Protein AF-0000000066118857 (afdb_homodimer)

Organism: Alkalilimnicola ehrlichii (strain ATCC BAA-1101 / DSM 17681 / MLHE-1) (NCBI:txid187272)

Sequence (384 aa):
MRRFVLDTSVFTNPHCAVQFGEDPLAGVQTFLHLARRCPAEFYMPLSVYDEFRRMRDLAEMAADFETDVWVRSPRRFSMTIPAEILYEFIHELRGRIDRGLRIAEEHTRQAGAATDMRPELIASLRERYREAMRKGLVDSREDVDAVLLAMELDAELVSADEGMRKLGNRMGVKLLTADYLRQVMENLGAGHMRRFVLDTSVFTNPHCAVQFGEDPLAGVQTFLHLARRCPAEFYMPLSVYDEFRRMRDLAEMAADFETDVWVRSPRRFSMTIPAEILYEFIHELRGRIDRGLRIAEEHTRQAGAATDMRPELIASLRERYREAMRKGLVDSREDVDAVLLAMELDAELVSADEGMRKLGNRMGVKLLTADYLRQVMENLGAGH

Solvent-accessible surface area (backbone atoms only — not comparable to full-atom values): 19880 Å² total; per-residue (Å²): 129,54,38,35,24,50,42,53,40,38,62,67,35,66,85,29,19,47,76,45,32,87,47,66,70,56,14,51,51,45,47,50,57,49,50,75,57,21,78,51,46,39,31,26,20,50,65,39,45,53,53,43,39,70,74,64,62,38,73,90,47,42,67,62,48,56,70,65,30,46,73,47,64,44,64,48,91,77,37,65,35,59,40,52,55,58,55,50,50,42,53,52,47,52,55,27,51,53,50,37,48,50,52,36,50,50,49,22,52,50,23,22,71,36,90,65,68,53,74,62,57,59,55,48,47,53,49,54,43,51,53,42,64,60,62,55,57,67,74,44,68,47,46,49,37,39,47,49,28,12,50,76,64,72,13,27,33,27,41,67,48,63,23,47,49,52,50,25,52,74,70,68,30,46,75,40,62,33,70,45,47,62,60,50,42,49,38,45,45,69,71,100,130,55,37,35,25,51,41,54,39,38,62,66,33,67,85,28,19,47,78,46,32,88,47,64,70,56,14,53,52,45,46,51,56,49,51,75,56,20,78,52,46,38,31,25,21,49,65,40,45,54,52,42,39,67,74,65,63,38,72,91,46,43,67,62,48,57,71,64,28,45,74,48,64,45,65,47,91,78,36,66,33,61,40,53,55,57,55,52,51,41,55,51,47,52,55,28,51,53,50,37,48,51,52,34,50,52,48,22,54,50,22,22,70,34,90,65,67,53,74,61,55,57,56,48,47,52,52,55,41,50,52,41,64,59,61,55,58,66,74,44,68,47,46,49,37,39,47,48,28,11,50,75,64,72,14,27,35,27,42,67,47,64,23,48,50,53,51,26,52,77,70,69,31,46,75,38,64,33,72,46,47,62,60,51,42,52,38,44,45,71,69,101

pLDDT: mean 91.57, std 6.15, range [66.44, 98.75]

Secondary structure (DSSP, 8-state):
-EEEEE-THHHHSHHHHGGG-SSHHHHHHHHHHHHHHSSEEEEE-HHHHHHHHHHHTGGGGHHHHHHHSEE----TTT-EEETHHHHHHHHHHHHHHHHHHHHHHHHHHHHHH-SS--HHHHHHHHHHHHHHHHSSS--SHHHHHHHHHHHHTT-EEEES-HHHHHHHHHTT-EEEEGGGHHHHHHHHHTT-/-EEEEE-THHHHSHHHHGGG-SSHHHHHHHHHHHHHHSSEEEEE-HHHHHHHHHHHTGGGGHHHHHHHSEE----TTT-EEETHHHHHHHHHHHHHHHHHHHHHHHHHHHHHH-SS--HHHHHHHHHHHHHHHHSSS--SHHHHHHHHHHHHTT-EEEES-HHHHHHHHHTT-EEEEGGGHHHHHHHHHTT-

Structure (mmCIF, N/CA/C/O backbone):
data_AF-0000000066118857-model_v1
#
loop_
_entity.id
_entity.type
_entity.pdbx_description
1 polymer 'RNA-free ribonuclease P'
#
loop_
_atom_site.group_PDB
_atom_site.id
_atom_site.type_symbol
_atom_site.label_atom_id
_atom_site.label_alt_id
_atom_site.label_comp_id
_atom_site.label_asym_id
_atom_site.label_entity_id
_atom_site.label_seq_id
_atom_site.pdbx_PDB_ins_code
_atom_site.Cartn_x
_atom_site.Cartn_y
_atom_site.Cartn_z
_atom_site.occupancy
_atom_site.B_iso_or_equiv
_atom_site.auth_seq_id
_atom_site.auth_comp_id
_atom_site.auth_asym_id
_atom_site.auth_atom_id
_atom_site.pdbx_PDB_model_num
ATOM 1 N N . MET A 1 1 ? -16.547 -27.938 -4.879 1 89.12 1 MET A N 1
ATOM 2 C CA . MET A 1 1 ? -15.359 -28.141 -5.719 1 89.12 1 MET A CA 1
ATOM 3 C C . MET A 1 1 ? -14.242 -27.188 -5.32 1 89.12 1 MET A C 1
ATOM 5 O O . MET A 1 1 ? -14.492 -26.016 -5.02 1 89.12 1 MET A O 1
ATOM 9 N N . ARG A 1 2 ? -12.953 -27.75 -5.254 1 95.19 2 ARG A N 1
ATOM 10 C CA . ARG A 1 2 ? -11.805 -26.953 -4.844 1 95.19 2 ARG A CA 1
ATOM 11 C C . ARG A 1 2 ? -11.273 -26.125 -6.012 1 95.19 2 ARG A C 1
ATOM 13 O O . ARG A 1 2 ? -11.328 -26.562 -7.164 1 95.19 2 ARG A O 1
ATOM 20 N N . ARG A 1 3 ? -10.883 -24.938 -5.719 1 97.94 3 ARG A N 1
ATOM 21 C CA . ARG A 1 3 ? -10.297 -24.047 -6.711 1 97.94 3 ARG A CA 1
ATOM 22 C C . ARG A 1 3 ? -8.898 -23.594 -6.289 1 97.94 3 ARG A C 1
ATOM 24 O O . ARG A 1 3 ? -8.664 -23.328 -5.113 1 97.94 3 ARG A O 1
ATOM 31 N N . PHE A 1 4 ? -8.047 -23.578 -7.293 1 98.69 4 PHE A N 1
ATOM 32 C CA . PHE A 1 4 ? -6.672 -23.156 -7.043 1 98.69 4 PHE A CA 1
ATOM 33 C C . PHE A 1 4 ? -6.289 -21.984 -7.941 1 98.69 4 PHE A C 1
ATOM 35 O O . PHE A 1 4 ? -6.613 -21.984 -9.133 1 98.69 4 PHE A O 1
ATOM 42 N N . VAL A 1 5 ? -5.664 -21 -7.391 1 98.75 5 VAL A N 1
ATOM 43 C CA . VAL A 1 5 ? -5.043 -19.938 -8.164 1 98.75 5 VAL A CA 1
ATOM 44 C C . VAL A 1 5 ? -3.529 -20.125 -8.18 1 98.75 5 VAL A C 1
ATOM 46 O O . VAL A 1 5 ? -2.887 -20.094 -7.125 1 98.75 5 VAL A O 1
ATOM 49 N N . LEU A 1 6 ? -3.014 -20.188 -9.352 1 98.25 6 LEU A N 1
ATOM 50 C CA . LEU A 1 6 ? -1.607 -20.531 -9.531 1 98.25 6 LEU A CA 1
ATOM 51 C C . LEU A 1 6 ? -0.77 -19.297 -9.805 1 98.25 6 LEU A C 1
ATOM 53 O O . LEU A 1 6 ? -1.198 -18.406 -10.539 1 98.25 6 LEU A O 1
ATOM 57 N N . ASP A 1 7 ? 0.37 -19.297 -9.195 1 95.88 7 ASP A N 1
ATOM 58 C CA . ASP A 1 7 ? 1.425 -18.312 -9.453 1 95.88 7 ASP A CA 1
ATOM 59 C C . ASP A 1 7 ? 2.572 -18.953 -10.242 1 95.88 7 ASP A C 1
ATOM 61 O O . ASP A 1 7 ? 2.721 -20.172 -10.266 1 95.88 7 ASP A O 1
ATOM 65 N N . THR A 1 8 ? 3.361 -18.141 -10.844 1 94.44 8 THR A N 1
ATOM 66 C CA . THR A 1 8 ? 4.434 -18.656 -11.695 1 94.44 8 THR A CA 1
ATOM 67 C C . THR A 1 8 ? 5.441 -19.438 -10.867 1 94.44 8 THR A C 1
ATOM 69 O O . THR A 1 8 ? 6.094 -20.359 -11.383 1 94.44 8 THR A O 1
ATOM 72 N N . SER A 1 9 ? 5.52 -19.062 -9.648 1 94.12 9 SER A N 1
ATOM 73 C CA . SER A 1 9 ? 6.543 -19.672 -8.797 1 94.12 9 SER A CA 1
ATOM 74 C C . SER A 1 9 ? 6.324 -21.172 -8.656 1 94.12 9 SER A C 1
ATOM 76 O O . SER A 1 9 ? 7.258 -21.922 -8.344 1 94.12 9 SER A O 1
ATOM 78 N N . VAL A 1 10 ? 5.148 -21.656 -8.883 1 95.19 10 VAL A N 1
ATOM 79 C CA . VAL A 1 10 ? 4.828 -23.078 -8.852 1 95.19 10 VAL A CA 1
ATOM 80 C C . VAL A 1 10 ? 5.664 -23.828 -9.891 1 95.19 10 VAL A C 1
ATOM 82 O O . VAL A 1 10 ? 6.09 -24.953 -9.664 1 95.19 10 VAL A O 1
ATOM 85 N N . PHE A 1 11 ? 6.004 -23.094 -10.953 1 94.25 11 PHE A N 1
ATOM 86 C CA . PHE A 1 11 ? 6.656 -23.75 -12.086 1 94.25 11 PHE A CA 1
ATOM 87 C C . PHE A 1 11 ? 8.086 -23.234 -12.258 1 94.25 11 PHE A C 1
ATOM 89 O O . PHE A 1 11 ? 8.898 -23.859 -12.938 1 94.25 11 PHE A O 1
ATOM 96 N N . THR A 1 12 ? 8.359 -22.078 -11.695 1 92.75 12 THR A N 1
ATOM 97 C CA . THR A 1 12 ? 9.641 -21.438 -11.984 1 92.75 12 THR A CA 1
ATOM 98 C C . THR A 1 12 ? 10.586 -21.562 -10.797 1 92.75 12 THR A C 1
ATOM 100 O O . THR A 1 12 ? 11.812 -21.516 -10.961 1 92.75 12 THR A O 1
ATOM 103 N N . ASN A 1 13 ? 9.992 -21.609 -9.617 1 92.62 13 ASN A N 1
ATOM 104 C CA . ASN A 1 13 ? 10.836 -21.906 -8.461 1 92.62 13 ASN A CA 1
ATOM 105 C C . ASN A 1 13 ? 11.359 -23.328 -8.492 1 92.62 13 ASN A C 1
ATOM 107 O O . ASN A 1 13 ? 10.578 -24.281 -8.492 1 92.62 13 ASN A O 1
ATOM 111 N N . PRO A 1 14 ? 12.617 -23.438 -8.477 1 92.25 14 PRO A N 1
ATOM 112 C CA . PRO A 1 14 ? 13.188 -24.781 -8.633 1 92.25 14 PRO A CA 1
ATOM 113 C C . PRO A 1 14 ? 12.758 -25.75 -7.531 1 92.25 14 PRO A C 1
ATOM 115 O O . PRO A 1 14 ? 12.523 -26.922 -7.793 1 92.25 14 PRO A O 1
ATOM 118 N N . HIS A 1 15 ? 12.625 -25.297 -6.387 1 92.12 15 HIS A N 1
ATOM 119 C CA . HIS A 1 15 ? 12.258 -26.125 -5.246 1 92.12 15 HIS A CA 1
ATOM 120 C C . HIS A 1 15 ? 10.828 -26.641 -5.383 1 92.12 15 HIS A C 1
ATOM 122 O O . HIS A 1 15 ? 10.5 -27.719 -4.883 1 92.12 15 HIS A O 1
ATOM 128 N N . CYS A 1 16 ? 10.039 -25.922 -6.055 1 93.19 16 CYS A N 1
ATOM 129 C CA . CYS A 1 16 ? 8.641 -26.297 -6.238 1 93.19 16 CYS A CA 1
ATOM 130 C C . CYS A 1 16 ? 8.453 -27.047 -7.547 1 93.19 16 CYS A C 1
ATOM 132 O O . CYS A 1 16 ? 7.738 -28.062 -7.594 1 93.19 16 CYS A O 1
ATOM 134 N N . ALA A 1 17 ? 9.109 -26.609 -8.492 1 93.38 17 ALA A N 1
ATOM 135 C CA . ALA A 1 17 ? 8.914 -27.125 -9.844 1 93.38 17 ALA A CA 1
ATOM 136 C C . ALA A 1 17 ? 9.336 -28.578 -9.938 1 93.38 17 ALA A C 1
ATOM 138 O O . ALA A 1 17 ? 8.773 -29.344 -10.727 1 93.38 17 ALA A O 1
ATOM 139 N N . VAL A 1 18 ? 10.227 -28.984 -9.117 1 94 18 VAL A N 1
ATOM 140 C CA . VAL A 1 18 ? 10.82 -30.312 -9.164 1 94 18 VAL A CA 1
ATOM 141 C C . VAL A 1 18 ? 9.75 -31.375 -8.906 1 94 18 VAL A C 1
ATOM 143 O O . VAL A 1 18 ? 9.859 -32.5 -9.391 1 94 18 VAL A O 1
ATOM 146 N N . GLN A 1 19 ? 8.703 -31.078 -8.266 1 94.94 19 GLN A N 1
ATOM 147 C CA . GLN A 1 19 ? 7.641 -32.031 -7.957 1 94.94 19 GLN A CA 1
ATOM 148 C C . GLN A 1 19 ? 6.98 -32.531 -9.234 1 94.94 19 GLN A C 1
ATOM 150 O O . GLN A 1 19 ? 6.414 -33.625 -9.25 1 94.94 19 GLN A O 1
ATOM 155 N N . PHE A 1 20 ? 7.133 -31.766 -10.281 1 94.88 20 PHE A N 1
ATOM 156 C CA . PHE A 1 20 ? 6.496 -32.156 -11.539 1 94.88 20 PHE A CA 1
ATOM 157 C C . PHE A 1 20 ? 7.516 -32.75 -12.508 1 94.88 20 PHE A C 1
ATOM 159 O O . PHE A 1 20 ? 7.145 -33.312 -13.539 1 94.88 20 PHE A O 1
ATOM 166 N N . GLY A 1 21 ? 8.766 -32.469 -12.195 1 91.12 21 GLY A N 1
ATOM 167 C CA . GLY A 1 21 ? 9.828 -32.969 -13.039 1 91.12 21 GLY A CA 1
ATOM 168 C C . GLY A 1 21 ? 11.039 -32.062 -13.102 1 91.12 21 GLY A C 1
ATOM 169 O O . GLY A 1 21 ? 10.953 -30.891 -12.742 1 91.12 21 GLY A O 1
ATOM 170 N N . GLU A 1 22 ? 12.086 -32.562 -13.617 1 87.94 22 GLU A N 1
ATOM 171 C CA . GLU A 1 22 ? 13.344 -31.828 -13.688 1 87.94 22 GLU A CA 1
ATOM 172 C C . GLU A 1 22 ? 13.359 -30.891 -14.891 1 87.94 22 GLU A C 1
ATOM 174 O O . GLU A 1 22 ? 13.922 -29.797 -14.828 1 87.94 22 GLU A O 1
ATOM 179 N N . ASP A 1 23 ? 12.719 -31.359 -15.906 1 88.75 23 ASP A N 1
ATOM 180 C CA . ASP A 1 23 ? 12.617 -30.531 -17.109 1 88.75 23 ASP A CA 1
ATOM 181 C C . ASP A 1 23 ? 11.438 -29.578 -17 1 88.75 23 ASP A C 1
ATOM 183 O O . ASP A 1 23 ? 10.297 -30 -16.781 1 88.75 23 ASP A O 1
ATOM 187 N N . PRO A 1 24 ? 11.688 -28.328 -17.203 1 85 24 PRO A N 1
ATOM 188 C CA . PRO A 1 24 ? 10.641 -27.312 -17 1 85 24 PRO A CA 1
ATOM 189 C C . PRO A 1 24 ? 9.422 -27.547 -17.891 1 85 24 PRO A C 1
ATOM 191 O O . PRO A 1 24 ? 8.281 -27.516 -17.422 1 85 24 PRO A O 1
ATOM 194 N N . LEU A 1 25 ? 9.633 -27.812 -19.141 1 87.44 25 LEU A N 1
ATOM 195 C CA . LEU A 1 25 ? 8.516 -27.984 -20.047 1 87.44 25 LEU A CA 1
ATOM 196 C C . LEU A 1 25 ? 7.801 -29.312 -19.781 1 87.44 25 LEU A C 1
ATOM 198 O O . LEU A 1 25 ? 6.57 -29.375 -19.844 1 87.44 25 LEU A O 1
ATOM 202 N N . ALA A 1 26 ? 8.594 -30.312 -19.469 1 90.44 26 ALA A N 1
ATOM 203 C CA . ALA A 1 26 ? 8.016 -31.594 -19.109 1 90.44 26 ALA A CA 1
ATOM 204 C C . ALA A 1 26 ? 7.215 -31.5 -17.812 1 90.44 26 ALA A C 1
ATOM 206 O O . ALA A 1 26 ? 6.195 -32.188 -17.656 1 90.44 26 ALA A O 1
ATOM 207 N N . GLY A 1 27 ? 7.695 -30.672 -16.984 1 93.19 27 GLY A N 1
ATOM 208 C CA . GLY A 1 27 ? 6.98 -30.453 -15.742 1 93.19 27 GLY A CA 1
ATOM 209 C C . GLY A 1 27 ? 5.59 -29.875 -15.953 1 93.19 27 GLY 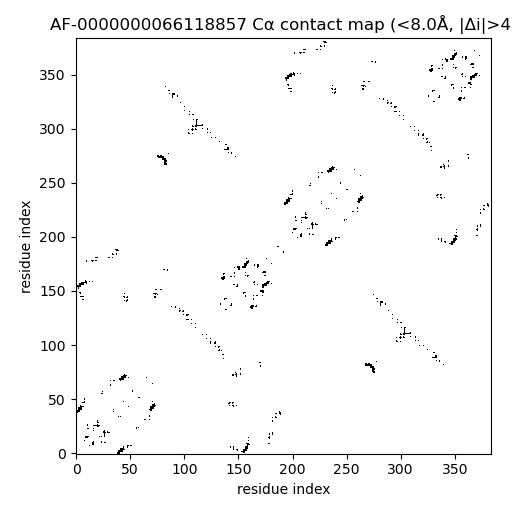A C 1
ATOM 210 O O . GLY A 1 27 ? 4.633 -30.297 -15.297 1 93.19 27 GLY A O 1
ATOM 211 N N . VAL A 1 28 ? 5.469 -28.938 -16.844 1 94.62 28 VAL A N 1
ATOM 212 C CA . VAL A 1 28 ? 4.176 -28.344 -17.156 1 94.62 28 VAL A CA 1
ATOM 213 C C . VAL A 1 28 ? 3.244 -29.391 -17.75 1 94.62 28 VAL A C 1
ATOM 215 O O . VAL A 1 28 ? 2.057 -29.438 -17.422 1 94.62 28 VAL A O 1
ATOM 218 N N . GLN A 1 29 ? 3.77 -30.234 -18.562 1 94.5 29 GLN A N 1
ATOM 219 C CA . GLN A 1 29 ? 2.979 -31.297 -19.156 1 94.5 29 GLN A CA 1
ATOM 220 C C . GLN A 1 29 ? 2.459 -32.25 -18.094 1 94.5 29 GLN A C 1
ATOM 222 O O . GLN A 1 29 ? 1.307 -32.688 -18.141 1 94.5 29 GLN A O 1
ATOM 227 N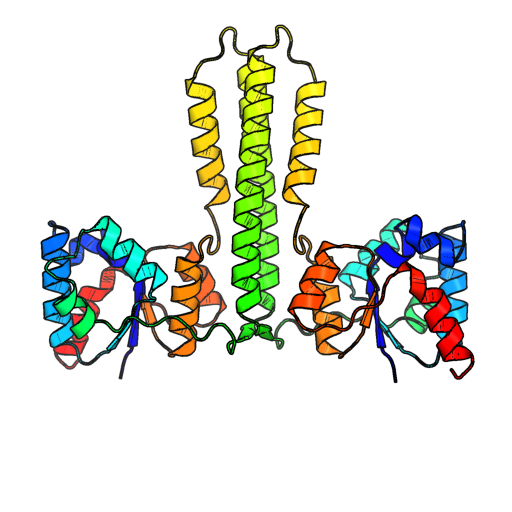 N . THR A 1 30 ? 3.361 -32.594 -17.219 1 96.12 30 THR A N 1
ATOM 228 C CA . THR A 1 30 ? 2.975 -33.438 -16.109 1 96.12 30 THR A CA 1
ATOM 229 C C . THR A 1 30 ? 1.847 -32.812 -15.297 1 96.12 30 THR A C 1
ATOM 231 O O . THR A 1 30 ? 0.871 -33.469 -14.953 1 96.12 30 THR A O 1
ATOM 234 N N . PHE A 1 31 ? 1.979 -31.562 -15.023 1 97.25 31 PHE A N 1
ATOM 235 C CA . PHE A 1 31 ? 0.938 -30.828 -14.312 1 97.25 31 PHE A CA 1
ATOM 236 C C . PHE A 1 31 ? -0.39 -30.906 -15.047 1 97.25 31 PHE A C 1
ATOM 238 O O . PHE A 1 31 ? -1.431 -31.172 -14.445 1 97.25 31 PHE A O 1
ATOM 245 N N . LEU A 1 32 ? -0.389 -30.641 -16.281 1 96.69 32 LEU A N 1
ATOM 246 C CA . LEU A 1 32 ? -1.614 -30.641 -17.078 1 96.69 32 LEU A CA 1
ATOM 247 C C . LEU A 1 32 ? -2.27 -32.031 -17.062 1 96.69 32 LEU A C 1
ATOM 249 O O . LEU A 1 32 ? -3.494 -32.125 -16.984 1 96.69 32 LEU A O 1
ATOM 253 N N . HIS A 1 33 ? -1.463 -33 -17.141 1 96.06 33 HIS A N 1
ATOM 254 C CA . HIS A 1 33 ? -1.979 -34.344 -17.062 1 96.06 33 HIS A CA 1
ATOM 255 C C . HIS A 1 33 ? -2.703 -34.594 -15.75 1 96.06 33 HIS A C 1
ATOM 257 O O . HIS A 1 33 ? -3.799 -35.156 -15.734 1 96.06 33 HIS A O 1
ATOM 263 N N . LEU A 1 34 ? -2.15 -34.188 -14.727 1 96.75 34 LEU A N 1
ATOM 264 C CA . LEU A 1 34 ? -2.75 -34.344 -13.398 1 96.75 34 LEU A CA 1
ATOM 265 C C . LEU A 1 34 ? -4.012 -33.5 -13.281 1 96.75 34 LEU A C 1
ATOM 267 O O . LEU A 1 34 ? -5.004 -33.938 -12.688 1 96.75 34 LEU A O 1
ATOM 271 N N . ALA A 1 35 ? -3.959 -32.281 -13.805 1 97 35 ALA A N 1
ATOM 272 C CA . ALA A 1 35 ? -5.074 -31.344 -13.727 1 97 35 ALA A CA 1
ATOM 273 C C . ALA A 1 35 ? -6.324 -31.906 -14.383 1 97 35 ALA A C 1
ATOM 275 O O . ALA A 1 35 ? -7.438 -31.719 -13.891 1 97 35 ALA A O 1
ATOM 276 N N . ARG A 1 36 ? -6.145 -32.625 -15.445 1 95.44 36 ARG A N 1
ATOM 277 C CA . ARG A 1 36 ? -7.258 -33.219 -16.188 1 95.44 36 ARG A CA 1
ATOM 278 C C . ARG A 1 36 ? -7.961 -34.281 -15.375 1 95.44 36 ARG A C 1
ATOM 280 O O . ARG A 1 36 ? -9.148 -34.531 -15.578 1 95.44 36 ARG A O 1
ATOM 287 N N . ARG A 1 37 ? -7.277 -34.844 -14.445 1 94.12 37 ARG A N 1
ATOM 288 C CA . ARG A 1 37 ? -7.816 -35.938 -13.672 1 94.12 37 ARG A CA 1
ATOM 289 C C . ARG A 1 37 ? -8.227 -35.5 -12.273 1 94.12 37 ARG A C 1
ATOM 291 O O . ARG A 1 37 ? -8.766 -36.281 -11.492 1 94.12 37 ARG A O 1
ATOM 298 N N . CYS A 1 38 ? -7.965 -34.344 -11.898 1 94.06 38 CYS A N 1
ATOM 299 C CA . CYS A 1 38 ? -8.234 -33.75 -10.586 1 94.06 38 CYS A CA 1
ATOM 300 C C . CYS A 1 38 ? -9.594 -33.062 -10.562 1 94.06 38 CYS A C 1
ATOM 302 O O . CYS A 1 38 ? -9.883 -32.219 -11.414 1 94.06 38 CYS A O 1
ATOM 304 N N . PRO A 1 39 ? -10.469 -33.5 -9.641 1 95.44 39 PRO A N 1
ATOM 305 C CA . PRO A 1 39 ? -11.758 -32.812 -9.531 1 95.44 39 PRO A CA 1
ATOM 306 C C . PRO A 1 39 ? -11.641 -31.422 -8.891 1 95.44 39 PRO A C 1
ATOM 308 O O . PRO A 1 39 ? -12.211 -31.188 -7.82 1 95.44 39 PRO A O 1
ATOM 311 N N . ALA A 1 40 ? -10.898 -30.531 -9.516 1 96.75 40 ALA A N 1
ATOM 312 C CA . ALA A 1 40 ? -10.672 -29.156 -9.078 1 96.75 40 ALA A CA 1
ATOM 313 C C . ALA A 1 40 ? -10.555 -28.219 -10.273 1 96.75 40 ALA A C 1
ATOM 315 O O . ALA A 1 40 ? -10.43 -28.656 -11.414 1 96.75 40 ALA A O 1
ATOM 316 N N . GLU A 1 41 ? -10.672 -26.984 -10.008 1 97.81 41 GLU A N 1
ATOM 317 C CA . GLU A 1 41 ? -10.461 -25.953 -11.016 1 97.81 41 GLU A CA 1
ATOM 318 C C . GLU A 1 41 ? -9.172 -25.188 -10.758 1 97.81 41 GLU A C 1
ATOM 320 O O . GLU A 1 41 ? -8.828 -24.906 -9.609 1 97.81 41 GLU A O 1
ATOM 325 N N . PHE A 1 42 ? -8.539 -24.891 -11.828 1 98.38 42 PHE A N 1
ATOM 326 C CA . PHE A 1 42 ? -7.281 -24.156 -11.75 1 98.38 42 PHE A CA 1
ATOM 327 C C . PHE A 1 42 ? -7.395 -22.812 -12.477 1 98.38 42 PHE A C 1
ATOM 329 O O . PHE A 1 42 ? -7.969 -22.734 -13.562 1 98.38 42 PHE A O 1
ATOM 336 N N . TYR A 1 43 ? -6.852 -21.766 -11.844 1 98.56 43 TYR A N 1
ATOM 337 C CA . TYR A 1 43 ? -6.93 -20.406 -12.391 1 98.56 43 TYR A CA 1
ATOM 338 C C . TYR A 1 43 ? -5.562 -19.734 -12.391 1 98.56 43 TYR A C 1
ATOM 340 O O . TYR A 1 43 ? -4.711 -20.062 -11.555 1 98.56 43 TYR A O 1
ATOM 348 N N . MET A 1 44 ? -5.418 -18.875 -13.281 1 98.06 44 MET A N 1
ATOM 349 C CA . MET A 1 44 ? -4.27 -17.984 -13.352 1 98.06 44 MET A CA 1
ATOM 350 C C . MET A 1 44 ? -4.684 -16.609 -13.875 1 98.06 44 MET A C 1
ATOM 352 O O . MET A 1 44 ? -5.363 -16.5 -14.898 1 98.06 44 MET A O 1
ATOM 356 N N . PRO A 1 45 ? -4.254 -15.586 -13.117 1 97.75 45 PRO A N 1
ATOM 357 C CA . PRO A 1 45 ? -4.508 -14.266 -13.688 1 97.75 45 PRO A CA 1
ATOM 358 C C . PRO A 1 45 ? -3.768 -14.039 -15.008 1 97.75 45 PRO A C 1
ATOM 360 O O . PRO A 1 45 ? -2.678 -14.586 -15.203 1 97.75 45 PRO A O 1
ATOM 363 N N . LEU A 1 46 ? -4.352 -13.188 -15.852 1 96.31 46 LEU A N 1
ATOM 364 C CA . LEU A 1 46 ? -3.752 -12.914 -17.156 1 96.31 46 LEU A CA 1
ATOM 365 C C . LEU A 1 46 ? -2.33 -12.383 -17 1 96.31 46 LEU A C 1
ATOM 367 O O . LEU A 1 46 ? -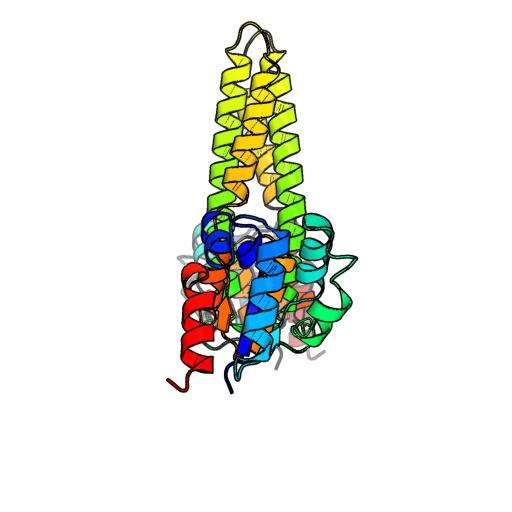1.423 -12.812 -17.719 1 96.31 46 LEU A O 1
ATOM 371 N N . SER A 1 47 ? -2.164 -11.438 -16.078 1 95.44 47 SER A N 1
ATOM 372 C CA . SER A 1 47 ? -0.841 -10.859 -15.875 1 95.44 47 SER A CA 1
ATOM 373 C C . SER A 1 47 ? 0.181 -11.93 -15.5 1 95.44 47 SER A C 1
ATOM 375 O O . SER A 1 47 ? 1.312 -11.906 -15.992 1 95.44 47 SER A O 1
ATOM 377 N N . VAL A 1 48 ? -0.176 -12.836 -14.688 1 96.25 48 VAL A N 1
ATOM 378 C CA . VAL A 1 48 ? 0.699 -13.922 -14.266 1 96.25 48 VAL A CA 1
ATOM 379 C C . VAL A 1 48 ? 0.936 -14.875 -15.445 1 96.25 48 VAL A C 1
ATOM 381 O O . VAL A 1 48 ? 2.068 -15.297 -15.688 1 96.25 48 VAL A O 1
ATOM 384 N N . TYR A 1 49 ? -0.083 -15.156 -16.125 1 96.31 49 TYR A N 1
ATOM 385 C CA . TYR A 1 49 ? 0.001 -16.047 -17.281 1 96.31 49 TYR A CA 1
ATOM 386 C C . TYR A 1 49 ? 0.935 -15.484 -18.344 1 96.31 49 TYR A C 1
ATOM 388 O O . TYR A 1 49 ? 1.759 -16.203 -18.906 1 96.31 49 TYR A O 1
ATOM 396 N N . ASP A 1 50 ? 0.81 -14.227 -18.609 1 94.38 50 ASP A N 1
ATOM 397 C CA . ASP A 1 50 ? 1.666 -13.57 -19.594 1 94.38 50 ASP A CA 1
ATOM 398 C C . ASP A 1 50 ? 3.139 -13.703 -19.203 1 94.38 50 ASP A C 1
ATOM 400 O O . ASP A 1 50 ? 3.982 -13.984 -20.062 1 94.38 50 ASP A O 1
ATOM 404 N N . GLU A 1 51 ? 3.342 -13.461 -17.953 1 92.19 51 GLU A N 1
ATOM 405 C CA . GLU A 1 51 ? 4.703 -13.641 -17.453 1 92.19 51 GLU A CA 1
ATOM 406 C C . GLU A 1 51 ? 5.164 -15.086 -17.609 1 92.19 51 GLU A C 1
ATOM 408 O O . GLU A 1 51 ? 6.289 -15.336 -18.062 1 92.19 51 GLU A O 1
ATOM 413 N N . PHE A 1 52 ? 4.352 -15.945 -17.297 1 92.94 52 PHE A N 1
ATOM 414 C CA . PHE A 1 52 ? 4.637 -17.375 -17.375 1 92.94 52 PHE A CA 1
ATOM 415 C C . PHE A 1 52 ? 4.938 -17.797 -18.812 1 92.94 52 PHE A C 1
ATOM 417 O O . PHE A 1 52 ? 5.914 -18.5 -19.062 1 92.94 52 PHE A O 1
ATOM 424 N N . ARG A 1 53 ? 4.176 -17.344 -19.688 1 91.94 53 ARG A N 1
ATOM 425 C CA . ARG A 1 53 ? 4.328 -17.688 -21.094 1 91.94 53 ARG A CA 1
ATOM 426 C C . ARG A 1 53 ? 5.656 -17.188 -21.641 1 91.94 53 ARG A C 1
ATOM 428 O O . ARG A 1 53 ? 6.316 -17.859 -22.438 1 91.94 53 ARG A O 1
ATOM 435 N N . ARG A 1 54 ? 6.012 -16.078 -21.203 1 89.62 54 ARG A N 1
ATOM 436 C CA . ARG A 1 54 ? 7.254 -15.461 -21.672 1 89.62 54 ARG A CA 1
ATOM 437 C C . ARG A 1 54 ? 8.469 -16.203 -21.125 1 89.62 54 ARG A C 1
ATOM 439 O O . ARG A 1 54 ? 9.453 -16.391 -21.828 1 89.62 54 ARG A O 1
ATOM 446 N N . MET A 1 55 ? 8.359 -16.719 -20 1 86.75 55 MET A N 1
ATOM 447 C CA . MET A 1 55 ? 9.477 -17.375 -19.312 1 86.75 55 MET A CA 1
ATOM 448 C C . MET A 1 55 ? 9.68 -18.781 -19.828 1 86.75 55 MET A C 1
ATOM 450 O O . MET A 1 55 ? 10.805 -19.281 -19.875 1 86.75 55 MET A O 1
ATOM 454 N N . ARG A 1 56 ? 8.664 -19.422 -20.25 1 85.12 56 ARG A N 1
ATOM 455 C CA . ARG A 1 56 ? 8.742 -20.859 -20.547 1 85.12 56 ARG A CA 1
ATOM 456 C C . ARG A 1 56 ? 8.5 -21.109 -22.031 1 85.12 56 ARG A C 1
ATOM 458 O O . ARG A 1 56 ? 8.562 -22.25 -22.484 1 85.12 56 ARG A O 1
ATOM 465 N N . ASP A 1 57 ? 8.234 -20.094 -22.734 1 83.06 57 ASP A N 1
ATOM 466 C CA . ASP A 1 57 ? 7.93 -20.219 -24.172 1 83.06 57 ASP A CA 1
ATOM 467 C C . ASP A 1 57 ? 6.895 -21.312 -24.422 1 83.06 57 ASP A C 1
ATOM 469 O O . ASP A 1 57 ? 7.121 -22.219 -25.234 1 83.06 57 ASP A O 1
ATOM 473 N N . LEU A 1 58 ? 5.746 -21.172 -23.812 1 85.06 58 LEU A N 1
ATOM 474 C CA . LEU A 1 58 ? 4.68 -22.172 -23.812 1 85.06 58 LEU A CA 1
ATOM 475 C C . LEU A 1 58 ? 3.9 -22.141 -25.125 1 85.06 58 LEU A C 1
ATOM 477 O O . LEU A 1 58 ? 2.77 -22.625 -25.188 1 85.06 58 LEU A O 1
ATOM 481 N N . ALA A 1 59 ? 4.445 -21.641 -26.188 1 85.38 59 ALA A N 1
ATOM 482 C CA . ALA A 1 59 ? 3.723 -21.438 -27.438 1 85.38 59 ALA A CA 1
ATOM 483 C C . ALA A 1 59 ? 3.059 -22.719 -27.906 1 85.38 59 ALA A C 1
ATOM 485 O O . ALA A 1 59 ? 1.861 -22.734 -28.203 1 85.38 59 ALA A O 1
ATOM 486 N N . GLU A 1 60 ? 3.762 -23.797 -27.906 1 87.62 60 GLU A N 1
ATOM 487 C CA . GLU A 1 60 ? 3.242 -25.047 -28.438 1 87.62 60 GLU A CA 1
ATOM 488 C C . GLU A 1 60 ? 2.238 -25.688 -27.484 1 87.62 60 GLU A C 1
ATOM 490 O O . GLU A 1 60 ? 1.403 -26.5 -27.891 1 87.62 60 GLU A O 1
ATOM 495 N N . MET A 1 61 ? 2.234 -25.297 -26.234 1 90.94 61 MET A N 1
ATOM 496 C CA . MET A 1 61 ? 1.384 -25.938 -25.234 1 90.94 61 MET A CA 1
ATOM 497 C C . MET A 1 61 ? 0.318 -24.969 -24.734 1 90.94 61 MET A C 1
ATOM 499 O O . MET A 1 61 ? -0.427 -25.281 -23.797 1 90.94 61 MET A O 1
ATOM 503 N N . ALA A 1 62 ? 0.259 -23.812 -25.312 1 91.19 62 ALA A N 1
ATOM 504 C CA . ALA A 1 62 ? -0.621 -22.75 -24.844 1 91.19 62 ALA A CA 1
ATOM 505 C C . ALA A 1 62 ? -2.08 -23.203 -24.844 1 91.19 62 ALA A C 1
ATOM 507 O O . ALA A 1 62 ? -2.812 -22.969 -23.875 1 91.19 62 ALA A O 1
ATOM 508 N N . ALA A 1 63 ? -2.527 -23.812 -25.891 1 93.19 63 ALA A N 1
ATOM 509 C CA . ALA A 1 63 ? -3.908 -24.266 -26.016 1 93.19 63 ALA A CA 1
ATOM 510 C C . ALA A 1 63 ? -4.25 -25.297 -24.938 1 93.19 63 ALA A C 1
ATOM 512 O O . ALA A 1 63 ? -5.328 -25.25 -24.344 1 93.19 63 ALA A O 1
ATOM 513 N N . ASP A 1 64 ? -3.369 -26.25 -24.734 1 94.19 64 ASP A N 1
ATOM 514 C CA . ASP A 1 64 ? -3.574 -27.25 -23.688 1 94.19 64 ASP A CA 1
ATOM 515 C C . ASP A 1 64 ? -3.65 -26.594 -22.312 1 94.19 64 ASP A C 1
ATOM 517 O O . ASP A 1 64 ? -4.52 -26.938 -21.516 1 94.19 64 ASP A O 1
ATOM 521 N N . PHE A 1 65 ? -2.75 -25.703 -22.094 1 95.31 65 PHE A N 1
ATOM 522 C CA . PHE A 1 65 ? -2.717 -25.016 -20.812 1 95.31 65 PHE A CA 1
ATOM 523 C C . PHE A 1 65 ? -4.023 -24.266 -20.562 1 95.31 65 PHE A C 1
ATOM 525 O O . PHE A 1 65 ? -4.637 -24.422 -19.5 1 95.31 65 PHE A O 1
ATOM 532 N N . GLU A 1 66 ? -4.477 -23.516 -21.562 1 95.75 66 GLU A N 1
ATOM 533 C CA . GLU A 1 66 ? -5.68 -22.688 -21.422 1 95.75 66 GLU A CA 1
ATOM 534 C C . GLU A 1 66 ? -6.934 -23.562 -21.406 1 95.75 66 GLU A C 1
ATOM 536 O O . GLU A 1 66 ? -8.008 -23.094 -21.016 1 95.75 66 GLU A O 1
ATOM 541 N N . THR A 1 67 ? -6.863 -24.766 -21.766 1 95.88 67 THR A N 1
ATOM 542 C CA . THR A 1 67 ? -7.965 -25.703 -21.641 1 95.88 67 THR A CA 1
ATOM 543 C C . THR A 1 67 ? -8.125 -26.172 -20.203 1 95.88 67 THR A C 1
ATOM 545 O O . THR A 1 67 ? -9.25 -26.312 -19.703 1 95.88 67 THR A O 1
ATOM 548 N N . ASP A 1 68 ? -7 -26.375 -19.516 1 96.56 68 ASP A N 1
ATOM 549 C CA . ASP A 1 68 ? -7.027 -26.984 -18.203 1 96.56 68 ASP A CA 1
ATOM 550 C C . ASP A 1 68 ? -6.934 -25.938 -17.094 1 96.56 68 ASP A C 1
ATOM 552 O O . ASP A 1 68 ? -7.246 -26.203 -15.938 1 96.56 68 ASP A O 1
ATOM 556 N N . VAL A 1 69 ? -6.414 -24.734 -17.453 1 97.5 69 VAL A N 1
ATOM 557 C CA . VAL A 1 69 ? -6.262 -23.641 -16.516 1 97.5 69 VAL A CA 1
ATOM 558 C C . VAL A 1 69 ? -7.023 -22.406 -17.016 1 97.5 69 VAL A C 1
ATOM 560 O O . VAL A 1 69 ? -6.758 -21.906 -18.109 1 97.5 69 VAL A O 1
ATOM 563 N N . TRP A 1 70 ? -7.945 -21.938 -16.25 1 97.62 70 TRP A N 1
ATOM 564 C CA . TRP A 1 70 ? -8.703 -20.75 -16.609 1 97.62 70 TRP A CA 1
ATOM 565 C C . TRP A 1 70 ? -7.875 -19.484 -16.391 1 97.62 70 TRP A C 1
ATOM 567 O O . TRP A 1 70 ? -7.402 -19.234 -15.289 1 97.62 70 TRP A O 1
ATOM 577 N N . VAL A 1 71 ? -7.711 -18.75 -17.453 1 97.5 71 VAL A N 1
ATOM 578 C CA . VAL A 1 71 ? -7.047 -17.453 -17.359 1 97.5 71 VAL A CA 1
ATOM 579 C C . VAL A 1 71 ? -8.078 -16.359 -17.078 1 97.5 71 VAL A C 1
ATOM 581 O O . VAL A 1 71 ? -8.891 -16.047 -17.953 1 97.5 71 VAL A O 1
ATOM 584 N N . ARG A 1 72 ? -7.953 -15.836 -15.812 1 97.25 72 ARG A N 1
ATOM 585 C CA . ARG A 1 72 ? -8.945 -14.852 -15.391 1 97.25 72 ARG A CA 1
ATOM 586 C C . ARG A 1 72 ? -8.352 -13.867 -14.383 1 97.25 72 ARG A C 1
ATOM 588 O O . ARG A 1 72 ? -7.82 -14.281 -13.352 1 97.25 72 ARG A O 1
ATOM 595 N N . SER A 1 73 ? -8.516 -12.625 -14.742 1 95.88 73 SER A N 1
ATOM 596 C CA . SER A 1 73 ? -8.102 -11.586 -13.797 1 95.88 73 SER A CA 1
ATOM 597 C C . SER A 1 73 ? -9.195 -11.312 -12.766 1 95.88 73 SER A C 1
ATOM 599 O O . SER A 1 73 ? -10.367 -11.625 -13 1 95.88 73 SER A O 1
ATOM 601 N N . PRO A 1 74 ? -8.781 -10.797 -11.539 1 95.62 74 PRO A N 1
ATOM 602 C CA . PRO A 1 74 ? -9.82 -10.406 -10.578 1 95.62 74 PRO A CA 1
ATOM 603 C C . PRO A 1 74 ? -10.641 -9.211 -11.062 1 95.62 74 PRO A C 1
ATOM 605 O O . PRO A 1 74 ? -10.18 -8.43 -11.891 1 95.62 74 PRO A O 1
ATOM 608 N N . ARG A 1 75 ? -11.891 -9.195 -10.555 1 92.06 75 ARG A N 1
ATOM 609 C CA . ARG A 1 75 ? -12.727 -8.031 -10.82 1 92.06 75 ARG A CA 1
ATOM 610 C C . ARG A 1 75 ? -12.305 -6.848 -9.961 1 92.06 75 ARG A C 1
ATOM 612 O O . ARG A 1 75 ? -13.023 -6.461 -9.031 1 92.06 75 ARG A O 1
ATOM 619 N N . ARG A 1 76 ? -11.297 -6.285 -10.359 1 84.81 76 ARG A N 1
ATOM 620 C CA . ARG A 1 76 ? -10.617 -5.328 -9.5 1 84.81 76 ARG A CA 1
ATOM 621 C C . ARG A 1 76 ? -11.484 -4.105 -9.234 1 84.81 76 ARG A C 1
ATOM 623 O O . ARG A 1 76 ? -11.375 -3.479 -8.18 1 84.81 76 ARG A O 1
ATOM 630 N N . PHE A 1 77 ? -12.367 -3.74 -10.117 1 82.25 77 PHE A N 1
ATOM 631 C CA . PHE A 1 77 ? -13.109 -2.496 -9.969 1 82.25 77 PHE A CA 1
ATOM 632 C C . PHE A 1 77 ? -14.312 -2.689 -9.047 1 82.25 77 PHE A C 1
ATOM 634 O O . PHE A 1 77 ? -14.883 -1.715 -8.562 1 82.25 77 PHE A O 1
ATOM 641 N N . SER A 1 78 ? -14.586 -3.918 -8.68 1 87.62 78 SER A N 1
ATOM 642 C CA . SER A 1 78 ? -15.75 -4.168 -7.844 1 87.62 78 SER A CA 1
ATOM 643 C C . SER A 1 78 ? -15.352 -4.785 -6.508 1 87.62 78 SER A C 1
ATOM 645 O O . SER A 1 78 ? -16.188 -4.957 -5.621 1 87.62 78 SER A O 1
ATOM 647 N N . MET A 1 79 ? -14.133 -5.027 -6.418 1 91.06 79 MET A N 1
ATOM 648 C CA . MET A 1 79 ? -13.688 -5.727 -5.215 1 91.06 79 MET A CA 1
ATOM 649 C C . MET A 1 79 ? -13.266 -4.734 -4.137 1 91.06 79 MET A C 1
ATOM 651 O O . MET A 1 79 ? -12.805 -3.633 -4.445 1 91.06 79 MET A O 1
ATOM 655 N N . THR A 1 80 ? -13.516 -5.199 -2.898 1 92.44 80 THR A N 1
ATOM 656 C CA . THR A 1 80 ? -13.031 -4.461 -1.733 1 92.44 80 THR A CA 1
ATOM 657 C C . THR A 1 80 ? -12.117 -5.336 -0.879 1 92.44 80 THR A C 1
ATOM 659 O O . THR A 1 80 ? -12.203 -6.566 -0.931 1 92.44 80 THR A O 1
ATOM 662 N N . ILE A 1 81 ? -11.25 -4.688 -0.189 1 91.69 81 ILE A N 1
ATOM 663 C CA . ILE A 1 81 ? -10.344 -5.387 0.714 1 91.69 81 ILE A CA 1
ATOM 664 C C . ILE A 1 81 ? -10.359 -4.719 2.086 1 91.69 81 ILE A C 1
ATOM 666 O O . ILE A 1 81 ? -10.75 -3.553 2.209 1 91.69 81 ILE A O 1
ATOM 670 N N . PRO A 1 82 ? -9.953 -5.508 3.064 1 90.5 82 PRO A N 1
ATOM 671 C CA . PRO A 1 82 ? -9.859 -4.891 4.391 1 90.5 82 PRO A CA 1
ATOM 672 C C . PRO A 1 82 ? -8.906 -3.697 4.418 1 90.5 82 PRO A C 1
ATOM 674 O O . PRO A 1 82 ? -7.801 -3.77 3.869 1 90.5 82 PRO A O 1
ATOM 677 N N . ALA A 1 83 ? -9.336 -2.635 5.156 1 90.94 83 ALA A N 1
ATOM 678 C CA . ALA A 1 83 ? -8.547 -1.407 5.207 1 90.94 83 ALA A CA 1
ATOM 679 C C . ALA A 1 83 ? -7.223 -1.637 5.93 1 90.94 83 ALA A C 1
ATOM 681 O O . ALA A 1 83 ? -6.238 -0.934 5.68 1 90.94 83 ALA A O 1
ATOM 682 N N . GLU A 1 84 ? -7.23 -2.623 6.738 1 89.81 84 GLU A N 1
ATOM 683 C CA . GLU A 1 84 ? -6.043 -2.928 7.535 1 89.81 84 GLU A CA 1
ATOM 684 C C . GLU A 1 84 ? -4.844 -3.236 6.645 1 89.81 84 GLU A C 1
ATOM 686 O O . GLU A 1 84 ? -3.697 -3.049 7.051 1 89.81 84 GLU A O 1
ATOM 691 N N . ILE A 1 85 ? -5.109 -3.684 5.477 1 88.88 85 ILE A N 1
ATOM 692 C CA . ILE A 1 85 ? -4.043 -4.035 4.547 1 88.88 85 ILE A CA 1
ATOM 693 C C . ILE A 1 85 ? -3.229 -2.789 4.203 1 88.88 85 ILE A C 1
ATOM 695 O O . ILE A 1 85 ? -2.006 -2.855 4.066 1 88.88 85 ILE A O 1
ATOM 699 N N . LEU A 1 86 ? -3.873 -1.675 4.109 1 88.56 86 LEU A N 1
ATOM 700 C CA . LEU A 1 86 ? -3.184 -0.425 3.811 1 88.56 86 LEU A CA 1
ATOM 701 C C . LEU A 1 86 ? -2.189 -0.075 4.914 1 88.56 86 LEU A C 1
ATOM 703 O O . LEU A 1 86 ? -1.067 0.353 4.633 1 88.56 86 LEU A O 1
ATOM 707 N N . TYR A 1 87 ? -2.594 -0.284 6.129 1 88.69 87 TYR A N 1
ATOM 708 C CA . TYR A 1 87 ? -1.73 0.001 7.266 1 88.69 87 TYR A CA 1
ATOM 709 C C . TYR A 1 87 ? -0.494 -0.89 7.25 1 88.69 87 TYR A C 1
ATOM 711 O O . TYR A 1 87 ? 0.617 -0.424 7.516 1 88.69 87 TYR A O 1
ATOM 719 N N . GLU A 1 88 ? -0.693 -2.047 6.914 1 87.31 88 GLU A N 1
ATOM 720 C CA . GLU A 1 88 ? 0.415 -2.994 6.848 1 87.31 88 GLU A CA 1
ATOM 721 C C . GLU A 1 88 ? 1.396 -2.619 5.738 1 87.31 88 GLU A C 1
ATOM 723 O O . GLU A 1 88 ? 2.611 -2.709 5.922 1 87.31 88 GLU A O 1
ATOM 728 N N . PHE A 1 89 ? 0.854 -2.244 4.664 1 87 89 PHE A N 1
ATOM 729 C CA . PHE A 1 89 ? 1.702 -1.838 3.551 1 87 89 PHE A CA 1
ATOM 730 C C . PHE A 1 89 ? 2.557 -0.635 3.934 1 87 89 PHE A C 1
ATOM 732 O O . PHE A 1 89 ? 3.762 -0.615 3.67 1 87 89 PHE A O 1
ATOM 739 N N . ILE A 1 90 ? 1.994 0.309 4.527 1 87.56 90 ILE A N 1
ATOM 740 C CA . ILE A 1 90 ? 2.699 1.526 4.91 1 87.56 90 ILE A CA 1
ATOM 741 C C . ILE A 1 90 ? 3.807 1.189 5.91 1 87.56 90 ILE A C 1
ATOM 743 O O . ILE A 1 90 ? 4.926 1.691 5.793 1 87.56 90 ILE A O 1
ATOM 747 N N . HIS A 1 91 ? 3.418 0.382 6.824 1 87.12 91 HIS A N 1
ATOM 748 C CA . HIS A 1 91 ? 4.398 -0.027 7.824 1 87.12 91 HIS A CA 1
ATOM 749 C C . HIS A 1 91 ? 5.586 -0.73 7.176 1 87.12 91 HIS A C 1
ATOM 751 O O . HIS A 1 91 ? 6.738 -0.402 7.465 1 87.12 91 HIS A O 1
ATOM 757 N N . GLU A 1 92 ? 5.363 -1.608 6.363 1 86.38 92 GLU A N 1
ATOM 758 C CA . GLU A 1 92 ? 6.422 -2.355 5.688 1 86.38 92 GLU A CA 1
ATOM 759 C C . GLU A 1 92 ? 7.27 -1.439 4.809 1 86.38 92 GLU A C 1
ATOM 761 O O . GLU A 1 92 ? 8.492 -1.594 4.738 1 86.38 92 GLU A O 1
ATOM 766 N N . LEU A 1 93 ? 6.605 -0.599 4.137 1 85.94 93 LEU A N 1
ATOM 767 C CA . LEU A 1 93 ? 7.309 0.322 3.25 1 85.94 93 LEU A CA 1
ATOM 768 C C . LEU A 1 93 ? 8.297 1.182 4.031 1 85.94 93 LEU A C 1
ATOM 770 O O . LEU A 1 93 ? 9.422 1.411 3.576 1 85.94 93 LEU A O 1
ATOM 774 N N . ARG A 1 94 ? 7.926 1.646 5.148 1 86.25 94 ARG A N 1
ATOM 775 C CA . ARG A 1 94 ? 8.812 2.475 5.961 1 86.25 94 ARG A CA 1
ATOM 776 C C . ARG A 1 94 ? 10.078 1.718 6.328 1 86.25 94 ARG A C 1
ATOM 778 O O . ARG A 1 94 ? 11.18 2.27 6.254 1 86.25 94 ARG A O 1
ATOM 785 N N . GLY A 1 95 ? 9.852 0.514 6.727 1 86.56 95 GLY A N 1
ATOM 786 C CA . GLY A 1 95 ? 11.008 -0.316 7.023 1 86.56 95 GLY A CA 1
ATOM 787 C C . GLY A 1 95 ? 11.93 -0.506 5.832 1 86.56 95 GLY A C 1
ATOM 788 O O . GLY A 1 95 ? 13.156 -0.449 5.973 1 86.56 95 GLY A O 1
ATOM 789 N N . ARG A 1 96 ? 11.367 -0.664 4.695 1 87.31 96 ARG A N 1
ATOM 790 C CA . ARG A 1 96 ? 12.133 -0.843 3.467 1 87.31 96 ARG A CA 1
ATOM 791 C C . ARG A 1 96 ? 12.891 0.429 3.104 1 87.31 96 ARG A C 1
ATOM 793 O O . ARG A 1 96 ? 14.055 0.371 2.688 1 87.31 96 ARG A O 1
ATOM 800 N N . ILE A 1 97 ? 12.234 1.492 3.232 1 88 97 ILE A N 1
ATOM 801 C CA . ILE A 1 97 ? 12.836 2.785 2.934 1 88 97 ILE A CA 1
ATOM 802 C C . ILE A 1 97 ? 14.055 3.004 3.83 1 88 97 ILE A C 1
ATOM 804 O O . ILE A 1 97 ? 15.109 3.43 3.357 1 88 97 ILE A O 1
ATOM 808 N N . ASP A 1 98 ? 13.914 2.732 5.051 1 90.56 98 ASP A N 1
ATOM 809 C CA . ASP A 1 98 ? 15.016 2.898 5.988 1 90.56 98 ASP A CA 1
ATOM 810 C C . ASP A 1 98 ? 16.203 2.008 5.609 1 90.56 98 ASP A C 1
ATOM 812 O O . ASP A 1 98 ? 17.344 2.445 5.652 1 90.56 98 ASP A O 1
ATOM 816 N N . ARG A 1 99 ? 15.93 0.816 5.316 1 91.19 99 ARG A N 1
ATOM 817 C CA . ARG A 1 99 ? 16.984 -0.109 4.906 1 91.19 99 ARG A CA 1
ATOM 818 C C . ARG A 1 99 ? 17.672 0.373 3.633 1 91.19 99 ARG A C 1
ATOM 820 O O . ARG A 1 99 ? 18.891 0.322 3.525 1 91.19 99 ARG A O 1
ATOM 827 N N . GLY A 1 100 ? 16.812 0.757 2.729 1 92.12 100 GLY A N 1
ATOM 828 C CA . GLY A 1 100 ? 17.375 1.288 1.493 1 92.12 100 GLY A CA 1
ATOM 829 C C . GLY A 1 100 ? 18.297 2.469 1.715 1 92.12 100 GLY A C 1
ATOM 830 O O . GLY A 1 100 ? 19.359 2.553 1.097 1 92.12 100 GLY A O 1
ATOM 831 N N . LEU A 1 101 ? 17.938 3.299 2.586 1 93.69 101 LEU A N 1
ATOM 832 C CA . LEU A 1 101 ? 18.75 4.465 2.893 1 93.69 101 LEU A CA 1
ATOM 833 C C . LEU A 1 101 ? 20.078 4.043 3.52 1 93.69 101 LEU A C 1
ATOM 835 O O . LEU A 1 101 ? 21.141 4.582 3.174 1 93.69 101 LEU A O 1
ATOM 839 N N . ARG A 1 102 ? 20.031 3.162 4.422 1 94.44 102 ARG A N 1
ATOM 840 C CA . ARG A 1 102 ? 21.25 2.672 5.062 1 94.44 102 ARG A CA 1
ATOM 841 C C . ARG A 1 102 ? 22.203 2.074 4.035 1 94.44 102 ARG A C 1
ATOM 843 O O . ARG A 1 102 ? 23.406 2.309 4.094 1 94.44 102 ARG A O 1
ATOM 850 N N . ILE A 1 103 ? 21.625 1.281 3.201 1 94.56 103 ILE A N 1
ATOM 851 C CA . ILE A 1 103 ? 22.422 0.672 2.148 1 94.56 103 ILE A CA 1
ATOM 852 C C . ILE A 1 103 ? 23.047 1.763 1.284 1 94.56 103 ILE A C 1
ATOM 854 O O . ILE A 1 103 ? 24.234 1.697 0.961 1 94.56 103 ILE A O 1
ATOM 858 N N . ALA A 1 104 ? 22.25 2.709 0.887 1 93.94 104 ALA A N 1
ATOM 859 C CA . ALA A 1 104 ? 22.75 3.83 0.091 1 93.94 104 ALA A CA 1
ATOM 860 C C . ALA A 1 104 ? 23.875 4.562 0.811 1 93.94 104 ALA A C 1
ATOM 862 O O . ALA A 1 104 ? 24.891 4.895 0.202 1 93.94 104 ALA A O 1
ATOM 863 N N . GLU A 1 105 ? 23.719 4.82 2.068 1 93.94 105 GLU A N 1
ATOM 864 C CA . GLU A 1 105 ? 24.719 5.512 2.863 1 93.94 105 GLU A CA 1
ATOM 865 C C . GLU A 1 105 ? 26.016 4.699 2.943 1 93.94 105 GLU A C 1
ATOM 867 O O . GLU A 1 105 ? 27.109 5.25 2.795 1 93.94 105 GLU A O 1
ATOM 872 N N . GLU A 1 106 ? 25.844 3.48 3.273 1 92 106 GLU A N 1
ATOM 873 C CA . GLU A 1 106 ? 26.984 2.584 3.379 1 92 106 GLU A CA 1
ATOM 874 C C . GLU A 1 106 ? 27.812 2.586 2.094 1 92 106 GLU A C 1
ATOM 876 O O . GLU A 1 106 ? 29.031 2.703 2.135 1 92 106 GLU A O 1
ATOM 881 N N . HIS A 1 107 ? 27.266 2.451 0.969 1 91.62 107 HIS A N 1
ATOM 882 C CA . HIS A 1 107 ? 27.969 2.389 -0.308 1 91.62 107 HIS A CA 1
ATOM 883 C C . HIS A 1 107 ? 28.578 3.738 -0.667 1 91.62 107 HIS A C 1
ATOM 885 O O . HIS A 1 107 ? 29.656 3.799 -1.264 1 91.62 107 HIS A O 1
ATOM 891 N N . THR A 1 108 ? 27.906 4.793 -0.351 1 90.06 108 THR A N 1
ATOM 892 C CA . THR A 1 108 ? 28.453 6.129 -0.571 1 90.06 108 THR A CA 1
ATOM 893 C C . THR A 1 108 ? 29.719 6.34 0.255 1 90.06 108 THR A C 1
ATOM 895 O O . THR A 1 108 ? 30.719 6.844 -0.253 1 90.06 108 THR A O 1
ATOM 898 N N . ARG A 1 109 ? 29.703 5.926 1.488 1 89.19 109 ARG A N 1
ATOM 899 C CA . ARG A 1 109 ? 30.859 6.035 2.354 1 89.19 109 ARG A CA 1
ATOM 900 C C . ARG A 1 109 ? 32.031 5.188 1.826 1 89.19 109 ARG A C 1
ATOM 902 O O . ARG A 1 109 ? 33.188 5.617 1.838 1 89.19 109 ARG A O 1
ATOM 909 N N . GLN A 1 110 ? 31.688 4.004 1.37 1 87.25 110 GLN A N 1
ATOM 910 C CA . GLN A 1 110 ? 32.719 3.111 0.815 1 87.25 110 GLN A CA 1
ATOM 911 C C . GLN A 1 110 ? 33.344 3.713 -0.433 1 87.25 110 GLN A C 1
ATOM 913 O O . GLN A 1 110 ? 34.562 3.611 -0.625 1 87.25 110 GLN A O 1
ATOM 918 N N . ALA A 1 111 ? 32.594 4.297 -1.263 1 85.44 111 ALA A N 1
ATOM 919 C CA . ALA A 1 111 ? 33.094 4.926 -2.475 1 85.44 111 ALA A CA 1
ATOM 920 C C . ALA A 1 111 ? 34.031 6.09 -2.139 1 85.44 111 ALA A C 1
ATOM 922 O O . ALA A 1 111 ? 35.062 6.277 -2.787 1 85.44 111 ALA A O 1
ATOM 923 N N . GLY A 1 112 ? 33.688 6.852 -1.184 1 81.31 112 GLY A N 1
ATOM 924 C CA . GLY A 1 112 ? 34.5 7.977 -0.762 1 81.31 112 GLY A CA 1
ATOM 925 C C . GLY A 1 112 ? 35.812 7.559 -0.134 1 81.31 112 GLY A C 1
ATOM 926 O O . GLY A 1 112 ? 36.812 8.297 -0.197 1 81.31 112 GLY A O 1
ATOM 927 N N . ALA A 1 113 ? 35.812 6.492 0.484 1 81 113 ALA A N 1
ATOM 928 C CA . ALA A 1 113 ? 37 6.012 1.172 1 81 113 ALA A CA 1
ATOM 929 C C . ALA A 1 113 ? 37.938 5.277 0.209 1 81 113 ALA A C 1
ATOM 931 O O . ALA A 1 113 ? 39.094 5.066 0.512 1 81 113 ALA A O 1
ATOM 932 N N . ALA A 1 114 ? 37.312 4.883 -0.896 1 74.62 114 ALA A N 1
ATOM 933 C CA . ALA A 1 114 ? 38.094 4.094 -1.828 1 74.62 114 ALA A CA 1
ATOM 934 C C . ALA A 1 114 ? 39.031 4.992 -2.66 1 74.62 114 ALA A C 1
ATOM 936 O O . ALA A 1 114 ? 38.688 6.148 -2.928 1 74.62 114 ALA A O 1
ATOM 937 N N . THR A 1 115 ? 40.219 4.5 -2.889 1 68.56 115 THR A N 1
ATOM 938 C CA . THR A 1 115 ? 41.188 5.223 -3.725 1 68.56 115 THR A CA 1
ATOM 939 C C . THR A 1 115 ? 40.688 5.262 -5.176 1 68.56 115 THR A C 1
ATOM 941 O O . THR A 1 115 ? 40.812 6.289 -5.844 1 68.56 115 THR A O 1
ATOM 944 N N . ASP A 1 116 ? 40.094 4.145 -5.758 1 68.69 116 ASP A N 1
ATOM 945 C CA . ASP A 1 116 ? 39.562 4.062 -7.109 1 68.69 116 ASP A CA 1
ATOM 946 C C . ASP A 1 116 ? 38.125 3.51 -7.102 1 68.69 116 ASP A C 1
ATOM 948 O O . ASP A 1 116 ? 37.844 2.523 -6.418 1 68.69 116 ASP A O 1
ATOM 952 N N . MET A 1 117 ? 37.375 4.238 -7.758 1 67.56 117 MET A N 1
ATOM 953 C CA . MET A 1 117 ? 36 3.799 -7.844 1 67.56 117 MET A CA 1
ATOM 954 C C . MET A 1 117 ? 35.875 2.521 -8.664 1 67.56 117 MET A C 1
ATOM 956 O O . MET A 1 117 ? 36.188 2.516 -9.859 1 67.56 117 MET A O 1
ATOM 960 N N . ARG A 1 118 ? 35.625 1.449 -8.016 1 71.75 118 ARG A N 1
ATOM 961 C CA . ARG A 1 118 ? 35.5 0.167 -8.703 1 71.75 118 ARG A CA 1
ATOM 962 C C . ARG A 1 118 ? 34.062 -0.043 -9.188 1 71.75 118 ARG A C 1
ATOM 964 O O . ARG A 1 118 ? 33.094 0.145 -8.43 1 71.75 118 ARG A O 1
ATOM 971 N N . PRO A 1 119 ? 33.781 -0.241 -10.469 1 77.31 119 PRO A N 1
ATOM 972 C CA . PRO A 1 119 ? 32.469 -0.574 -11.031 1 77.31 119 PRO A CA 1
ATOM 973 C C . PRO A 1 119 ? 31.703 -1.583 -10.188 1 77.31 119 PRO A C 1
ATOM 975 O O . PRO A 1 119 ? 30.469 -1.566 -10.172 1 77.31 119 PRO A O 1
ATOM 978 N N . GLU A 1 120 ? 32.406 -2.24 -9.453 1 86.75 120 GLU A N 1
ATOM 979 C CA . GLU A 1 120 ? 31.797 -3.297 -8.641 1 86.75 120 GLU A CA 1
ATOM 980 C C . GLU A 1 120 ? 30.969 -2.717 -7.504 1 86.75 120 GLU A C 1
ATOM 982 O O . GLU A 1 120 ? 30.031 -3.355 -7.023 1 86.75 120 GLU A O 1
ATOM 987 N N . LEU A 1 121 ? 31.297 -1.54 -7.137 1 87.94 121 LEU A N 1
ATOM 988 C CA . LEU A 1 121 ? 30.594 -0.925 -6.02 1 87.94 121 LEU A CA 1
ATOM 989 C C . LEU A 1 121 ? 29.156 -0.552 -6.418 1 87.94 121 LEU A C 1
ATOM 991 O O . LEU A 1 121 ? 28.219 -0.748 -5.645 1 87.94 121 LEU A O 1
ATOM 995 N N . ILE A 1 122 ? 29 -0.097 -7.621 1 90.38 122 ILE A N 1
ATOM 996 C CA . ILE A 1 122 ? 27.688 0.301 -8.117 1 90.38 122 ILE A CA 1
ATOM 997 C C . ILE A 1 122 ? 26.828 -0.938 -8.352 1 90.38 122 ILE A C 1
ATOM 999 O O . ILE A 1 122 ? 25.625 -0.934 -8.055 1 90.38 122 ILE A O 1
ATOM 1003 N N . ALA A 1 123 ? 27.422 -1.927 -8.875 1 91.25 123 ALA A N 1
ATOM 1004 C CA . ALA A 1 123 ? 26.703 -3.184 -9.086 1 91.25 123 ALA A CA 1
ATOM 1005 C C . ALA A 1 123 ? 26.219 -3.764 -7.758 1 91.25 123 ALA A C 1
ATOM 1007 O O . ALA A 1 123 ? 25.078 -4.238 -7.656 1 91.25 123 ALA A O 1
ATOM 1008 N N . SER A 1 124 ? 27.078 -3.666 -6.805 1 92.62 124 SER A N 1
ATOM 1009 C CA . SER A 1 124 ? 26.719 -4.145 -5.473 1 92.62 124 SER A CA 1
ATOM 1010 C C . SER A 1 124 ? 25.609 -3.309 -4.863 1 92.62 124 SER A C 1
ATOM 1012 O O . SER A 1 124 ? 24.703 -3.844 -4.207 1 92.62 124 SER A O 1
ATOM 1014 N N . LEU A 1 125 ? 25.625 -2.062 -5.047 1 94.31 125 LEU A N 1
ATOM 1015 C CA . LEU A 1 125 ? 24.562 -1.169 -4.582 1 94.31 125 LEU A CA 1
ATOM 1016 C C . LEU A 1 125 ? 23.219 -1.556 -5.188 1 94.31 125 LEU A C 1
ATOM 1018 O O . LEU A 1 125 ? 22.234 -1.717 -4.465 1 94.31 125 LEU A O 1
ATOM 1022 N N . ARG A 1 126 ? 23.234 -1.787 -6.473 1 93.25 126 ARG A N 1
ATOM 1023 C CA . ARG A 1 126 ? 22 -2.139 -7.168 1 93.25 126 ARG A CA 1
ATOM 1024 C C . ARG A 1 126 ? 21.422 -3.441 -6.629 1 93.25 126 ARG A C 1
ATOM 1026 O O . ARG A 1 126 ? 20.219 -3.533 -6.371 1 93.25 126 ARG A O 1
ATOM 1033 N N . GLU A 1 127 ? 22.25 -4.316 -6.41 1 92.44 127 GLU A N 1
ATOM 1034 C CA . GLU A 1 127 ? 21.812 -5.633 -5.965 1 92.44 127 GLU A CA 1
ATOM 1035 C C . GLU A 1 127 ? 21.25 -5.582 -4.547 1 92.44 127 GLU A C 1
ATOM 1037 O O . GLU A 1 127 ? 20.141 -6.051 -4.293 1 92.44 127 GLU A O 1
ATOM 1042 N N . ARG A 1 128 ? 22 -4.977 -3.689 1 92.69 128 ARG A N 1
ATOM 1043 C CA . ARG A 1 128 ? 21.578 -4.91 -2.295 1 92.69 128 ARG A CA 1
ATOM 1044 C C . ARG A 1 128 ? 20.328 -4.055 -2.139 1 92.69 128 ARG A C 1
ATOM 1046 O O . ARG A 1 128 ? 19.453 -4.375 -1.339 1 92.69 128 ARG A O 1
ATOM 1053 N N . TYR A 1 129 ? 20.312 -3.023 -2.875 1 93.94 129 TYR A N 1
ATOM 1054 C CA . TYR A 1 129 ? 19.172 -2.131 -2.846 1 93.94 129 TYR A CA 1
ATOM 1055 C C . TYR A 1 129 ? 17.906 -2.842 -3.336 1 93.94 129 TYR A C 1
ATOM 1057 O O . TYR A 1 129 ? 16.859 -2.791 -2.684 1 93.94 129 TYR A O 1
ATOM 1065 N N . ARG A 1 130 ? 18.016 -3.578 -4.402 1 88.44 130 ARG A N 1
ATOM 1066 C CA . ARG A 1 130 ? 16.875 -4.293 -4.969 1 88.44 130 ARG A CA 1
ATOM 1067 C C . ARG A 1 130 ? 16.375 -5.363 -4.008 1 88.44 130 ARG A C 1
ATOM 1069 O O . ARG A 1 130 ? 15.164 -5.539 -3.85 1 88.44 130 ARG A O 1
ATOM 1076 N N . GLU A 1 131 ? 17.266 -5.992 -3.408 1 87.44 131 GLU A N 1
ATOM 1077 C CA . GLU A 1 131 ? 16.891 -7.027 -2.447 1 87.44 131 GLU A CA 1
ATOM 1078 C C . GLU A 1 131 ? 16.156 -6.438 -1.248 1 87.44 131 GLU A C 1
ATOM 1080 O O . GLU A 1 131 ? 15.164 -6.996 -0.787 1 87.44 131 GLU A O 1
ATOM 1085 N N . ALA A 1 132 ? 16.641 -5.328 -0.787 1 87.88 132 ALA A N 1
ATOM 1086 C CA . ALA A 1 132 ? 16.047 -4.68 0.374 1 87.88 132 ALA A CA 1
ATOM 1087 C C . ALA A 1 132 ? 14.641 -4.18 0.054 1 87.88 132 ALA A C 1
ATOM 1089 O O . ALA A 1 132 ? 13.758 -4.199 0.914 1 87.88 132 ALA A O 1
ATOM 1090 N N . MET A 1 133 ? 14.43 -3.779 -1.158 1 87.62 133 MET A N 1
ATOM 1091 C CA . MET A 1 133 ? 13.164 -3.164 -1.532 1 87.62 133 MET A CA 1
ATOM 1092 C C . MET A 1 133 ? 12.141 -4.223 -1.933 1 87.62 133 MET A C 1
ATOM 1094 O O . MET A 1 133 ? 10.938 -3.947 -1.978 1 87.62 133 MET A O 1
ATOM 1098 N N . ARG A 1 134 ? 12.562 -5.426 -2.258 1 80.44 134 ARG A N 1
ATOM 1099 C CA . ARG A 1 134 ? 11.672 -6.496 -2.693 1 80.44 134 ARG A CA 1
ATOM 1100 C C . ARG A 1 134 ? 11.164 -7.305 -1.503 1 80.44 134 ARG A C 1
ATOM 1102 O O . ARG A 1 134 ? 10.125 -7.957 -1.587 1 80.44 134 ARG A O 1
ATOM 1109 N N . LYS A 1 135 ? 11.82 -7.18 -0.365 1 75.56 135 LYS A N 1
ATOM 1110 C CA . LYS A 1 135 ? 11.445 -7.977 0.799 1 75.56 135 LYS A CA 1
ATOM 1111 C C . LYS A 1 135 ? 10.203 -7.406 1.479 1 75.56 135 LYS A C 1
ATOM 1113 O O . LYS A 1 135 ? 10.109 -6.199 1.698 1 75.56 135 LYS A O 1
ATOM 1118 N N . GLY A 1 136 ? 9.234 -8.297 1.713 1 74 136 GLY A N 1
ATOM 1119 C CA . GLY A 1 136 ? 8.023 -7.883 2.412 1 74 136 GLY A CA 1
ATOM 1120 C C . GLY A 1 136 ? 6.754 -8.383 1.752 1 74 136 GLY A C 1
ATOM 1121 O O . GLY A 1 136 ? 6.707 -9.516 1.263 1 74 136 GLY A O 1
ATOM 1122 N N . LEU A 1 137 ? 5.762 -7.508 1.811 1 78.19 137 LEU A N 1
ATOM 1123 C CA . LEU A 1 137 ? 4.492 -7.848 1.175 1 78.19 137 LEU A CA 1
ATOM 1124 C C . LEU A 1 137 ? 4.633 -7.859 -0.344 1 78.19 137 LEU A C 1
ATOM 1126 O O . LEU A 1 137 ? 5.746 -7.871 -0.869 1 78.19 137 LEU A O 1
ATOM 1130 N N . VAL A 1 138 ? 3.551 -7.855 -1.11 1 83.5 138 VAL A N 1
ATOM 1131 C CA . VAL A 1 138 ? 3.529 -7.941 -2.566 1 83.5 138 VAL A CA 1
ATOM 1132 C C . VAL A 1 138 ? 4.137 -6.676 -3.17 1 83.5 138 VAL A C 1
ATOM 1134 O O . VAL A 1 138 ? 4.066 -5.602 -2.572 1 83.5 138 VAL A O 1
ATOM 1137 N N . ASP A 1 139 ? 4.855 -6.91 -4.238 1 83.31 139 ASP A N 1
ATOM 1138 C CA . ASP A 1 139 ? 5.531 -5.773 -4.855 1 83.31 139 ASP A CA 1
ATOM 1139 C C . ASP A 1 139 ? 5.215 -5.684 -6.348 1 83.31 139 ASP A C 1
ATOM 1141 O O . ASP A 1 139 ? 5.824 -4.895 -7.07 1 83.31 139 ASP A O 1
ATOM 1145 N N . SER A 1 140 ? 4.332 -6.516 -6.789 1 89.44 140 SER A N 1
ATOM 1146 C CA . SER A 1 140 ? 4.02 -6.488 -8.219 1 89.44 140 SER A CA 1
ATOM 1147 C C . SER A 1 140 ? 2.52 -6.605 -8.453 1 89.44 140 SER A C 1
ATOM 1149 O O . SER A 1 140 ? 1.786 -7.105 -7.598 1 89.44 140 SER A O 1
ATOM 1151 N N . ARG A 1 141 ? 2.184 -6.109 -9.578 1 90.19 141 ARG A N 1
ATOM 1152 C CA . ARG A 1 141 ? 0.79 -6.23 -9.992 1 90.19 141 ARG A CA 1
ATOM 1153 C C . ARG A 1 141 ? 0.375 -7.695 -10.094 1 90.19 141 ARG A C 1
ATOM 1155 O O . ARG A 1 141 ? -0.735 -8.062 -9.703 1 90.19 141 ARG A O 1
ATOM 1162 N N . GLU A 1 142 ? 1.267 -8.469 -10.625 1 93.06 142 GLU A N 1
ATOM 1163 C CA . GLU A 1 142 ? 1.012 -9.898 -10.789 1 93.06 142 GLU A CA 1
ATOM 1164 C C . GLU A 1 142 ? 0.695 -10.555 -9.453 1 93.06 142 GLU A C 1
ATOM 1166 O O . GLU A 1 142 ? -0.224 -11.375 -9.359 1 93.06 142 GLU A O 1
ATOM 1171 N N . ASP A 1 143 ? 1.416 -10.148 -8.492 1 94.12 143 ASP A N 1
ATOM 1172 C CA . ASP A 1 143 ? 1.21 -10.703 -7.156 1 94.12 143 ASP A CA 1
ATOM 1173 C C . ASP A 1 143 ? -0.17 -10.336 -6.613 1 94.12 143 ASP A C 1
ATOM 1175 O O . ASP A 1 143 ? -0.887 -11.188 -6.094 1 94.12 143 ASP A O 1
ATOM 1179 N N . VAL A 1 144 ? -0.495 -9.156 -6.766 1 93.88 144 VAL A N 1
ATOM 1180 C CA . VAL A 1 144 ? -1.777 -8.656 -6.273 1 93.88 144 VAL A CA 1
ATOM 1181 C C . VAL A 1 144 ? -2.918 -9.336 -7.027 1 93.88 144 VAL A C 1
ATOM 1183 O O . VAL A 1 144 ? -3.908 -9.758 -6.422 1 93.88 144 VAL A O 1
ATOM 1186 N N . ASP A 1 145 ? -2.754 -9.469 -8.32 1 96.5 145 ASP A N 1
ATOM 1187 C CA . ASP A 1 145 ? -3.764 -10.133 -9.133 1 96.5 145 ASP A CA 1
ATOM 1188 C C . ASP A 1 145 ? -4.051 -11.539 -8.609 1 96.5 145 ASP A C 1
ATOM 1190 O O . ASP A 1 145 ? -5.211 -11.945 -8.5 1 96.5 145 ASP A O 1
ATOM 1194 N N . ALA A 1 146 ? -3.006 -12.211 -8.297 1 97.5 146 ALA A N 1
ATOM 1195 C CA . ALA A 1 146 ? -3.168 -13.594 -7.855 1 97.5 146 ALA A CA 1
ATOM 1196 C C . ALA A 1 146 ? -3.898 -13.656 -6.516 1 97.5 146 ALA A C 1
ATOM 1198 O O . ALA A 1 146 ? -4.824 -14.453 -6.344 1 97.5 146 ALA A O 1
ATOM 1199 N N . VAL A 1 147 ? -3.504 -12.836 -5.59 1 96.75 147 VAL A N 1
ATOM 1200 C CA . VAL A 1 147 ? -4.098 -12.844 -4.258 1 96.75 147 VAL A CA 1
ATOM 1201 C C . VAL A 1 147 ? -5.562 -12.422 -4.34 1 96.75 147 VAL A C 1
ATOM 1203 O O . VAL A 1 147 ? -6.438 -13.07 -3.754 1 96.75 147 VAL A O 1
ATOM 1206 N N . LEU A 1 148 ? -5.883 -11.422 -5.082 1 96.69 148 LEU A N 1
ATOM 1207 C CA . LEU A 1 148 ? -7.246 -10.914 -5.191 1 96.69 148 LEU A CA 1
ATOM 1208 C C . LEU A 1 148 ? -8.141 -11.906 -5.922 1 96.69 148 LEU A C 1
ATOM 1210 O O . LEU A 1 148 ? -9.312 -12.062 -5.57 1 96.69 148 LEU A O 1
ATOM 1214 N N . LEU A 1 149 ? -7.586 -12.516 -6.93 1 97.94 149 LEU A N 1
ATOM 1215 C CA . LEU A 1 149 ? -8.375 -13.523 -7.633 1 97.94 149 LEU A CA 1
ATOM 1216 C C . LEU A 1 149 ? -8.727 -14.68 -6.707 1 97.94 149 LEU A C 1
ATOM 1218 O O . LEU A 1 149 ? -9.867 -15.156 -6.703 1 97.94 149 LEU A O 1
ATOM 1222 N N . ALA A 1 150 ? -7.742 -15.125 -5.961 1 97.94 150 ALA A N 1
ATOM 1223 C CA . ALA A 1 150 ? -7.996 -16.188 -4.996 1 97.94 150 ALA A CA 1
ATOM 1224 C C . ALA A 1 150 ? -9.086 -15.781 -4.004 1 97.94 150 ALA A C 1
ATOM 1226 O O . ALA A 1 150 ? -9.961 -16.578 -3.67 1 97.94 150 ALA A O 1
ATOM 1227 N N . MET A 1 151 ? -9 -14.602 -3.568 1 96.12 151 MET A N 1
ATOM 1228 C CA . MET A 1 151 ? -10.008 -14.094 -2.643 1 96.12 151 MET A CA 1
ATOM 1229 C C . MET A 1 151 ? -11.383 -14.062 -3.297 1 96.12 151 MET A C 1
ATOM 1231 O O . MET A 1 151 ? -12.367 -14.516 -2.707 1 96.12 151 MET A O 1
ATOM 1235 N N . GLU A 1 152 ? -11.5 -13.586 -4.473 1 96.06 152 GLU A N 1
ATOM 1236 C CA . GLU A 1 152 ? -12.75 -13.453 -5.207 1 96.06 152 GLU A CA 1
ATOM 1237 C C . GLU A 1 152 ? -13.414 -14.805 -5.434 1 96.06 152 GLU A C 1
ATOM 1239 O O . GLU A 1 152 ? -14.633 -14.945 -5.293 1 96.06 152 GLU A O 1
ATOM 1244 N N . LEU A 1 153 ? -12.609 -15.781 -5.688 1 96.94 153 LEU A N 1
ATOM 1245 C CA . LEU A 1 153 ? -13.117 -17.094 -6.066 1 96.94 153 LEU A CA 1
ATOM 1246 C C . LEU A 1 153 ? -13.219 -18.016 -4.852 1 96.94 153 LEU A C 1
ATOM 1248 O O . LEU A 1 153 ? -13.594 -19.172 -4.98 1 96.94 153 LEU A O 1
ATOM 1252 N N . ASP A 1 154 ? -12.883 -17.484 -3.725 1 96.56 154 ASP A N 1
ATOM 1253 C CA . ASP A 1 154 ? -12.75 -18.344 -2.551 1 96.56 154 ASP A CA 1
ATOM 1254 C C . ASP A 1 154 ? -11.883 -19.562 -2.857 1 96.56 154 ASP A C 1
ATOM 1256 O O . ASP A 1 154 ? -12.273 -20.703 -2.561 1 96.56 154 ASP A O 1
ATOM 1260 N N . ALA A 1 155 ? -10.758 -19.266 -3.494 1 98.06 155 ALA A N 1
ATOM 1261 C CA . ALA A 1 155 ? -9.844 -20.297 -3.969 1 98.06 155 ALA A CA 1
ATOM 1262 C C . ALA A 1 155 ? -8.609 -20.391 -3.076 1 98.06 155 ALA A C 1
ATOM 1264 O O . ALA A 1 155 ? -8.398 -19.547 -2.211 1 98.06 155 ALA A O 1
ATOM 1265 N N . GLU A 1 156 ? -7.832 -21.484 -3.264 1 98.31 156 GLU A N 1
ATOM 1266 C CA . GLU A 1 156 ? -6.543 -21.641 -2.598 1 98.31 156 GLU A CA 1
ATOM 1267 C C . GLU A 1 156 ? -5.414 -21.031 -3.428 1 98.31 156 GLU A C 1
ATOM 1269 O O . GLU A 1 156 ? -5.227 -21.391 -4.59 1 98.31 156 GLU A O 1
ATOM 1274 N N . LEU A 1 157 ? -4.719 -20.141 -2.838 1 98.62 157 LEU A N 1
ATOM 1275 C CA . LEU A 1 157 ? -3.547 -19.547 -3.475 1 98.62 157 LEU A CA 1
ATOM 1276 C C . LEU A 1 157 ? -2.35 -20.484 -3.395 1 98.62 157 LEU A C 1
ATOM 1278 O O . LEU A 1 157 ? -1.994 -20.953 -2.311 1 98.62 157 LEU A O 1
ATOM 1282 N N . VAL A 1 158 ? -1.76 -20.75 -4.52 1 98.38 158 VAL A N 1
ATOM 1283 C CA . VAL A 1 158 ? -0.588 -21.625 -4.594 1 98.38 158 VAL A CA 1
ATOM 1284 C C . VAL A 1 158 ? 0.622 -20.812 -5.059 1 98.38 158 VAL A C 1
ATOM 1286 O O . VAL A 1 158 ? 0.757 -20.516 -6.246 1 98.38 158 VAL A O 1
ATOM 1289 N N . SER A 1 159 ? 1.474 -20.469 -4.133 1 96.88 159 SER A N 1
ATOM 1290 C CA . SER A 1 159 ? 2.648 -19.656 -4.43 1 96.88 159 SER A CA 1
ATOM 1291 C C . SER A 1 159 ? 3.801 -19.984 -3.486 1 96.88 159 SER A C 1
ATOM 1293 O O . SER A 1 159 ? 3.58 -20.281 -2.311 1 96.88 159 SER A O 1
ATOM 1295 N N . ALA A 1 160 ? 4.945 -19.953 -4.039 1 94.94 160 ALA A N 1
ATOM 1296 C CA . ALA A 1 160 ? 6.141 -20.109 -3.219 1 94.94 160 ALA A CA 1
ATOM 1297 C C . ALA A 1 160 ? 6.629 -18.766 -2.701 1 94.94 160 ALA A C 1
ATOM 1299 O O . ALA A 1 160 ? 7.594 -18.688 -1.935 1 94.94 160 ALA A O 1
ATOM 1300 N N . ASP A 1 161 ? 5.996 -17.734 -3.104 1 92.88 161 ASP A N 1
ATOM 1301 C CA . ASP A 1 161 ? 6.406 -16.391 -2.695 1 92.88 161 ASP A CA 1
ATOM 1302 C C . ASP A 1 161 ? 5.887 -16.062 -1.298 1 92.88 161 ASP A C 1
ATOM 1304 O O . ASP A 1 161 ? 4.676 -16.016 -1.072 1 92.88 161 ASP A O 1
ATOM 1308 N N . GLU A 1 162 ? 6.797 -15.711 -0.483 1 91.12 162 GLU A N 1
ATOM 1309 C CA . GLU A 1 162 ? 6.449 -15.469 0.914 1 91.12 162 GLU A CA 1
ATOM 1310 C C . GLU A 1 162 ? 5.594 -14.211 1.058 1 91.12 162 GLU A C 1
ATOM 1312 O O . GLU A 1 162 ? 4.695 -14.164 1.9 1 91.12 162 GLU A O 1
ATOM 1317 N N . GLY A 1 163 ? 5.906 -13.242 0.311 1 91.19 163 GLY A N 1
ATOM 1318 C CA . GLY A 1 163 ? 5.113 -12.023 0.34 1 91.19 163 GLY A CA 1
ATOM 1319 C C . GLY A 1 163 ? 3.662 -12.25 -0.043 1 91.19 163 GLY A C 1
ATOM 1320 O O . GLY A 1 163 ? 2.754 -11.75 0.626 1 91.19 163 GLY A O 1
ATOM 1321 N N . MET A 1 164 ? 3.434 -13.008 -1.001 1 94.19 164 MET A N 1
ATOM 1322 C CA . MET A 1 164 ? 2.08 -13.336 -1.437 1 94.19 164 MET A CA 1
ATOM 1323 C C . MET A 1 164 ? 1.348 -14.141 -0.369 1 94.19 164 MET A C 1
ATOM 1325 O O . MET A 1 164 ? 0.175 -13.891 -0.089 1 94.19 164 MET A O 1
ATOM 1329 N N . ARG A 1 165 ? 2.047 -15.016 0.173 1 94.44 165 ARG A N 1
ATOM 1330 C CA . ARG A 1 165 ? 1.436 -15.859 1.193 1 94.44 165 ARG A CA 1
ATOM 1331 C C . ARG A 1 165 ? 1.062 -15.047 2.428 1 94.44 165 ARG A C 1
ATOM 1333 O O . ARG A 1 165 ? -0.002 -15.25 3.016 1 94.44 165 ARG A O 1
ATOM 1340 N N . LYS A 1 166 ? 1.909 -14.203 2.752 1 92.62 166 LYS A N 1
ATOM 1341 C CA . LYS A 1 166 ? 1.64 -13.328 3.893 1 92.62 166 LYS A CA 1
ATOM 1342 C C . LYS A 1 166 ? 0.405 -12.469 3.645 1 92.62 166 LYS A C 1
ATOM 1344 O O . LYS A 1 166 ? -0.48 -12.383 4.5 1 92.62 166 LYS A O 1
ATOM 1349 N N . LEU A 1 167 ? 0.369 -11.844 2.523 1 92.81 167 LEU A N 1
ATOM 1350 C CA . LEU A 1 167 ? -0.784 -11.016 2.18 1 92.81 167 LEU A CA 1
ATOM 1351 C C . LEU A 1 167 ? -2.057 -11.852 2.123 1 92.81 167 LEU A C 1
ATOM 1353 O O . LEU A 1 167 ? -3.094 -11.453 2.652 1 92.81 167 LEU A O 1
ATOM 1357 N N . GLY A 1 168 ? -1.935 -13.031 1.44 1 94.62 168 GLY A N 1
ATOM 1358 C CA . GLY A 1 168 ? -3.078 -13.93 1.396 1 94.62 168 GLY A CA 1
ATOM 1359 C C . GLY A 1 168 ? -3.602 -14.297 2.773 1 94.62 168 GLY A C 1
ATOM 1360 O O . GLY A 1 168 ? -4.812 -14.266 3.01 1 94.62 168 GLY A O 1
ATOM 1361 N N . ASN A 1 169 ? -2.705 -14.586 3.637 1 92.88 169 ASN A N 1
ATOM 1362 C CA . ASN A 1 169 ? -3.084 -14.938 5 1 92.88 169 ASN A CA 1
ATOM 1363 C C . ASN A 1 169 ? -3.797 -13.781 5.699 1 92.88 169 ASN A C 1
ATOM 1365 O O . ASN A 1 169 ? -4.828 -13.984 6.344 1 92.88 169 ASN A O 1
ATOM 1369 N N . ARG A 1 170 ? -3.332 -12.672 5.547 1 88.62 170 ARG A N 1
ATOM 1370 C CA . ARG A 1 170 ? -3.908 -11.484 6.176 1 88.62 170 ARG A CA 1
ATOM 1371 C C . ARG A 1 170 ? -5.309 -11.203 5.633 1 88.62 170 ARG A C 1
ATOM 1373 O O . ARG A 1 170 ? -6.172 -10.711 6.359 1 88.62 170 ARG A O 1
ATOM 1380 N N . MET A 1 171 ? -5.496 -11.617 4.418 1 91 171 MET A N 1
ATOM 1381 C CA . MET A 1 171 ? -6.773 -11.336 3.768 1 91 171 MET A CA 1
ATOM 1382 C C . MET A 1 171 ? -7.742 -12.5 3.941 1 91 171 MET A C 1
ATOM 1384 O O . MET A 1 171 ? -8.875 -12.445 3.471 1 91 171 MET A O 1
ATOM 1388 N N . GLY A 1 172 ? -7.273 -13.539 4.574 1 91.31 172 GLY A N 1
ATOM 1389 C CA . GLY A 1 172 ? -8.125 -14.695 4.812 1 91.31 172 GLY A CA 1
ATOM 1390 C C . GLY A 1 172 ? -8.266 -15.594 3.602 1 91.31 172 GLY A C 1
ATOM 1391 O O . GLY A 1 172 ? -9.297 -16.25 3.42 1 91.31 172 GLY A O 1
ATOM 1392 N N . VAL A 1 173 ? -7.297 -15.555 2.758 1 95.44 173 VAL A N 1
ATOM 1393 C CA . VAL A 1 173 ? -7.273 -16.406 1.569 1 95.44 173 VAL A CA 1
ATOM 1394 C C . VAL A 1 173 ? -6.738 -17.781 1.931 1 95.44 173 VAL A C 1
ATOM 1396 O O . VAL A 1 173 ? -5.77 -17.906 2.686 1 95.44 173 VAL A O 1
ATOM 1399 N N . LYS A 1 174 ? -7.438 -18.781 1.432 1 97.44 174 LYS A N 1
ATOM 1400 C CA . LYS A 1 174 ? -6.898 -20.125 1.579 1 97.44 174 LYS A CA 1
ATOM 1401 C C . LYS A 1 174 ? -5.531 -20.25 0.909 1 97.44 174 LYS A C 1
ATOM 1403 O O . LYS A 1 174 ? -5.324 -19.719 -0.187 1 97.44 174 LYS A O 1
ATOM 1408 N N . LEU A 1 175 ? -4.641 -20.984 1.683 1 97.62 175 LEU A N 1
ATOM 1409 C CA . LEU A 1 175 ? -3.289 -21.141 1.153 1 97.62 175 LEU A CA 1
ATOM 1410 C C . LEU A 1 175 ? -2.932 -22.609 0.997 1 97.62 175 LEU A C 1
ATOM 1412 O O . LEU A 1 175 ? -3.271 -23.438 1.853 1 97.62 175 LEU A O 1
ATOM 1416 N N . LEU A 1 176 ? -2.293 -22.891 -0.1 1 97.44 176 LEU A N 1
ATOM 1417 C CA . LEU A 1 176 ? -1.672 -24.203 -0.297 1 97.44 176 LEU A CA 1
ATOM 1418 C C . LEU A 1 176 ? -0.171 -24.062 -0.524 1 97.44 176 LEU A C 1
ATOM 1420 O O . LEU A 1 176 ? 0.264 -23.25 -1.348 1 97.44 176 LEU A O 1
ATOM 1424 N N . THR A 1 177 ? 0.56 -24.844 0.261 1 94.62 177 THR A N 1
ATOM 1425 C CA . THR A 1 177 ? 2.004 -24.859 0.049 1 94.62 177 THR A CA 1
ATOM 1426 C C . THR A 1 177 ? 2.34 -25.375 -1.348 1 94.62 177 THR A C 1
ATOM 1428 O O . THR A 1 177 ? 1.898 -26.453 -1.741 1 94.62 177 THR A O 1
ATOM 1431 N N . ALA A 1 178 ? 3.129 -24.562 -2.004 1 96.38 178 ALA A N 1
ATOM 1432 C CA . ALA A 1 178 ? 3.396 -24.844 -3.412 1 96.38 178 ALA A CA 1
ATOM 1433 C C . ALA A 1 178 ? 4.047 -26.203 -3.584 1 96.38 178 ALA A C 1
ATOM 1435 O O . ALA A 1 178 ? 3.75 -26.922 -4.543 1 96.38 178 ALA A O 1
ATOM 1436 N N . ASP A 1 179 ? 4.77 -26.656 -2.615 1 94.88 179 ASP A N 1
ATOM 1437 C CA . ASP A 1 179 ? 5.52 -27.906 -2.674 1 94.88 179 ASP A CA 1
ATOM 1438 C C . ASP A 1 179 ? 4.574 -29.109 -2.656 1 94.88 179 ASP A C 1
ATOM 1440 O O . ASP A 1 179 ? 4.965 -30.203 -3.035 1 94.88 179 ASP A O 1
ATOM 1444 N N . TYR A 1 180 ? 3.422 -28.922 -2.252 1 96 180 TYR A N 1
ATOM 1445 C CA . TYR A 1 180 ? 2.525 -30.062 -2.027 1 96 180 TYR A CA 1
ATOM 1446 C C . TYR A 1 180 ? 1.461 -30.125 -3.115 1 96 180 TYR A C 1
ATOM 1448 O O . TYR A 1 180 ? 0.573 -30.984 -3.066 1 96 180 TYR A O 1
ATOM 1456 N N . LEU A 1 181 ? 1.512 -29.266 -4.066 1 97.5 181 LEU A N 1
ATOM 1457 C CA . LEU A 1 181 ? 0.438 -29.172 -5.051 1 97.5 181 LEU A CA 1
ATOM 1458 C C . LEU A 1 181 ? 0.236 -30.5 -5.758 1 97.5 181 LEU A C 1
ATOM 1460 O O . LEU A 1 181 ? -0.891 -31 -5.859 1 97.5 181 LEU A O 1
ATOM 1464 N N . ARG A 1 182 ? 1.325 -31.078 -6.164 1 97.19 182 ARG A N 1
ATOM 1465 C CA . ARG A 1 182 ? 1.213 -32.344 -6.898 1 97.19 182 ARG A CA 1
ATOM 1466 C C . ARG A 1 182 ? 0.519 -33.406 -6.055 1 97.19 182 ARG A C 1
ATOM 1468 O O . ARG A 1 182 ? -0.423 -34.062 -6.516 1 97.19 182 ARG A O 1
ATOM 1475 N N . GLN A 1 183 ? 1.017 -33.594 -4.895 1 96.44 183 GLN A N 1
ATOM 1476 C CA . GLN A 1 183 ? 0.455 -34.594 -4.016 1 96.44 183 GLN A CA 1
ATOM 1477 C C . GLN A 1 183 ? -1.015 -34.312 -3.717 1 96.44 183 GLN A C 1
ATOM 1479 O O . GLN A 1 183 ? -1.826 -35.25 -3.645 1 96.44 183 GLN A O 1
ATOM 1484 N N . VAL A 1 184 ? -1.375 -33.125 -3.504 1 96.44 184 VAL A N 1
ATOM 1485 C CA . VAL A 1 184 ? -2.758 -32.75 -3.244 1 96.44 184 VAL A CA 1
ATOM 1486 C C . VAL A 1 184 ? -3.631 -33.094 -4.445 1 96.44 184 VAL A C 1
ATOM 1488 O O . VAL A 1 184 ? -4.723 -33.656 -4.281 1 96.44 184 VAL A O 1
ATOM 1491 N N . MET A 1 185 ? -3.115 -32.75 -5.609 1 97 185 MET A N 1
ATOM 1492 C CA . MET A 1 185 ? -3.846 -33.094 -6.828 1 97 185 MET A CA 1
ATOM 1493 C C . MET A 1 185 ? -4.059 -34.594 -6.941 1 97 185 MET A C 1
ATOM 1495 O O . MET A 1 185 ? -5.152 -35.062 -7.281 1 97 185 MET A O 1
ATOM 1499 N N . GLU A 1 186 ? -3.059 -35.344 -6.629 1 96.5 186 GLU A N 1
ATOM 1500 C CA . GLU A 1 186 ? -3.145 -36.781 -6.688 1 96.5 186 GLU A CA 1
ATOM 1501 C C . GLU A 1 186 ? -4.145 -37.344 -5.664 1 96.5 186 GLU A C 1
ATOM 1503 O O . GLU A 1 186 ? -4.93 -38.219 -5.969 1 96.5 186 GLU A O 1
ATOM 1508 N N . ASN A 1 187 ? -4.07 -36.781 -4.52 1 95.5 187 ASN A N 1
ATOM 1509 C CA . ASN A 1 187 ? -5.02 -37.156 -3.482 1 95.5 187 ASN A CA 1
ATOM 1510 C C . ASN A 1 187 ? -6.461 -36.906 -3.906 1 95.5 187 ASN A C 1
ATOM 1512 O O . ASN A 1 187 ? -7.344 -37.719 -3.686 1 95.5 187 ASN A O 1
ATOM 1516 N N . LEU A 1 188 ? -6.66 -35.781 -4.438 1 94.44 188 LEU A N 1
ATOM 1517 C CA . LEU A 1 188 ? -7.996 -35.406 -4.895 1 94.44 188 LEU A CA 1
ATOM 1518 C C . LEU A 1 188 ? -8.453 -36.312 -6.023 1 94.44 188 LEU A C 1
ATOM 1520 O O . LEU A 1 188 ? -9.617 -36.75 -6.062 1 94.44 188 LEU A O 1
ATOM 1524 N N . GLY A 1 189 ? -7.531 -36.562 -6.93 1 93.06 189 GLY A N 1
ATOM 1525 C CA . GLY A 1 189 ? -7.848 -37.438 -8.047 1 93.06 189 GLY A CA 1
ATOM 1526 C C . GLY A 1 189 ? -8.156 -38.875 -7.629 1 93.06 189 GLY A C 1
ATOM 1527 O O . GLY A 1 189 ? -8.93 -39.562 -8.297 1 93.06 189 GLY A O 1
ATOM 1528 N N . ALA A 1 190 ? -7.59 -39.281 -6.562 1 90.75 190 ALA A N 1
ATOM 1529 C CA . ALA A 1 190 ? -7.773 -40.656 -6.066 1 90.75 190 ALA A CA 1
ATOM 1530 C C . ALA A 1 190 ? -9.008 -40.75 -5.18 1 90.75 190 ALA A C 1
ATOM 1532 O O . ALA A 1 190 ? -9.375 -41.844 -4.727 1 90.75 190 ALA A O 1
ATOM 1533 N N . GLY A 1 191 ? -9.758 -39.812 -4.98 1 82.81 191 GLY A N 1
ATOM 1534 C CA . GLY A 1 191 ? -10.977 -39.812 -4.188 1 82.81 191 GLY A CA 1
ATOM 1535 C C . GLY A 1 191 ? -10.719 -39.719 -2.695 1 82.81 191 GLY A C 1
ATOM 1536 O O . GLY A 1 191 ? -11.492 -40.219 -1.887 1 82.81 191 GLY A O 1
ATOM 1537 N N . HIS A 1 192 ? -9.641 -39.219 -2.275 1 71.19 192 HIS A N 1
ATOM 1538 C CA . HIS A 1 192 ? -9.383 -38.969 -0.862 1 71.19 192 HIS A CA 1
ATOM 1539 C C . HIS A 1 192 ? -10.008 -37.656 -0.421 1 71.19 192 HIS A C 1
ATOM 1541 O O . HIS A 1 192 ? -10.109 -36.719 -1.213 1 71.19 192 HIS A O 1
ATOM 1547 N N . MET B 1 1 ? -26.25 17.297 8.062 1 89.19 1 MET B N 1
ATOM 1548 C CA . MET B 1 1 ? -25.172 18.047 8.703 1 89.19 1 MET B CA 1
ATOM 1549 C C . MET B 1 1 ? -23.828 17.688 8.094 1 89.19 1 MET B C 1
ATOM 1551 O O . MET B 1 1 ? -23.562 16.516 7.805 1 89.19 1 MET B O 1
ATOM 1555 N N . ARG B 1 2 ? -22.953 18.766 7.855 1 95.31 2 ARG B N 1
ATOM 1556 C CA . ARG B 1 2 ? -21.656 18.562 7.242 1 95.31 2 ARG B CA 1
ATOM 1557 C C . ARG B 1 2 ? -20.625 18.094 8.273 1 95.31 2 ARG B C 1
ATOM 1559 O O . ARG B 1 2 ? -20.688 18.516 9.438 1 95.31 2 ARG B O 1
ATOM 1566 N N . ARG B 1 3 ? -19.781 17.219 7.883 1 97.88 3 ARG B N 1
ATOM 1567 C CA . ARG B 1 3 ? -18.719 16.719 8.734 1 97.88 3 ARG B CA 1
ATOM 1568 C C . ARG B 1 3 ? -17.359 16.922 8.086 1 97.88 3 ARG B C 1
ATOM 1570 O O . ARG B 1 3 ? -17.203 16.75 6.875 1 97.88 3 ARG B O 1
ATOM 1577 N N . PHE B 1 4 ? -16.438 17.328 8.938 1 98.69 4 PHE B N 1
ATOM 1578 C CA . PHE B 1 4 ? -15.086 17.562 8.461 1 98.69 4 PHE B CA 1
ATOM 1579 C C . PHE B 1 4 ? -14.086 16.719 9.242 1 98.69 4 PHE B C 1
ATOM 1581 O O . PHE B 1 4 ? -14.18 16.609 10.461 1 98.69 4 PHE B O 1
ATOM 1588 N N . VAL B 1 5 ? -13.188 16.094 8.555 1 98.75 5 VAL B N 1
ATOM 1589 C CA . VAL B 1 5 ? -12.039 15.445 9.188 1 98.75 5 VAL B CA 1
ATOM 1590 C C . VAL B 1 5 ? -10.781 16.297 8.969 1 98.75 5 VAL B C 1
ATOM 1592 O O . VAL B 1 5 ? -10.375 16.531 7.824 1 98.75 5 VAL B O 1
ATOM 1595 N N . LEU B 1 6 ? -10.172 16.641 10.055 1 98.25 6 LEU B N 1
ATOM 1596 C CA . LEU B 1 6 ? -9.062 17.594 10.023 1 98.25 6 LEU B CA 1
ATOM 1597 C C . LEU B 1 6 ? -7.723 16.875 10.109 1 98.25 6 LEU B C 1
ATOM 1599 O O . LEU B 1 6 ? -7.578 15.906 10.867 1 98.25 6 LEU B O 1
ATOM 1603 N N . ASP B 1 7 ? -6.816 17.375 9.328 1 95.94 7 ASP B N 1
ATOM 1604 C CA . ASP B 1 7 ? -5.41 16.984 9.367 1 95.94 7 ASP B CA 1
ATOM 1605 C C . ASP B 1 7 ? -4.562 18.094 10 1 95.94 7 ASP B C 1
ATOM 1607 O O . ASP B 1 7 ? -4.977 19.25 10.055 1 95.94 7 ASP B O 1
ATOM 1611 N N . THR B 1 8 ? -3.41 17.734 10.453 1 94.31 8 THR B N 1
ATOM 1612 C CA . THR B 1 8 ? -2.564 18.703 11.141 1 94.31 8 THR B CA 1
ATOM 1613 C C . THR B 1 8 ? -2.166 19.828 10.203 1 94.31 8 THR B C 1
ATOM 1615 O O . THR B 1 8 ? -1.926 20.953 10.648 1 94.31 8 THR B O 1
ATOM 1618 N N . SER B 1 9 ? -2.117 19.484 8.961 1 94 9 SER B N 1
ATOM 1619 C CA . SER B 1 9 ? -1.624 20.453 7.988 1 94 9 SER B CA 1
ATOM 1620 C C . SER B 1 9 ? -2.512 21.688 7.941 1 94 9 SER B C 1
ATOM 1622 O O . SER B 1 9 ? -2.072 22.766 7.512 1 94 9 SER B O 1
ATOM 1624 N N . VAL B 1 10 ? -3.723 21.609 8.375 1 95.19 10 VAL B N 1
ATOM 1625 C CA . VAL B 1 10 ? -4.648 22.734 8.438 1 95.19 10 VAL B CA 1
ATOM 1626 C C . VAL B 1 10 ? -4.09 23.812 9.367 1 95.19 10 VAL B C 1
ATOM 1628 O O . VAL B 1 10 ? -4.262 25 9.117 1 95.19 10 VAL B O 1
ATOM 1631 N N . PHE B 1 11 ? -3.305 23.359 10.336 1 94.12 11 PHE B N 1
ATOM 1632 C CA . PHE B 1 11 ? -2.844 24.266 11.375 1 94.12 11 PHE B CA 1
ATOM 1633 C C . PHE B 1 11 ? -1.333 24.453 11.305 1 94.12 11 PHE B C 1
ATOM 1635 O O . PHE B 1 11 ? -0.791 25.406 11.875 1 94.12 11 PHE B O 1
ATOM 1642 N N . THR B 1 12 ? -0.655 23.531 10.656 1 92.62 12 THR B N 1
ATOM 1643 C CA . THR B 1 12 ? 0.802 23.547 10.719 1 92.62 12 THR B CA 1
ATOM 1644 C C . THR B 1 12 ? 1.396 24.031 9.398 1 92.62 12 THR B C 1
ATOM 1646 O O . THR B 1 12 ? 2.516 24.547 9.375 1 92.62 12 THR B O 1
ATOM 1649 N N . ASN B 1 13 ? 0.664 23.781 8.344 1 92.56 13 ASN B N 1
ATOM 1650 C CA . ASN B 1 13 ? 1.094 24.375 7.078 1 92.56 13 ASN B CA 1
ATOM 1651 C C . ASN B 1 13 ? 0.92 25.891 7.082 1 92.56 13 ASN B C 1
ATOM 1653 O O . ASN B 1 13 ? -0.195 26.391 7.234 1 92.56 13 ASN B O 1
ATOM 1657 N N . PRO B 1 14 ? 1.969 26.562 6.879 1 92.25 14 PRO B N 1
ATOM 1658 C CA . PRO B 1 14 ? 1.893 28.016 6.996 1 92.25 14 PRO B CA 1
ATOM 1659 C C . PRO B 1 14 ? 0.907 28.641 6.012 1 92.25 14 PRO B C 1
ATOM 1661 O O . PRO B 1 14 ? 0.217 29.609 6.348 1 92.25 14 PRO B O 1
ATOM 1664 N N . HIS B 1 15 ? 0.809 28.125 4.883 1 92.06 15 HIS B N 1
ATOM 1665 C CA . HIS B 1 15 ? -0.068 28.656 3.848 1 92.06 15 HIS B CA 1
ATOM 1666 C C . HIS B 1 15 ? -1.536 28.484 4.223 1 92.06 15 HIS B C 1
ATOM 1668 O O . HIS B 1 15 ? -2.387 29.281 3.818 1 92.06 15 HIS B O 1
ATOM 1674 N N . CYS B 1 16 ? -1.801 27.516 5 1 93.12 16 CYS B N 1
ATOM 1675 C CA . CYS B 1 16 ? -3.172 27.219 5.41 1 93.12 16 CYS B CA 1
ATOM 1676 C C . CYS B 1 16 ? -3.475 27.859 6.766 1 93.12 16 CYS B C 1
ATOM 1678 O O . CYS B 1 16 ? -4.547 28.438 6.957 1 93.12 16 CYS B O 1
ATOM 1680 N N . ALA B 1 17 ? -2.541 27.781 7.566 1 93.25 17 ALA B N 1
ATOM 1681 C CA . ALA B 1 17 ? -2.734 28.203 8.953 1 93.25 17 ALA B CA 1
ATOM 1682 C C . ALA B 1 17 ? -3.01 29.703 9.039 1 93.25 17 ALA B C 1
ATOM 1684 O O . ALA B 1 17 ? -3.725 30.156 9.93 1 93.25 17 ALA B O 1
ATOM 1685 N N . VAL B 1 18 ? -2.537 30.438 8.109 1 93.88 18 VAL B N 1
ATOM 1686 C CA . VAL B 1 18 ? -2.602 31.891 8.117 1 93.88 18 VAL B CA 1
ATOM 1687 C C . VAL B 1 18 ? -4.059 32.344 8.062 1 93.88 18 VAL B C 1
ATOM 1689 O O . VAL B 1 18 ? -4.398 33.406 8.562 1 93.88 18 VAL B O 1
ATOM 1692 N N . GLN B 1 19 ? -4.957 31.578 7.57 1 94.94 19 GLN B N 1
ATOM 1693 C CA . GLN B 1 19 ? -6.367 31.953 7.469 1 94.94 19 GLN B CA 1
ATOM 1694 C C . GLN B 1 19 ? -6.984 32.156 8.852 1 94.94 19 GLN B C 1
ATOM 1696 O O . GLN B 1 19 ? -7.965 32.875 8.992 1 94.94 19 GLN B O 1
ATOM 1701 N N . PHE B 1 20 ? -6.328 31.578 9.836 1 94.81 20 PHE B N 1
ATOM 1702 C CA . PHE B 1 20 ? -6.867 31.672 11.188 1 94.81 20 PHE B CA 1
ATOM 1703 C C . PHE B 1 20 ? -6.086 32.688 12.008 1 94.81 20 PHE B C 1
ATOM 1705 O O . PHE B 1 20 ? -6.504 33.062 13.102 1 94.81 20 PHE B O 1
ATOM 1712 N N . GLY B 1 21 ? -4.914 33 11.484 1 90.81 21 GLY B N 1
ATOM 1713 C CA . GLY B 1 21 ? -4.078 33.969 12.18 1 90.81 21 GLY B CA 1
ATOM 1714 C C . GLY B 1 21 ? -2.592 33.719 12.016 1 90.81 21 GLY B C 1
ATOM 1715 O O . GLY B 1 21 ? -2.195 32.625 11.617 1 90.81 21 GLY B O 1
ATOM 1716 N N . GLU B 1 22 ? -1.82 34.656 12.367 1 87.81 22 GLU B N 1
ATOM 1717 C CA . GLU B 1 22 ? -0.373 34.562 12.211 1 87.81 22 GLU B CA 1
ATOM 1718 C C . GLU B 1 22 ? 0.26 33.781 13.359 1 87.81 22 GLU B C 1
ATOM 1720 O O . GLU B 1 22 ? 1.24 33.062 13.156 1 87.81 22 GLU B O 1
ATOM 1725 N N . ASP B 1 23 ? -0.356 33.938 14.492 1 88.69 23 ASP B N 1
ATOM 1726 C CA . ASP B 1 23 ? 0.117 33.188 15.656 1 88.69 23 ASP B CA 1
ATOM 1727 C C . ASP B 1 23 ? -0.509 31.797 15.703 1 88.69 23 ASP B C 1
ATOM 1729 O O . ASP B 1 23 ? -1.734 31.672 15.688 1 88.69 23 ASP B O 1
ATOM 1733 N N . PRO B 1 24 ? 0.296 30.797 15.805 1 84.94 24 PRO B N 1
ATOM 1734 C CA . PRO B 1 24 ? -0.204 29.422 15.734 1 84.94 24 PRO B CA 1
ATOM 1735 C C . PRO B 1 24 ? -1.237 29.109 16.812 1 84.94 24 PRO B C 1
ATOM 1737 O O . PRO B 1 24 ? -2.299 28.562 16.531 1 84.94 24 PRO B O 1
ATOM 1740 N N . LEU B 1 25 ? -0.966 29.484 18.016 1 87.31 25 LEU B N 1
ATOM 1741 C CA . LEU B 1 25 ? -1.887 29.188 19.109 1 87.31 25 LEU B CA 1
ATOM 1742 C C . LEU B 1 25 ? -3.148 30.031 19.016 1 87.31 25 LEU B C 1
ATOM 1744 O O . LEU B 1 25 ? -4.254 29.547 19.266 1 87.31 25 LEU B O 1
ATOM 1748 N N . ALA B 1 26 ? -2.947 31.266 18.609 1 90.31 26 ALA B N 1
ATOM 1749 C CA . ALA B 1 26 ? -4.094 32.156 18.406 1 90.31 26 ALA B CA 1
ATOM 1750 C C . ALA B 1 26 ? -4.957 31.656 17.25 1 90.31 26 ALA B C 1
ATOM 1752 O O . ALA B 1 26 ? -6.184 31.797 17.281 1 90.31 26 ALA B O 1
ATOM 1753 N N . GLY B 1 27 ? -4.297 31.094 16.328 1 93.19 27 GLY B N 1
ATOM 1754 C CA . GLY B 1 27 ? -5.02 30.531 15.203 1 93.19 27 GLY B CA 1
ATOM 1755 C C . GLY B 1 27 ? -5.949 29.406 15.602 1 93.19 27 GLY B C 1
ATOM 1756 O O . GLY B 1 27 ? -7.082 29.312 15.125 1 93.19 27 GLY B O 1
ATOM 1757 N N . VAL B 1 28 ? -5.492 28.547 16.469 1 94.56 28 VAL B N 1
ATOM 1758 C CA . VAL B 1 28 ? -6.312 27.438 16.953 1 94.56 28 VAL B CA 1
ATOM 1759 C C . VAL B 1 28 ? -7.512 27.984 17.719 1 94.56 28 VAL B C 1
ATOM 1761 O O . VAL B 1 28 ? -8.625 27.469 17.578 1 94.56 28 VAL B O 1
ATOM 1764 N N . GLN B 1 29 ? -7.285 29 18.484 1 94.44 29 GLN B N 1
ATOM 1765 C CA . GLN B 1 29 ? -8.375 29.625 19.234 1 94.44 29 GLN B CA 1
ATOM 1766 C C . GLN B 1 29 ? -9.422 30.203 18.281 1 94.44 29 GLN B C 1
ATOM 1768 O O . GLN B 1 29 ? -10.625 30.062 18.531 1 94.44 29 GLN B O 1
ATOM 1773 N N . THR B 1 30 ? -8.914 30.859 17.297 1 96.06 30 THR B N 1
ATOM 1774 C CA . THR B 1 30 ? -9.82 31.422 16.297 1 96.06 30 THR B CA 1
ATOM 1775 C C . THR B 1 30 ? -10.656 30.312 15.648 1 96.06 30 THR B C 1
ATOM 1777 O O . THR B 1 30 ? -11.867 30.469 15.484 1 96.06 30 THR B O 1
ATOM 1780 N N . PHE B 1 31 ? -10.031 29.25 15.297 1 97.25 31 PHE B N 1
ATOM 1781 C CA . PHE B 1 31 ? -10.727 28.094 14.727 1 97.25 31 PHE B CA 1
ATOM 1782 C C . PHE B 1 31 ? -11.82 27.609 15.672 1 97.25 31 PHE B C 1
ATOM 1784 O O . PHE B 1 31 ? -12.945 27.344 15.242 1 97.25 31 PHE B O 1
ATOM 1791 N N . LEU B 1 32 ? -11.484 27.406 16.891 1 96.69 32 LEU B N 1
ATOM 1792 C CA . LEU B 1 32 ? -12.445 26.891 17.859 1 96.69 32 LEU B CA 1
ATOM 1793 C C . LEU B 1 32 ? -13.641 27.828 18.016 1 96.69 32 LEU B C 1
ATOM 1795 O O . LEU B 1 32 ? -14.773 27.375 18.141 1 96.69 32 LEU B O 1
ATOM 1799 N N . HIS B 1 33 ? -13.359 29.062 18 1 96.06 33 HIS B N 1
ATOM 1800 C CA . HIS B 1 33 ? -14.438 30.047 18.062 1 96.06 33 HIS B CA 1
ATOM 1801 C C . HIS B 1 33 ? -15.391 29.891 16.875 1 96.06 33 HIS B C 1
ATOM 1803 O O . HIS B 1 33 ? -16.609 29.891 17.047 1 96.06 33 HIS B O 1
ATOM 1809 N N . LEU B 1 34 ? -14.891 29.719 15.75 1 96.69 34 LEU B N 1
ATOM 1810 C CA . LEU B 1 34 ? -15.695 29.531 14.547 1 96.69 34 LEU B CA 1
ATOM 1811 C C . LEU B 1 34 ? -16.438 28.203 14.586 1 96.69 34 LEU B C 1
ATOM 1813 O O . LEU B 1 34 ? -17.594 28.125 14.18 1 96.69 34 LEU B O 1
ATOM 1817 N N . ALA B 1 35 ? -15.75 27.172 15.062 1 97 35 ALA B N 1
ATOM 1818 C CA . ALA B 1 35 ? -16.328 25.828 15.117 1 97 35 ALA B CA 1
ATOM 1819 C C . ALA B 1 35 ? -17.578 25.797 15.984 1 97 35 ALA B C 1
ATOM 1821 O O . ALA B 1 35 ? -18.547 25.094 15.664 1 97 35 ALA B O 1
ATOM 1822 N N . ARG B 1 36 ? -17.578 26.547 17.016 1 95.44 36 ARG B N 1
ATOM 1823 C CA . ARG B 1 36 ? -18.703 26.594 17.953 1 95.44 36 ARG B CA 1
ATOM 1824 C C . ARG B 1 36 ? -19.938 27.203 17.297 1 95.44 36 ARG B C 1
ATOM 1826 O O . ARG B 1 36 ? -21.062 26.906 17.688 1 95.44 36 ARG B O 1
ATOM 1833 N N . ARG B 1 37 ? -19.734 27.969 16.281 1 94.25 37 ARG B N 1
ATOM 1834 C CA . ARG B 1 37 ? -20.828 28.688 15.648 1 94.25 37 ARG B CA 1
ATOM 1835 C C . ARG B 1 37 ? -21.203 28.047 14.32 1 94.25 37 ARG B C 1
ATOM 1837 O O . ARG B 1 37 ? -22.156 28.484 13.656 1 94.25 37 ARG B O 1
ATOM 1844 N N . CYS B 1 38 ? -20.5 27.141 13.875 1 94.06 38 CYS B N 1
ATOM 1845 C CA . CYS B 1 38 ? -20.672 26.453 12.594 1 94.06 38 CYS B CA 1
ATOM 1846 C C . CYS B 1 38 ? -21.547 25.219 12.758 1 94.06 38 CYS B C 1
ATOM 1848 O O . CYS B 1 38 ? -21.297 24.375 13.617 1 94.06 38 CYS B O 1
ATOM 1850 N N . PRO B 1 39 ? -22.656 25.156 11.984 1 95.5 39 PRO B N 1
ATOM 1851 C CA . PRO B 1 39 ? -23.484 23.953 12.055 1 95.5 39 PRO B CA 1
ATOM 1852 C C . PRO B 1 39 ? -22.859 22.75 11.352 1 95.5 39 PRO B C 1
ATOM 1854 O O . PRO B 1 39 ? -23.422 22.25 10.375 1 95.5 39 PRO B O 1
ATOM 1857 N N . ALA B 1 40 ? -21.734 22.328 11.836 1 96.75 40 ALA B N 1
ATOM 1858 C CA . ALA B 1 40 ? -20.969 21.188 11.312 1 96.75 40 ALA B CA 1
ATOM 1859 C C . ALA B 1 40 ? -20.266 20.438 12.438 1 96.75 40 ALA B C 1
ATOM 1861 O O . ALA B 1 40 ? -20.172 20.922 13.562 1 96.75 40 ALA B O 1
ATOM 1862 N N . GLU B 1 41 ? -19.859 19.266 12.133 1 97.75 41 GLU B N 1
ATOM 1863 C CA . GLU B 1 41 ? -19.047 18.469 13.062 1 97.75 41 GLU B CA 1
ATOM 1864 C C . GLU B 1 41 ? -17.609 18.359 12.578 1 97.75 41 GLU B C 1
ATOM 1866 O O . GLU B 1 41 ? -17.359 18.219 11.375 1 97.75 41 GLU B O 1
ATOM 1871 N N . PHE B 1 42 ? -16.75 18.422 13.531 1 98.38 42 PHE B N 1
ATOM 1872 C CA . PHE B 1 42 ? -15.328 18.328 13.234 1 98.38 42 PHE B CA 1
ATOM 1873 C C . PHE B 1 42 ? -14.719 17.125 13.914 1 98.38 42 PHE B C 1
ATOM 1875 O O . PHE B 1 42 ? -15.008 16.844 15.078 1 98.38 42 PHE B O 1
ATOM 1882 N N . TYR B 1 43 ? -13.867 16.406 13.172 1 98.56 43 TYR B N 1
ATOM 1883 C CA . TYR B 1 43 ? -13.242 15.188 13.672 1 98.56 43 TYR B CA 1
ATOM 1884 C C . TYR B 1 43 ? -11.742 15.195 13.43 1 98.56 43 TYR B C 1
ATOM 1886 O O . TYR B 1 43 ? -11.266 15.836 12.484 1 98.56 43 TYR B O 1
ATOM 1894 N N . MET B 1 44 ? -11.078 14.531 14.258 1 98.06 44 MET B N 1
ATOM 1895 C CA . MET B 1 44 ? -9.656 14.242 14.109 1 98.06 44 MET B CA 1
ATOM 1896 C C . MET B 1 44 ? -9.32 12.852 14.633 1 98.06 44 MET B C 1
ATOM 1898 O O . MET B 1 44 ? -9.711 12.492 15.742 1 98.06 44 MET B O 1
ATOM 1902 N N . PRO B 1 45 ? -8.586 12.117 13.766 1 97.69 45 PRO B N 1
ATOM 1903 C CA . PRO B 1 45 ? -8.133 10.844 14.328 1 97.69 45 PRO B CA 1
ATOM 1904 C C . PRO B 1 45 ? -7.168 11.031 15.5 1 97.69 45 PRO B C 1
ATOM 1906 O O . PRO B 1 45 ? -6.426 12.008 15.547 1 97.69 45 PRO B O 1
ATOM 1909 N N . LEU B 1 46 ? -7.16 10.023 16.391 1 96.19 46 LEU B N 1
ATOM 1910 C CA . LEU B 1 46 ? -6.305 10.102 17.578 1 96.19 46 LEU B CA 1
ATOM 1911 C C . LEU B 1 46 ? -4.84 10.266 17.172 1 96.19 46 LEU B C 1
ATOM 1913 O O . LEU B 1 46 ? -4.121 11.078 17.766 1 96.19 46 LEU B O 1
ATOM 1917 N N . SER B 1 47 ? -4.41 9.469 16.188 1 95.12 47 SER B N 1
ATOM 1918 C CA . SER B 1 47 ? -3.02 9.539 15.758 1 95.12 47 SER B CA 1
ATOM 1919 C C . SER B 1 47 ? -2.66 10.945 15.281 1 95.12 47 SER B C 1
ATOM 1921 O O . SER B 1 47 ? -1.583 11.453 15.586 1 95.12 47 SER B O 1
ATOM 1923 N N . 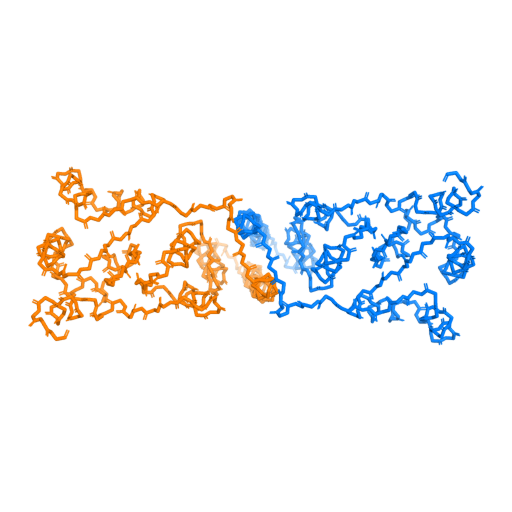VAL B 1 48 ? -3.52 11.555 14.562 1 96.12 48 VAL B N 1
ATOM 1924 C CA . VAL B 1 48 ? -3.311 12.906 14.062 1 96.12 48 VAL B CA 1
ATOM 1925 C C . VAL B 1 48 ? -3.346 13.906 15.219 1 96.12 48 VAL B C 1
ATOM 1927 O O . VAL B 1 48 ? -2.502 14.805 15.297 1 96.12 48 VAL B O 1
ATOM 1930 N N . TYR B 1 49 ? -4.258 13.719 16.078 1 96.25 49 TYR B N 1
ATOM 1931 C CA . TYR B 1 49 ? -4.41 14.594 17.234 1 96.25 49 TYR B CA 1
ATOM 1932 C C . TYR B 1 49 ? -3.166 14.555 18.109 1 96.25 49 TYR B C 1
ATOM 1934 O O . TYR B 1 49 ? -2.68 15.594 18.562 1 96.25 49 TYR B O 1
ATOM 1942 N N . ASP B 1 50 ? -2.658 13.383 18.344 1 94.25 50 ASP B N 1
ATOM 1943 C CA . ASP B 1 50 ? -1.456 13.219 19.156 1 94.25 50 ASP B CA 1
ATOM 1944 C C . ASP B 1 50 ? -0.28 13.984 18.562 1 94.25 50 ASP B C 1
ATOM 1946 O O . ASP B 1 50 ? 0.467 14.656 19.281 1 94.25 50 ASP B O 1
ATOM 1950 N N . GLU B 1 51 ? -0.195 13.82 17.281 1 91.94 51 GLU B N 1
ATOM 1951 C CA . GLU B 1 51 ? 0.843 14.578 16.578 1 91.94 51 GLU B CA 1
ATOM 1952 C C . GLU B 1 51 ? 0.622 16.078 16.719 1 91.94 51 GLU B C 1
ATOM 1954 O O . GLU B 1 51 ? 1.562 16.828 16.984 1 91.94 51 GLU B O 1
ATOM 1959 N N . PHE B 1 52 ? -0.529 16.469 16.562 1 92.81 52 PHE B N 1
ATOM 1960 C CA . PHE B 1 52 ? -0.91 17.875 16.656 1 92.81 52 PHE B CA 1
ATOM 1961 C C . PHE B 1 52 ? -0.611 18.438 18.031 1 92.81 52 PHE B C 1
ATOM 1963 O O . PHE B 1 52 ? -0.03 19.516 18.156 1 92.81 52 PHE B O 1
ATOM 1970 N N . ARG B 1 53 ? -0.946 17.734 19 1 91.75 53 ARG B N 1
ATOM 1971 C CA . ARG B 1 53 ? -0.746 18.156 20.391 1 91.75 53 ARG B CA 1
ATOM 1972 C C . ARG B 1 53 ? 0.737 18.328 20.703 1 91.75 53 ARG B C 1
ATOM 1974 O O . ARG B 1 53 ? 1.131 19.266 21.391 1 91.75 53 ARG B O 1
ATOM 1981 N N . ARG B 1 54 ? 1.485 17.484 20.156 1 89.19 54 ARG B N 1
ATOM 1982 C CA . ARG B 1 54 ? 2.924 17.516 20.406 1 89.19 54 ARG B CA 1
ATOM 1983 C C . ARG B 1 54 ? 3.57 18.703 19.703 1 89.19 54 ARG B C 1
ATOM 1985 O O . ARG B 1 54 ? 4.469 19.344 20.25 1 89.19 54 ARG B O 1
ATOM 1992 N N . MET B 1 55 ? 3.062 19.062 18.641 1 86.44 55 MET B N 1
ATOM 1993 C CA . MET B 1 55 ? 3.645 20.125 17.828 1 86.44 55 MET B CA 1
ATOM 1994 C C . MET B 1 55 ? 3.264 21.5 18.359 1 86.44 55 MET B C 1
ATOM 1996 O O . MET B 1 55 ? 4.039 22.453 18.25 1 86.44 55 MET B O 1
ATOM 2000 N N . ARG B 1 56 ? 2.131 21.641 18.953 1 84.81 56 ARG B N 1
ATOM 2001 C CA . ARG B 1 56 ? 1.604 22.969 19.297 1 84.81 56 ARG B CA 1
ATOM 2002 C C . ARG B 1 56 ? 1.518 23.141 20.812 1 84.81 56 ARG B C 1
ATOM 2004 O O . ARG B 1 56 ? 1.155 24.219 21.297 1 84.81 56 ARG B O 1
ATOM 2011 N N . ASP B 1 57 ? 1.856 22.156 21.531 1 82.94 57 ASP B N 1
ATOM 2012 C CA . ASP B 1 57 ? 1.747 22.172 22.984 1 82.94 57 ASP B CA 1
ATOM 2013 C C . ASP B 1 57 ? 0.386 22.703 23.438 1 82.94 57 ASP B C 1
ATOM 2015 O O . ASP B 1 57 ? 0.311 23.688 24.172 1 82.94 57 ASP B O 1
ATOM 2019 N N . LEU B 1 58 ? -0.677 22.016 23.062 1 85.12 58 LEU B N 1
ATOM 2020 C CA . LEU B 1 58 ? -2.062 22.438 23.25 1 85.12 58 LEU B CA 1
ATOM 2021 C C . LEU B 1 58 ? -2.535 22.125 24.656 1 85.12 58 LEU B C 1
ATOM 2023 O O . LEU B 1 58 ? -3.738 22.062 24.922 1 85.12 58 LEU B O 1
ATOM 2027 N N . ALA B 1 59 ? -1.659 21.984 25.609 1 84.88 59 ALA B N 1
ATOM 2028 C CA . ALA B 1 59 ? -1.995 21.531 26.953 1 84.88 59 ALA B CA 1
ATOM 2029 C C . ALA B 1 59 ? -3.098 22.391 27.562 1 84.88 59 ALA B C 1
ATOM 2031 O O . ALA B 1 59 ? -4.109 21.875 28.031 1 84.88 59 ALA B O 1
ATOM 2032 N N . GLU B 1 60 ? -2.98 23.672 27.484 1 87.56 60 GLU B N 1
ATOM 2033 C CA . GLU B 1 60 ? -3.934 24.578 28.125 1 87.56 60 GLU B CA 1
ATOM 2034 C C . GLU B 1 60 ? -5.238 24.641 27.344 1 87.56 60 GLU B C 1
ATOM 2036 O O . GLU B 1 60 ? -6.281 25.016 27.891 1 87.56 60 GLU B O 1
ATOM 2041 N N . MET B 1 61 ? -5.246 24.234 26.109 1 90.81 61 MET B N 1
ATOM 2042 C CA . MET B 1 61 ? -6.422 24.375 25.25 1 90.81 61 MET B CA 1
ATOM 2043 C C . MET B 1 61 ? -7 23.016 24.891 1 90.81 61 MET B C 1
ATOM 2045 O O . MET B 1 61 ? -7.945 22.922 24.109 1 90.81 61 MET B O 1
ATOM 2049 N N . ALA B 1 62 ? -6.426 21.969 25.422 1 91.12 62 ALA B N 1
ATOM 2050 C CA . ALA B 1 62 ? -6.781 20.609 25.062 1 91.12 62 ALA B CA 1
ATOM 2051 C C . ALA B 1 62 ? -8.266 20.344 25.312 1 91.12 62 ALA B C 1
ATOM 2053 O O . ALA B 1 62 ? -8.953 19.781 24.469 1 91.12 62 ALA B O 1
ATOM 2054 N N . ALA B 1 63 ? -8.781 20.719 26.438 1 93.19 63 ALA B N 1
ATOM 2055 C CA . ALA B 1 63 ? -10.18 20.5 26.797 1 93.19 63 ALA B CA 1
ATOM 2056 C C . ALA B 1 63 ? -11.117 21.219 25.828 1 93.19 63 ALA B C 1
ATOM 2058 O O . ALA B 1 63 ? -12.133 20.656 25.406 1 93.19 63 ALA B O 1
ATOM 2059 N N . ASP B 1 64 ? -10.812 22.469 25.531 1 94.12 64 ASP B N 1
ATOM 2060 C CA . ASP B 1 64 ? -11.609 23.234 24.562 1 94.12 64 ASP B CA 1
ATOM 2061 C C . ASP B 1 64 ? -11.586 22.562 23.188 1 94.12 64 ASP B C 1
ATOM 2063 O O . ASP B 1 64 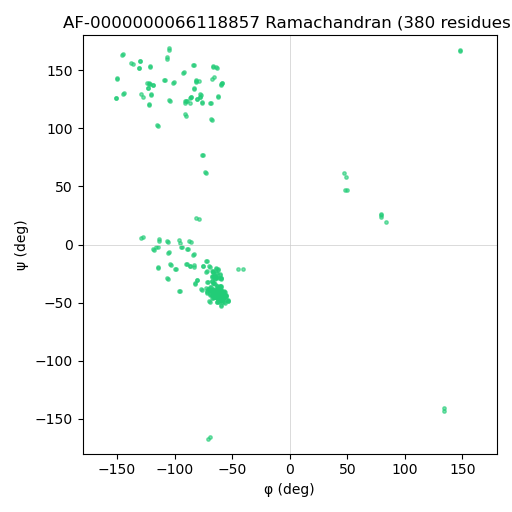? -12.625 22.438 22.547 1 94.12 64 ASP B O 1
ATOM 2067 N N . PHE B 1 65 ? -10.43 22.172 22.797 1 95.25 65 PHE B N 1
ATOM 2068 C CA . PHE B 1 65 ? -10.281 21.516 21.5 1 95.25 65 PHE B CA 1
ATOM 2069 C C . PHE B 1 65 ? -11.133 20.25 21.438 1 95.25 65 PHE B C 1
ATOM 2071 O O . PHE B 1 65 ? -11.898 20.062 20.484 1 95.25 65 PHE B O 1
ATOM 2078 N N . GLU B 1 66 ? -11.023 19.406 22.469 1 95.75 66 GLU B N 1
ATOM 2079 C CA . GLU B 1 66 ? -11.734 18.125 22.484 1 95.75 66 GLU B CA 1
ATOM 2080 C C . GLU B 1 66 ? -13.234 18.328 22.688 1 95.75 66 GLU B C 1
ATOM 2082 O O . GLU B 1 66 ? -14.023 17.406 22.453 1 95.75 66 GLU B O 1
ATOM 2087 N N . THR B 1 67 ? -13.672 19.438 23.078 1 95.88 67 THR B N 1
ATOM 2088 C CA . THR B 1 67 ? -15.086 19.781 23.172 1 95.88 67 THR B CA 1
ATOM 2089 C C . THR B 1 67 ? -15.664 20.062 21.781 1 95.88 67 THR B C 1
ATOM 2091 O O . THR B 1 67 ? -16.781 19.656 21.469 1 95.88 67 THR B O 1
ATOM 2094 N N . ASP B 1 68 ? -14.867 20.734 20.953 1 96.56 68 ASP B N 1
ATOM 2095 C CA . ASP B 1 68 ? -15.375 21.219 19.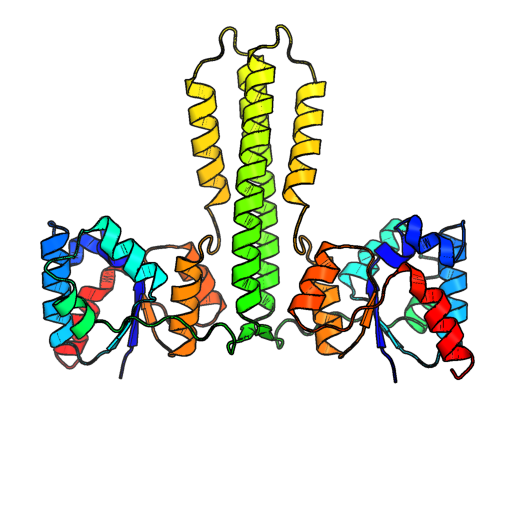672 1 96.56 68 ASP B CA 1
ATOM 2096 C C . ASP B 1 68 ? -14.992 20.281 18.531 1 96.56 68 ASP B C 1
ATOM 2098 O O . ASP B 1 68 ? -15.57 20.344 17.438 1 96.56 68 ASP B O 1
ATOM 2102 N N . VAL B 1 69 ? -13.945 19.453 18.75 1 97.5 69 VAL B N 1
ATOM 2103 C CA . VAL B 1 69 ? -13.453 18.5 17.75 1 97.5 69 VAL B CA 1
ATOM 2104 C C . VAL B 1 69 ? -13.492 17.078 18.328 1 97.5 69 VAL B C 1
ATOM 2106 O O . VAL B 1 69 ? -12.859 16.797 19.344 1 97.5 69 VAL B O 1
ATOM 2109 N N . TRP B 1 70 ? -14.211 16.219 17.719 1 97.56 70 TRP B N 1
ATOM 2110 C CA . TRP B 1 70 ? -14.281 14.836 18.156 1 97.56 70 TRP B CA 1
ATOM 2111 C C . TRP B 1 70 ? -13.031 14.07 17.75 1 97.56 70 TRP B C 1
ATOM 2113 O O . TRP B 1 70 ? -12.688 14.008 16.562 1 97.56 70 TRP B O 1
ATOM 2123 N N . VAL B 1 71 ? -12.375 13.516 18.734 1 97.44 71 VAL B N 1
ATOM 2124 C CA . VAL B 1 71 ? -11.219 12.664 18.469 1 97.44 71 VAL B CA 1
ATOM 2125 C C . VAL B 1 71 ? -11.68 11.211 18.328 1 97.44 71 VAL B C 1
ATOM 2127 O O . VAL B 1 71 ? -12.125 10.586 19.297 1 97.44 71 VAL B O 1
ATOM 2130 N N . ARG B 1 72 ? -11.523 10.742 17.031 1 97.25 72 ARG B N 1
ATOM 2131 C CA . ARG B 1 72 ? -12.016 9.406 16.734 1 97.25 72 ARG B CA 1
ATOM 2132 C C . ARG B 1 72 ? -11.219 8.758 15.609 1 97.25 72 ARG B C 1
ATOM 2134 O O . ARG B 1 72 ? -11.094 9.328 14.523 1 97.25 72 ARG B O 1
ATOM 2141 N N . SER B 1 73 ? -10.727 7.586 15.93 1 95.69 73 SER B N 1
ATOM 2142 C CA . SER B 1 73 ? -10.055 6.812 14.898 1 95.69 73 SER B CA 1
ATOM 2143 C C . SER B 1 73 ? -11.047 6.039 14.047 1 95.69 73 SER B C 1
ATOM 2145 O O . SER B 1 73 ? -12.18 5.789 14.469 1 95.69 73 SER B O 1
ATOM 2147 N N . PRO B 1 74 ? -10.648 5.727 12.75 1 95.62 74 PRO B N 1
ATOM 2148 C CA . PRO B 1 74 ? -11.539 4.879 11.945 1 95.62 74 PRO B CA 1
ATOM 2149 C C . PRO B 1 74 ? -11.648 3.457 12.5 1 95.62 74 PRO B C 1
ATOM 2151 O O . PRO B 1 74 ? -10.75 2.996 13.211 1 95.62 74 PRO B O 1
ATOM 2154 N N . ARG B 1 75 ? -12.82 2.861 12.18 1 91.94 75 ARG B N 1
ATOM 2155 C CA . ARG B 1 75 ? -12.984 1.454 12.523 1 91.94 75 ARG B CA 1
ATOM 2156 C C . ARG B 1 75 ? -12.227 0.558 11.555 1 91.94 75 ARG B C 1
ATOM 2158 O O . ARG B 1 75 ? -12.844 -0.144 10.742 1 91.94 75 ARG B O 1
ATOM 2165 N N . ARG B 1 76 ? -11.016 0.517 11.75 1 84.44 76 ARG B N 1
ATOM 2166 C CA . ARG B 1 76 ? -10.141 -0.056 10.742 1 84.44 76 ARG B CA 1
ATOM 2167 C C . ARG B 1 76 ? -10.383 -1.553 10.586 1 84.44 76 ARG B C 1
ATOM 2169 O O . ARG B 1 76 ? -10.164 -2.115 9.508 1 84.44 76 ARG B O 1
ATOM 2176 N N . PHE B 1 77 ? -10.844 -2.225 11.578 1 81.62 77 PHE B N 1
ATOM 2177 C CA . PHE B 1 77 ? -10.961 -3.676 11.508 1 81.62 77 PHE B CA 1
ATOM 2178 C C . PHE B 1 77 ? -12.258 -4.082 10.828 1 81.62 77 PHE B C 1
ATOM 2180 O O . PHE B 1 77 ? -12.414 -5.227 10.398 1 81.62 77 PHE B O 1
ATOM 2187 N N . SER B 1 78 ? -13.133 -3.135 10.578 1 87.12 78 SER B N 1
ATOM 2188 C CA . SER B 1 78 ? -14.414 -3.467 9.969 1 87.12 78 SER B CA 1
ATOM 2189 C C . SER B 1 78 ? -14.57 -2.785 8.609 1 87.12 78 SER B C 1
ATOM 2191 O O . SER B 1 78 ? -15.523 -3.059 7.883 1 87.12 78 SER B O 1
ATOM 2193 N N . MET B 1 79 ? -13.625 -2.01 8.328 1 91.12 79 MET B N 1
ATOM 2194 C CA . MET B 1 79 ? -13.742 -1.236 7.094 1 91.12 79 MET B CA 1
ATOM 2195 C C . MET B 1 79 ? -13.102 -1.974 5.926 1 91.12 79 MET B C 1
ATOM 2197 O O . MET B 1 79 ? -12.156 -2.744 6.113 1 91.12 79 MET B O 1
ATOM 2201 N N . THR B 1 80 ? -13.719 -1.718 4.75 1 92.5 80 THR B N 1
ATOM 2202 C CA . THR B 1 80 ? -13.148 -2.201 3.5 1 92.5 80 THR B CA 1
ATOM 2203 C C . THR B 1 80 ? -12.867 -1.039 2.553 1 92.5 80 THR B C 1
ATOM 2205 O O . THR B 1 80 ? -13.477 0.023 2.662 1 92.5 80 THR B O 1
ATOM 2208 N N . ILE B 1 81 ? -11.906 -1.256 1.72 1 91.81 81 ILE B N 1
ATOM 2209 C CA . ILE B 1 81 ? -11.555 -0.258 0.715 1 91.81 81 ILE B CA 1
ATOM 2210 C C . ILE B 1 81 ? -11.477 -0.916 -0.662 1 91.81 81 ILE B C 1
ATOM 2212 O O . ILE B 1 81 ? -11.32 -2.135 -0.767 1 91.81 81 ILE B O 1
ATOM 2216 N N . PRO B 1 82 ? -11.625 -0.051 -1.658 1 90.62 82 PRO B N 1
ATOM 2217 C CA . PRO B 1 82 ? -11.477 -0.608 -3.004 1 90.62 82 PRO B CA 1
ATOM 2218 C C . PRO B 1 82 ? -10.102 -1.249 -3.225 1 90.62 82 PRO B C 1
ATOM 2220 O O . PRO B 1 82 ? -9.078 -0.67 -2.852 1 90.62 82 PRO B O 1
ATOM 2223 N N . ALA B 1 83 ? -10.125 -2.43 -3.93 1 90.88 83 ALA B N 1
ATOM 2224 C CA . ALA B 1 83 ? -8.883 -3.172 -4.156 1 90.88 83 ALA B CA 1
ATOM 2225 C C . ALA B 1 83 ? -7.941 -2.4 -5.074 1 90.88 83 ALA B C 1
ATOM 2227 O O . ALA B 1 83 ? -6.723 -2.584 -5.016 1 90.88 83 ALA B O 1
ATOM 2228 N N . GLU B 1 84 ? -8.516 -1.542 -5.824 1 89.88 84 GLU B N 1
ATOM 2229 C CA . GLU B 1 84 ? -7.738 -0.769 -6.785 1 89.88 84 GLU B CA 1
ATOM 2230 C C . GLU B 1 84 ? -6.672 0.07 -6.086 1 89.88 84 GLU B C 1
ATOM 2232 O O . GLU B 1 84 ? -5.645 0.399 -6.684 1 89.88 84 GLU B O 1
ATOM 2237 N N . ILE B 1 85 ? -6.91 0.388 -4.875 1 88.88 85 ILE B N 1
ATOM 2238 C CA . ILE B 1 85 ? -5.973 1.208 -4.117 1 88.88 85 ILE B CA 1
ATOM 2239 C C . ILE B 1 85 ? -4.645 0.47 -3.969 1 88.88 85 ILE B C 1
ATOM 2241 O O . ILE B 1 85 ? -3.574 1.084 -4.02 1 88.88 85 ILE B O 1
ATOM 2245 N N . LEU B 1 86 ? -4.699 -0.812 -3.828 1 88.56 86 LEU B N 1
ATOM 2246 C CA . LEU B 1 86 ? -3.482 -1.607 -3.705 1 88.56 86 LEU B CA 1
ATOM 2247 C C . LEU B 1 86 ? -2.637 -1.506 -4.969 1 88.56 86 LEU B C 1
ATOM 2249 O O . LEU B 1 86 ? -1.414 -1.369 -4.895 1 88.56 86 LEU B O 1
ATOM 2253 N N . TYR B 1 87 ? -3.295 -1.557 -6.082 1 88.81 87 TYR B N 1
ATOM 2254 C CA . TYR B 1 87 ? -2.598 -1.463 -7.359 1 88.81 87 TYR B CA 1
ATOM 2255 C C . TYR B 1 87 ? -1.908 -0.111 -7.508 1 88.81 87 TYR B C 1
ATOM 2257 O O . TYR B 1 87 ? -0.766 -0.036 -7.965 1 88.81 87 TYR B O 1
ATOM 2265 N N . GLU B 1 88 ? -2.576 0.853 -7.102 1 87.25 88 GLU B N 1
ATOM 2266 C CA . GLU B 1 88 ? -2.018 2.199 -7.172 1 87.25 88 GLU B CA 1
ATOM 2267 C C . GLU B 1 88 ? -0.806 2.342 -6.258 1 87.25 88 GLU B C 1
ATOM 2269 O O . GLU B 1 88 ? 0.191 2.965 -6.629 1 87.25 88 GLU B O 1
ATOM 2274 N N . PHE B 1 89 ? -0.93 1.819 -5.137 1 86.94 89 PHE B N 1
ATOM 2275 C CA . PHE B 1 89 ? 0.174 1.877 -4.184 1 86.94 89 PHE B CA 1
ATOM 2276 C C . PHE B 1 89 ? 1.406 1.176 -4.742 1 86.94 89 PHE B C 1
ATOM 2278 O O . PHE B 1 89 ? 2.514 1.713 -4.684 1 86.94 89 PHE B O 1
ATOM 2285 N N . ILE B 1 90 ? 1.252 0.036 -5.258 1 88 90 ILE B N 1
ATOM 2286 C CA . ILE B 1 90 ? 2.361 -0.745 -5.797 1 88 90 ILE B CA 1
ATOM 2287 C C . ILE B 1 90 ? 3.02 0.016 -6.945 1 88 90 ILE B C 1
ATOM 2289 O O . ILE B 1 90 ? 4.246 0.075 -7.035 1 88 90 ILE B O 1
ATOM 2293 N N . HIS B 1 91 ? 2.164 0.53 -7.77 1 87.25 91 HIS B N 1
ATOM 2294 C CA . HIS B 1 91 ? 2.678 1.297 -8.898 1 87.25 91 HIS B CA 1
ATOM 2295 C C . HIS B 1 91 ? 3.51 2.484 -8.422 1 87.25 91 HIS B C 1
ATOM 2297 O O . HIS B 1 91 ? 4.625 2.699 -8.906 1 87.25 91 HIS B O 1
ATOM 2303 N N . GLU B 1 92 ? 3.055 3.209 -7.547 1 86.25 92 GLU B N 1
ATOM 2304 C CA . GLU B 1 92 ? 3.758 4.375 -7.023 1 86.25 92 GLU B CA 1
ATOM 2305 C C . GLU B 1 92 ? 5.055 3.975 -6.328 1 86.25 92 GLU B C 1
ATOM 2307 O O . GLU B 1 92 ? 6.07 4.664 -6.445 1 86.25 92 GLU B O 1
ATOM 2312 N N . LEU B 1 93 ? 4.957 2.945 -5.586 1 85.88 93 LEU B N 1
ATOM 2313 C CA . LEU B 1 93 ? 6.129 2.473 -4.859 1 85.88 93 LEU B CA 1
ATOM 2314 C C . LEU B 1 93 ? 7.258 2.121 -5.82 1 85.88 93 LEU B C 1
ATOM 2316 O O . LEU B 1 93 ? 8.422 2.438 -5.562 1 85.88 93 LEU B O 1
ATOM 2320 N N . ARG B 1 94 ? 6.953 1.496 -6.887 1 86.44 94 ARG B N 1
ATOM 2321 C CA . ARG B 1 94 ? 7.973 1.127 -7.863 1 86.44 94 ARG B CA 1
ATOM 2322 C C . ARG B 1 94 ? 8.695 2.361 -8.398 1 86.44 94 ARG B C 1
ATOM 2324 O O . ARG B 1 94 ? 9.914 2.365 -8.523 1 86.44 94 ARG B O 1
ATOM 2331 N N . GLY B 1 95 ? 7.887 3.316 -8.711 1 86.69 95 GLY B N 1
ATOM 2332 C CA . GLY B 1 95 ? 8.484 4.566 -9.156 1 86.69 95 GLY B CA 1
ATOM 2333 C C . GLY B 1 95 ? 9.398 5.191 -8.117 1 86.69 95 GLY B C 1
ATOM 2334 O O . GLY B 1 95 ? 10.477 5.688 -8.453 1 86.69 95 GLY B O 1
ATOM 2335 N N . ARG B 1 96 ? 9.023 5.133 -6.895 1 87.12 96 ARG B N 1
ATOM 2336 C CA . ARG B 1 96 ? 9.812 5.684 -5.797 1 87.12 96 ARG B CA 1
ATOM 2337 C C . ARG B 1 96 ? 11.102 4.902 -5.605 1 87.12 96 ARG B C 1
ATOM 2339 O O . ARG B 1 96 ? 12.164 5.488 -5.371 1 87.12 96 ARG B O 1
ATOM 2346 N N . ILE B 1 97 ? 10.969 3.65 -5.672 1 88 97 ILE B N 1
ATOM 2347 C CA . ILE B 1 97 ? 12.133 2.777 -5.523 1 88 97 ILE B CA 1
ATOM 2348 C C . ILE B 1 97 ? 13.156 3.094 -6.605 1 88 97 ILE B C 1
ATOM 2350 O O . ILE B 1 97 ? 14.352 3.205 -6.324 1 88 97 ILE B O 1
ATOM 2354 N N . ASP B 1 98 ? 12.719 3.225 -7.77 1 90.62 98 ASP B N 1
ATOM 2355 C CA . ASP B 1 98 ? 13.609 3.537 -8.875 1 90.62 98 ASP B CA 1
ATOM 2356 C C . ASP B 1 98 ? 14.32 4.875 -8.656 1 90.62 98 ASP B C 1
ATOM 2358 O O . ASP B 1 98 ? 15.523 4.996 -8.891 1 90.62 98 ASP B O 1
ATOM 2362 N N . ARG B 1 99 ? 13.602 5.824 -8.273 1 91.19 99 ARG B N 1
ATOM 2363 C CA . ARG B 1 99 ? 14.172 7.137 -8 1 91.19 99 ARG B CA 1
ATOM 2364 C C . ARG B 1 99 ? 15.195 7.062 -6.871 1 91.19 99 ARG B C 1
ATOM 2366 O O . ARG B 1 99 ? 16.266 7.664 -6.957 1 91.19 99 ARG B O 1
ATOM 2373 N N . GLY B 1 100 ? 14.773 6.379 -5.859 1 92.12 100 GLY B N 1
ATOM 2374 C CA . GLY B 1 100 ? 15.695 6.195 -4.75 1 92.12 100 GLY B CA 1
ATOM 2375 C C . GLY B 1 100 ? 17 5.551 -5.16 1 92.12 100 GLY B C 1
ATOM 2376 O O . GLY B 1 100 ? 18.078 5.973 -4.727 1 92.12 100 GLY B O 1
ATOM 2377 N N . LEU B 1 101 ? 16.906 4.613 -5.988 1 93.75 101 LEU B N 1
ATOM 2378 C CA . LEU B 1 101 ? 18.109 3.934 -6.469 1 93.75 101 LEU B CA 1
ATOM 2379 C C . LEU B 1 101 ? 18.984 4.879 -7.281 1 93.75 101 LEU B C 1
ATOM 2381 O O . LEU B 1 101 ? 20.203 4.887 -7.125 1 93.75 101 LEU B O 1
ATOM 2385 N N . ARG B 1 102 ? 18.391 5.602 -8.133 1 94.5 102 ARG B N 1
ATOM 2386 C CA . ARG B 1 102 ? 19.141 6.559 -8.938 1 94.5 102 ARG B CA 1
ATOM 2387 C C . ARG B 1 102 ? 19.875 7.559 -8.055 1 94.5 102 ARG B C 1
ATOM 2389 O O . ARG B 1 102 ? 21.047 7.883 -8.312 1 94.5 102 ARG B O 1
ATOM 2396 N N . ILE B 1 103 ? 19.156 8.047 -7.109 1 94.5 103 ILE B N 1
ATOM 2397 C CA . ILE B 1 103 ? 19.75 8.992 -6.176 1 94.5 103 ILE B CA 1
ATOM 2398 C C . ILE B 1 103 ? 20.938 8.336 -5.461 1 94.5 103 ILE B C 1
ATOM 2400 O O . ILE B 1 103 ? 22 8.938 -5.328 1 94.5 103 ILE B O 1
ATOM 2404 N N . ALA B 1 104 ? 20.719 7.145 -4.973 1 93.88 104 ALA B N 1
ATOM 2405 C CA . ALA B 1 104 ? 21.766 6.395 -4.305 1 93.88 104 ALA B CA 1
ATOM 2406 C C . ALA B 1 104 ? 22.984 6.219 -5.227 1 93.88 104 ALA B C 1
ATOM 2408 O O . ALA B 1 104 ? 24.125 6.398 -4.801 1 93.88 104 ALA B O 1
ATOM 2409 N N . GLU B 1 105 ? 22.75 5.871 -6.445 1 93.94 105 GLU B N 1
ATOM 2410 C CA . GLU B 1 105 ? 23.828 5.672 -7.418 1 9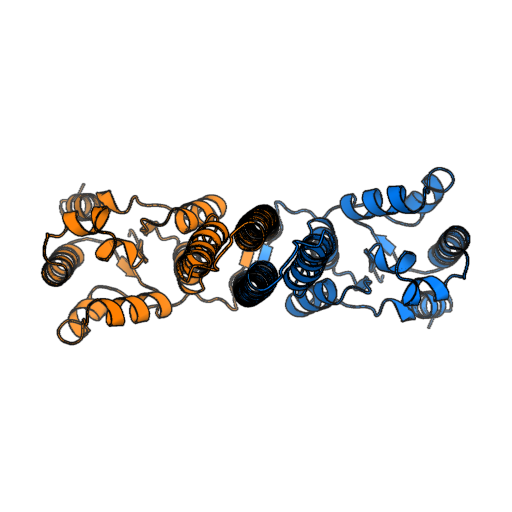3.94 105 GLU B CA 1
ATOM 2411 C C . GLU B 1 105 ? 24.578 6.973 -7.672 1 93.94 105 GLU B C 1
ATOM 2413 O O . GLU B 1 105 ? 25.812 6.977 -7.715 1 93.94 105 GLU B O 1
ATOM 2418 N N . GLU B 1 106 ? 23.828 7.973 -7.926 1 92.12 106 GLU B N 1
ATOM 2419 C CA . GLU B 1 106 ? 24.422 9.281 -8.18 1 92.12 106 GLU B CA 1
ATOM 2420 C C . GLU B 1 106 ? 25.359 9.703 -7.043 1 92.12 106 GLU B C 1
ATOM 2422 O O . GLU B 1 106 ? 26.484 10.141 -7.281 1 92.12 106 GLU B O 1
ATOM 2427 N N . HIS B 1 107 ? 24.984 9.625 -5.828 1 91.44 107 HIS B N 1
ATOM 2428 C CA . HIS B 1 107 ? 25.766 10.039 -4.676 1 91.44 107 HIS B CA 1
ATOM 2429 C C . HIS B 1 107 ? 26.969 9.125 -4.465 1 91.44 107 HIS B C 1
ATOM 2431 O O . HIS B 1 107 ? 28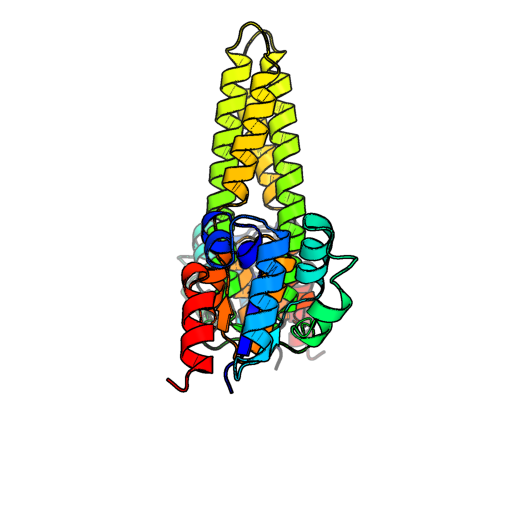.031 9.578 -4.047 1 91.44 107 HIS B O 1
ATOM 2437 N N . THR B 1 108 ? 26.797 7.867 -4.719 1 90 108 THR B N 1
ATOM 2438 C CA . THR B 1 108 ? 27.922 6.93 -4.637 1 90 108 THR B CA 1
ATOM 2439 C C . THR B 1 108 ? 29 7.277 -5.66 1 90 108 THR B C 1
ATOM 2441 O O . THR B 1 108 ? 30.188 7.297 -5.336 1 90 108 THR B O 1
ATOM 2444 N N . ARG B 1 109 ? 28.594 7.594 -6.852 1 89.25 109 ARG B N 1
ATOM 2445 C CA . ARG B 1 109 ? 29.531 7.988 -7.895 1 89.25 109 ARG B CA 1
ATOM 2446 C C . ARG B 1 109 ? 30.25 9.289 -7.523 1 89.25 109 ARG B C 1
ATOM 2448 O O . ARG B 1 109 ? 31.453 9.414 -7.727 1 89.25 109 ARG B O 1
ATOM 2455 N N . GLN B 1 110 ? 29.5 10.211 -6.984 1 87.25 110 GLN B N 1
ATOM 2456 C CA . GLN B 1 110 ? 30.078 11.484 -6.562 1 87.25 110 GLN B CA 1
ATOM 2457 C C . GLN B 1 110 ? 31.094 11.289 -5.453 1 87.25 110 GLN B C 1
ATOM 2459 O O . GLN B 1 110 ? 32.156 11.93 -5.449 1 87.25 110 GLN B O 1
ATOM 2464 N N . ALA B 1 111 ? 30.828 10.461 -4.531 1 85.56 111 ALA B N 1
ATOM 2465 C CA . ALA B 1 111 ? 31.75 10.172 -3.439 1 85.56 111 ALA B CA 1
ATOM 2466 C C . ALA B 1 111 ? 33.031 9.539 -3.959 1 85.56 111 ALA B C 1
ATOM 2468 O O . ALA B 1 111 ? 34.125 9.867 -3.486 1 85.56 111 ALA B O 1
ATOM 2469 N N . GLY B 1 112 ? 32.938 8.664 -4.859 1 81.56 112 GLY B N 1
ATOM 2470 C CA . GLY B 1 112 ? 34.125 8.023 -5.441 1 81.56 112 GLY B CA 1
ATOM 2471 C C . GLY B 1 112 ? 34.969 8.969 -6.25 1 81.56 112 GLY B C 1
ATOM 2472 O O . GLY B 1 112 ? 36.188 8.758 -6.371 1 81.56 112 GLY B O 1
ATOM 2473 N N . ALA B 1 113 ? 34.375 9.875 -6.824 1 80.88 113 ALA B N 1
ATOM 2474 C CA . ALA B 1 113 ? 35.094 10.812 -7.672 1 80.88 113 ALA B CA 1
ATOM 2475 C C . ALA B 1 113 ? 35.719 11.922 -6.844 1 80.88 113 ALA B C 1
ATOM 2477 O O . ALA B 1 113 ? 36.625 12.641 -7.32 1 80.88 113 ALA B O 1
ATOM 2478 N N . ALA B 1 114 ? 35.188 12.016 -5.633 1 74.56 114 ALA B N 1
ATOM 2479 C CA . ALA B 1 114 ? 35.688 13.117 -4.812 1 74.56 114 ALA B CA 1
ATOM 2480 C C . ALA B 1 114 ? 37 12.766 -4.152 1 74.56 114 ALA B C 1
ATOM 2482 O O . ALA B 1 114 ? 37.281 11.602 -3.863 1 74.56 114 ALA B O 1
ATOM 2483 N N . THR B 1 115 ? 37.906 13.719 -4.113 1 68.5 115 THR B N 1
ATOM 2484 C CA . THR B 1 115 ? 39.188 13.531 -3.455 1 68.5 115 THR B CA 1
ATOM 2485 C C . THR B 1 115 ? 39.031 13.359 -1.949 1 68.5 115 THR B C 1
ATOM 2487 O O . THR B 1 115 ? 39.656 12.508 -1.334 1 68.5 115 THR B O 1
ATOM 2490 N N . ASP B 1 116 ? 38.094 14.164 -1.254 1 68.12 116 ASP B N 1
ATOM 2491 C CA . ASP B 1 116 ? 37.781 14.07 0.17 1 68.12 116 ASP B CA 1
ATOM 2492 C C . ASP B 1 116 ? 36.281 13.938 0.397 1 68.12 116 ASP B C 1
ATOM 2494 O O . ASP B 1 116 ? 35.5 14.695 -0.165 1 68.12 116 ASP B O 1
ATOM 2498 N N . MET B 1 117 ? 36.031 12.969 1.102 1 66.44 117 MET B N 1
ATOM 2499 C CA . MET B 1 117 ? 34.625 12.742 1.391 1 66.44 117 MET B CA 1
ATOM 2500 C C . MET B 1 117 ? 34.062 13.836 2.305 1 66.44 117 MET B C 1
ATOM 2502 O O . MET B 1 117 ? 34.469 13.938 3.465 1 66.44 117 MET B O 1
ATOM 2506 N N . ARG B 1 118 ? 33.281 14.641 1.782 1 72.56 118 ARG B N 1
ATOM 2507 C CA . ARG B 1 118 ? 32.688 15.734 2.543 1 72.56 118 ARG B CA 1
ATOM 2508 C C . ARG B 1 118 ? 31.406 15.273 3.252 1 72.56 118 ARG B C 1
ATOM 2510 O O . ARG B 1 118 ? 30.562 14.594 2.658 1 72.56 118 ARG B O 1
ATOM 2517 N N . PRO B 1 119 ? 31.297 15.453 4.539 1 77.56 119 PRO B N 1
ATOM 2518 C CA . PRO B 1 119 ? 30.078 15.156 5.309 1 77.56 119 PRO B CA 1
ATOM 2519 C C . PRO B 1 119 ? 28.812 15.656 4.629 1 77.56 119 PRO B C 1
ATOM 2521 O O . PRO B 1 119 ? 27.734 15.078 4.809 1 77.56 119 PRO B O 1
ATOM 2524 N N . GLU B 1 120 ? 29.047 16.562 3.787 1 86.56 120 GLU B N 1
ATOM 2525 C CA . GLU B 1 120 ? 27.906 17.203 3.117 1 86.56 120 GLU B CA 1
ATOM 2526 C C . GLU B 1 120 ? 27.266 16.25 2.111 1 86.56 120 GLU B C 1
ATOM 2528 O O . GLU B 1 120 ? 26.078 16.359 1.809 1 86.56 120 GLU B O 1
ATOM 2533 N N . LEU B 1 121 ? 28.016 15.32 1.682 1 88.12 121 LEU B N 1
ATOM 2534 C CA . LEU B 1 121 ? 27.516 14.398 0.669 1 88.12 121 LEU B CA 1
ATOM 2535 C C . LEU B 1 121 ? 26.484 13.445 1.272 1 88.12 121 LEU B C 1
ATOM 2537 O O . LEU B 1 121 ? 25.453 13.172 0.66 1 88.12 121 LEU B O 1
ATOM 2541 N N . ILE B 1 122 ? 26.734 13.008 2.451 1 90.44 122 ILE B N 1
ATOM 2542 C CA . ILE B 1 122 ? 25.828 12.086 3.131 1 90.44 122 ILE B CA 1
ATOM 2543 C C . ILE B 1 122 ? 24.562 12.812 3.543 1 90.44 122 ILE B C 1
ATOM 2545 O O . ILE B 1 122 ? 23.453 12.266 3.441 1 90.44 122 ILE B O 1
ATOM 2549 N N . ALA B 1 123 ? 24.719 13.977 4.02 1 91.06 123 ALA B N 1
ATOM 2550 C CA . ALA B 1 123 ? 23.562 14.789 4.387 1 91.06 123 ALA B CA 1
ATOM 2551 C C . ALA B 1 123 ? 22.672 15.039 3.18 1 91.06 123 ALA B C 1
ATOM 2553 O O . ALA B 1 123 ? 21.438 14.953 3.279 1 91.06 123 ALA B O 1
ATOM 2554 N N . SER B 1 124 ? 23.312 15.289 2.09 1 92.56 124 SER B N 1
ATOM 2555 C CA . SER B 1 124 ? 22.578 15.508 0.85 1 92.56 124 SER B CA 1
ATOM 2556 C C . SER B 1 124 ? 21.875 14.234 0.394 1 92.56 124 SER B C 1
ATOM 2558 O O . SER B 1 124 ? 20.734 14.289 -0.083 1 92.56 124 SER B O 1
ATOM 2560 N N . LEU B 1 125 ? 22.469 13.148 0.524 1 94.31 125 LEU B N 1
ATOM 2561 C CA . LEU B 1 125 ? 21.875 11.859 0.198 1 94.31 125 LEU B CA 1
ATOM 2562 C C . LEU B 1 125 ? 20.609 11.625 1.021 1 94.31 125 LEU B C 1
ATOM 2564 O O . LEU B 1 125 ? 19.562 11.289 0.47 1 94.31 125 LEU B O 1
ATOM 2568 N N . ARG B 1 126 ? 20.719 11.859 2.289 1 93.12 126 ARG B N 1
ATOM 2569 C CA . ARG B 1 126 ? 19.578 11.648 3.184 1 93.12 126 ARG B CA 1
ATOM 2570 C C . ARG B 1 126 ? 18.406 12.531 2.795 1 93.12 126 ARG B C 1
ATOM 2572 O O . ARG B 1 126 ? 17.266 12.07 2.732 1 93.12 126 ARG B O 1
ATOM 2579 N N . GLU B 1 127 ? 18.703 13.68 2.48 1 92.31 127 GLU B N 1
ATOM 2580 C CA . GLU B 1 127 ? 17.656 14.648 2.166 1 92.31 127 GLU B CA 1
ATOM 2581 C C . GLU B 1 127 ? 16.969 14.305 0.851 1 92.31 127 GLU B C 1
ATOM 2583 O O . GLU B 1 127 ? 15.742 14.211 0.797 1 92.31 127 GLU B O 1
ATOM 2588 N N . ARG B 1 128 ? 17.766 14.062 -0.139 1 92.5 128 ARG B N 1
ATOM 2589 C CA . ARG B 1 128 ? 17.203 13.758 -1.451 1 92.5 128 ARG B CA 1
ATOM 2590 C C . ARG B 1 128 ? 16.453 12.43 -1.438 1 92.5 128 ARG B C 1
ATOM 2592 O O . ARG B 1 128 ? 15.414 12.297 -2.072 1 92.5 128 ARG B O 1
ATOM 2599 N N . TYR B 1 129 ? 17.016 11.539 -0.737 1 93.88 129 TYR B N 1
ATOM 2600 C CA . TYR B 1 129 ? 16.406 10.219 -0.618 1 93.88 129 TYR B CA 1
ATOM 2601 C C . TYR B 1 129 ? 15.055 10.312 0.089 1 93.88 129 TYR B C 1
ATOM 2603 O O . TYR B 1 129 ? 14.062 9.773 -0.393 1 93.88 129 TYR B O 1
ATOM 2611 N N . ARG B 1 130 ? 14.992 11.039 1.153 1 88.31 130 ARG B N 1
ATOM 2612 C CA . ARG B 1 130 ? 13.758 11.188 1.92 1 88.31 130 ARG B CA 1
ATOM 2613 C C . ARG B 1 130 ? 12.68 11.883 1.097 1 88.31 130 ARG B C 1
ATOM 2615 O O . ARG B 1 130 ? 11.516 11.492 1.134 1 88.31 130 ARG B O 1
ATOM 2622 N N . GLU B 1 131 ? 13.086 12.812 0.379 1 87.31 131 GLU B N 1
ATOM 2623 C CA . GLU B 1 131 ? 12.148 13.547 -0.47 1 87.31 131 GLU B CA 1
ATOM 2624 C C . GLU B 1 131 ? 11.578 12.648 -1.563 1 87.31 131 GLU B C 1
ATOM 2626 O O . GLU B 1 131 ? 10.383 12.688 -1.84 1 87.31 131 GLU B O 1
ATOM 2631 N N . ALA B 1 132 ? 12.422 11.859 -2.141 1 87.75 132 ALA B N 1
ATOM 2632 C CA . ALA B 1 132 ? 12 10.969 -3.219 1 87.75 132 ALA B CA 1
ATOM 2633 C C . ALA B 1 132 ? 11.039 9.906 -2.705 1 87.75 132 ALA B C 1
ATOM 2635 O O . ALA B 1 132 ? 10.117 9.492 -3.416 1 87.75 132 ALA B O 1
ATOM 2636 N N . MET B 1 133 ? 11.234 9.508 -1.491 1 87.56 133 MET B N 1
ATOM 2637 C CA . MET B 1 133 ? 10.453 8.398 -0.948 1 87.56 133 MET B CA 1
ATOM 2638 C C . MET B 1 133 ? 9.141 8.898 -0.355 1 87.56 133 MET B C 1
ATOM 2640 O O . MET B 1 133 ? 8.211 8.117 -0.137 1 87.56 133 MET B O 1
ATOM 2644 N N . ARG B 1 134 ? 9.023 10.18 -0.057 1 79.94 134 ARG B N 1
ATOM 2645 C CA . ARG B 1 134 ? 7.824 10.742 0.554 1 79.94 134 ARG B CA 1
ATOM 2646 C C . ARG B 1 134 ? 6.828 11.203 -0.51 1 79.94 134 ARG B C 1
ATOM 2648 O O . ARG B 1 134 ? 5.633 11.312 -0.241 1 79.94 134 ARG B O 1
ATOM 2655 N N . LYS B 1 135 ? 7.266 11.367 -1.731 1 75.31 135 LYS B N 1
ATOM 2656 C CA . LYS B 1 135 ? 6.391 11.867 -2.787 1 75.31 135 LYS B CA 1
ATOM 2657 C C . LYS B 1 135 ? 5.453 10.781 -3.295 1 75.31 135 LYS B C 1
ATOM 2659 O O . LYS B 1 135 ? 5.887 9.656 -3.564 1 75.31 135 LYS B O 1
ATOM 2664 N N . GLY B 1 136 ? 4.152 11.117 -3.324 1 74.06 136 GLY B N 1
ATOM 2665 C CA . GLY B 1 136 ? 3.166 10.18 -3.84 1 74.06 136 GLY B CA 1
ATOM 2666 C C . GLY B 1 136 ? 1.937 10.062 -2.959 1 74.06 136 GLY B C 1
ATOM 2667 O O . GLY B 1 136 ? 1.438 11.062 -2.443 1 74.06 136 GLY B O 1
ATOM 2668 N N . LEU B 1 137 ? 1.483 8.805 -2.859 1 77.56 137 LEU B N 1
ATOM 2669 C CA . LEU B 1 137 ? 0.325 8.555 -2.008 1 77.56 137 LEU B CA 1
ATOM 2670 C C . LEU B 1 137 ? 0.691 8.695 -0.535 1 77.56 137 LEU B C 1
ATOM 2672 O O . LEU B 1 137 ? 1.761 9.211 -0.203 1 77.56 137 LEU B O 1
ATOM 2676 N N . VAL B 1 138 ? -0.143 8.266 0.394 1 83.06 138 VAL B N 1
ATOM 2677 C CA . VAL B 1 138 ? 0.034 8.391 1.838 1 83.06 138 VAL B CA 1
ATOM 2678 C C . VAL B 1 138 ? 1.233 7.559 2.285 1 83.06 138 VAL B C 1
ATOM 2680 O O . VAL B 1 138 ? 1.573 6.555 1.651 1 83.06 138 VAL B O 1
ATOM 2683 N N . ASP B 1 139 ? 1.924 8.109 3.256 1 83.06 139 ASP B N 1
ATOM 2684 C CA . ASP B 1 139 ? 3.123 7.418 3.715 1 83.06 139 ASP B CA 1
ATOM 2685 C C . ASP B 1 139 ? 3.113 7.254 5.234 1 83.06 139 ASP B C 1
ATOM 2687 O O . ASP B 1 139 ? 4.109 6.836 5.824 1 83.06 139 ASP B O 1
ATOM 2691 N N . SER B 1 140 ? 2.053 7.633 5.828 1 89.38 140 SER B N 1
ATOM 2692 C CA . SER B 1 140 ? 2.016 7.527 7.285 1 89.38 140 SER B CA 1
ATOM 2693 C C . SER B 1 140 ? 0.681 6.965 7.762 1 89.38 140 SER B C 1
ATOM 2695 O O . SER B 1 140 ? -0.323 7.047 7.051 1 89.38 140 SER B O 1
ATOM 2697 N N . ARG B 1 141 ? 0.784 6.402 8.898 1 89.94 141 ARG B N 1
ATOM 2698 C CA . ARG B 1 141 ? -0.431 5.906 9.531 1 89.94 141 ARG B CA 1
ATOM 2699 C C . ARG B 1 141 ? -1.435 7.031 9.758 1 89.94 141 ARG B C 1
ATOM 2701 O O . ARG B 1 141 ? -2.637 6.848 9.562 1 89.94 141 ARG B O 1
ATOM 2708 N N . GLU B 1 142 ? -0.916 8.148 10.172 1 92.88 142 GLU B N 1
ATOM 2709 C CA . GLU B 1 142 ? -1.752 9.32 10.43 1 92.88 142 GLU B CA 1
ATOM 2710 C C . GLU B 1 142 ? -2.541 9.719 9.188 1 92.88 142 GLU B C 1
ATOM 2712 O O . GLU B 1 142 ? -3.732 10.023 9.273 1 92.88 142 GLU B O 1
ATOM 2717 N N . ASP B 1 143 ? -1.889 9.641 8.117 1 94 143 ASP B N 1
ATOM 2718 C CA . ASP B 1 143 ? -2.527 10 6.855 1 94 143 ASP B CA 1
ATOM 2719 C C . ASP B 1 143 ? -3.66 9.031 6.52 1 94 143 ASP B C 1
ATOM 2721 O O . ASP B 1 143 ? -4.758 9.453 6.152 1 94 143 ASP B O 1
ATOM 2725 N N . VAL B 1 144 ? -3.389 7.836 6.684 1 93.81 144 VAL B N 1
ATOM 2726 C CA . VAL B 1 144 ? -4.371 6.801 6.375 1 93.81 144 VAL B CA 1
ATOM 2727 C C . VAL B 1 144 ? -5.562 6.922 7.324 1 93.81 144 VAL B C 1
ATOM 2729 O O . VAL B 1 144 ? -6.715 6.82 6.902 1 93.81 144 VAL B O 1
ATOM 2732 N N . ASP B 1 145 ? -5.27 7.152 8.57 1 96.44 145 ASP B N 1
ATOM 2733 C CA . ASP B 1 145 ? -6.328 7.316 9.562 1 96.44 145 ASP B CA 1
ATOM 2734 C C . ASP B 1 145 ? -7.297 8.422 9.148 1 96.44 145 ASP B C 1
ATOM 2736 O O . ASP B 1 145 ? -8.516 8.25 9.234 1 96.44 145 ASP B O 1
ATOM 2740 N N . ALA B 1 146 ? -6.746 9.484 8.695 1 97.44 146 ALA B N 1
ATOM 2741 C CA . ALA B 1 146 ? -7.582 10.633 8.344 1 97.44 146 ALA B CA 1
ATOM 2742 C C . ALA B 1 146 ? -8.461 10.312 7.137 1 97.44 146 ALA B C 1
ATOM 2744 O O . ALA B 1 146 ? -9.664 10.602 7.148 1 97.44 146 ALA B O 1
ATOM 2745 N N . VAL B 1 147 ? -7.891 9.719 6.125 1 96.75 147 VAL B N 1
ATOM 2746 C CA . VAL B 1 147 ? -8.625 9.406 4.906 1 96.75 147 VAL B CA 1
ATOM 2747 C C . VAL B 1 147 ? -9.711 8.375 5.203 1 96.75 147 VAL B C 1
ATOM 2749 O O . VAL B 1 147 ? -10.859 8.539 4.793 1 96.75 147 VAL B O 1
ATOM 2752 N N . LEU B 1 148 ? -9.422 7.367 5.949 1 96.62 148 LEU B N 1
ATOM 2753 C CA . LEU B 1 148 ? -10.367 6.301 6.25 1 96.62 148 LEU B CA 1
ATOM 2754 C C . LEU B 1 148 ? -11.484 6.809 7.152 1 96.62 148 LEU B C 1
ATOM 2756 O O . LEU B 1 148 ? -12.641 6.406 7 1 96.62 148 LEU B O 1
ATOM 2760 N N . LEU B 1 149 ? -11.109 7.641 8.086 1 97.94 149 LEU B N 1
ATOM 2761 C CA . LEU B 1 149 ? -12.148 8.211 8.945 1 97.94 149 LEU B CA 1
ATOM 2762 C C . LEU B 1 149 ? -13.125 9.047 8.133 1 97.94 149 LEU B C 1
ATOM 2764 O O . LEU B 1 149 ? -14.344 8.961 8.328 1 97.94 149 LEU B O 1
ATOM 2768 N N . ALA B 1 150 ? -12.586 9.867 7.258 1 97.94 150 ALA B N 1
ATOM 2769 C CA . ALA B 1 150 ? -13.445 10.664 6.391 1 97.94 150 ALA B CA 1
ATOM 2770 C C . ALA B 1 150 ? -14.367 9.773 5.562 1 97.94 150 ALA B C 1
ATOM 2772 O O . ALA B 1 150 ? -15.555 10.078 5.402 1 97.94 150 ALA B O 1
ATOM 2773 N N . MET B 1 151 ? -13.828 8.742 5.078 1 96.06 151 MET B N 1
ATOM 2774 C CA . MET B 1 151 ? -14.625 7.793 4.301 1 96.06 151 MET B CA 1
ATOM 2775 C C . MET B 1 151 ? -15.719 7.168 5.16 1 96.06 151 MET B C 1
ATOM 2777 O O . MET B 1 151 ? -16.875 7.109 4.75 1 96.06 151 MET B O 1
ATOM 2781 N N . GLU B 1 152 ? -15.422 6.738 6.324 1 95.88 152 GLU B N 1
ATOM 2782 C CA . GLU B 1 152 ? -16.344 6.074 7.238 1 95.88 152 GLU B CA 1
ATOM 2783 C C . GLU B 1 152 ? -17.5 6.992 7.617 1 95.88 152 GLU B C 1
ATOM 2785 O O . GLU B 1 152 ? -18.656 6.559 7.676 1 95.88 152 GLU B O 1
ATOM 2790 N N . LEU B 1 153 ? -17.188 8.242 7.777 1 96.88 153 LEU B N 1
ATOM 2791 C CA . LEU B 1 153 ? -18.172 9.188 8.281 1 96.88 153 LEU B CA 1
ATOM 2792 C C . LEU B 1 153 ? -18.859 9.922 7.133 1 96.88 153 LEU B C 1
ATOM 2794 O O . LEU B 1 153 ? -19.703 10.797 7.363 1 96.88 153 LEU B O 1
ATOM 2798 N N . ASP B 1 154 ? -18.531 9.555 5.945 1 96.62 154 ASP B N 1
ATOM 2799 C CA . ASP B 1 154 ? -18.984 10.336 4.797 1 96.62 154 ASP B CA 1
ATOM 2800 C C . ASP B 1 154 ? -18.719 11.828 5.012 1 96.62 154 ASP B C 1
ATOM 2802 O O . ASP B 1 154 ? -19.609 12.656 4.816 1 96.62 154 ASP B O 1
ATOM 2806 N N . ALA B 1 155 ? -17.5 12.102 5.449 1 98.06 155 ALA B N 1
ATOM 2807 C CA . ALA B 1 155 ? -17.094 13.453 5.809 1 98.06 155 ALA B CA 1
ATOM 2808 C C . ALA B 1 155 ? -16.188 14.055 4.738 1 98.06 155 ALA B C 1
ATOM 2810 O O . ALA B 1 155 ? -15.758 13.359 3.816 1 98.06 155 ALA B O 1
ATOM 2811 N N . GLU B 1 156 ? -15.945 15.383 4.852 1 98.38 156 GLU B N 1
ATOM 2812 C CA . GLU B 1 156 ? -14.984 16.078 3.996 1 98.38 156 GLU B CA 1
ATOM 2813 C C . GLU B 1 156 ? -13.594 16.078 4.617 1 98.38 156 GLU B C 1
ATOM 2815 O O . GLU B 1 156 ? -13.414 16.531 5.75 1 98.38 156 GLU B O 1
ATOM 2820 N N . LEU B 1 157 ? -12.664 15.57 3.896 1 98.62 157 LEU B N 1
ATOM 2821 C CA . LEU B 1 157 ? -11.266 15.594 4.324 1 98.62 157 LEU B CA 1
ATOM 2822 C C . LEU B 1 157 ? -10.656 16.969 4.09 1 98.62 157 LEU B C 1
ATOM 2824 O O . LEU B 1 157 ? -10.719 17.5 2.979 1 98.62 157 LEU B O 1
ATOM 2828 N N . VAL B 1 158 ? -10.086 17.531 5.121 1 98.38 158 VAL B N 1
ATOM 2829 C CA . VAL B 1 158 ? -9.43 18.828 5.039 1 98.38 158 VAL B CA 1
ATOM 2830 C C . VAL B 1 158 ? -7.934 18.672 5.277 1 98.38 158 VAL B C 1
ATOM 2832 O O . VAL B 1 158 ? -7.496 18.5 6.418 1 98.38 158 VAL B O 1
ATOM 2835 N N . SER B 1 159 ? -7.176 18.703 4.211 1 96.94 159 SER B N 1
ATOM 2836 C CA . SER B 1 159 ? -5.73 18.516 4.289 1 96.94 159 SER B CA 1
ATOM 2837 C C . SER B 1 159 ? -5.012 19.281 3.188 1 96.94 159 SER B C 1
ATOM 2839 O O . SER B 1 159 ? -5.523 19.406 2.072 1 96.94 159 SER B O 1
ATOM 2841 N N . ALA B 1 160 ? -3.895 19.797 3.57 1 94.94 160 ALA B N 1
ATOM 2842 C CA . ALA B 1 160 ? -3.039 20.453 2.576 1 94.94 160 ALA B CA 1
ATOM 2843 C C . ALA B 1 160 ? -2.086 19.438 1.941 1 94.94 160 ALA B C 1
ATOM 2845 O O . ALA B 1 160 ? -1.334 19.781 1.023 1 94.94 160 ALA B O 1
ATOM 2846 N N . ASP B 1 161 ? -2.107 18.25 2.385 1 92.81 161 ASP B N 1
ATOM 2847 C CA . ASP B 1 161 ? -1.203 17.219 1.872 1 92.81 161 ASP B CA 1
ATOM 2848 C C . ASP B 1 161 ? -1.725 16.641 0.562 1 92.81 161 ASP B C 1
ATOM 2850 O O . ASP B 1 161 ? -2.812 16.062 0.524 1 92.81 161 ASP B O 1
ATOM 2854 N N . GLU B 1 162 ? -0.893 16.703 -0.387 1 91.19 162 GLU B N 1
ATOM 2855 C CA . GLU B 1 162 ? -1.305 16.281 -1.721 1 91.19 162 GLU B CA 1
ATOM 2856 C C . GLU B 1 162 ? -1.521 14.766 -1.771 1 91.19 162 GLU B C 1
ATOM 2858 O O . GLU B 1 162 ? -2.418 14.289 -2.467 1 91.19 162 GLU B O 1
ATOM 2863 N N . GLY B 1 163 ? -0.7 14.07 -1.116 1 91.19 163 GLY B N 1
ATOM 2864 C CA . GLY B 1 163 ? -0.859 12.625 -1.064 1 91.19 163 GLY B CA 1
ATOM 2865 C C . GLY B 1 163 ? -2.18 12.195 -0.456 1 91.19 163 GLY B C 1
ATOM 2866 O O . GLY B 1 163 ? -2.859 11.32 -0.995 1 91.19 163 GLY B O 1
ATOM 2867 N N . MET B 1 164 ? -2.566 12.805 0.553 1 94.19 164 MET B N 1
ATOM 2868 C CA . MET B 1 164 ? -3.84 12.508 1.203 1 94.19 164 MET B CA 1
ATOM 2869 C C . MET B 1 164 ? -5.012 12.859 0.29 1 94.19 164 MET B C 1
ATOM 2871 O O . MET B 1 164 ? -5.969 12.094 0.183 1 94.19 164 MET B O 1
ATOM 2875 N N . ARG B 1 165 ? -4.875 13.938 -0.324 1 94.5 165 ARG B N 1
ATOM 2876 C CA . ARG B 1 165 ? -5.949 14.383 -1.207 1 94.5 165 ARG B CA 1
ATOM 2877 C C . ARG B 1 165 ? -6.102 13.438 -2.398 1 94.5 165 ARG B C 1
ATOM 2879 O O . ARG B 1 165 ? -7.223 13.125 -2.805 1 94.5 165 ARG B O 1
ATOM 2886 N N . LYS B 1 166 ? -5.027 13.039 -2.887 1 92.56 166 LYS B N 1
ATOM 2887 C CA . LYS B 1 166 ? -5.047 12.102 -4.004 1 92.56 166 LYS B CA 1
ATOM 2888 C C . LYS B 1 166 ? -5.707 10.781 -3.602 1 92.56 166 LYS B C 1
ATOM 2890 O O . LYS B 1 166 ? -6.578 10.273 -4.312 1 92.56 166 LYS B O 1
ATOM 2895 N N . LEU B 1 167 ? -5.289 10.25 -2.496 1 92.69 167 LEU B N 1
ATOM 2896 C CA . LEU B 1 167 ? -5.879 9.008 -2.012 1 92.69 167 LEU B CA 1
ATOM 2897 C C . LEU B 1 167 ? -7.367 9.188 -1.73 1 92.69 167 LEU B C 1
ATOM 2899 O O . LEU B 1 167 ? -8.18 8.344 -2.111 1 92.69 167 LEU B O 1
ATOM 2903 N N . GLY B 1 168 ? -7.688 10.328 -1.036 1 94.62 168 GLY B N 1
ATOM 2904 C CA . GLY B 1 168 ? -9.094 10.609 -0.785 1 94.62 168 GLY B CA 1
ATOM 2905 C C . GLY B 1 168 ? -9.93 10.656 -2.051 1 94.62 168 GLY B C 1
ATOM 2906 O O . GLY B 1 168 ? -11.016 10.078 -2.105 1 94.62 168 GLY B O 1
ATOM 2907 N N . ASN B 1 169 ? -9.398 11.297 -3.027 1 93 169 ASN B N 1
ATOM 2908 C CA . ASN B 1 169 ? -10.102 11.398 -4.305 1 93 169 ASN B CA 1
ATOM 2909 C C . ASN B 1 169 ? -10.32 10.023 -4.93 1 93 169 ASN B C 1
ATOM 2911 O O . ASN B 1 169 ? -11.414 9.711 -5.398 1 93 169 ASN B O 1
ATOM 2915 N N . ARG B 1 170 ? -9.375 9.234 -4.895 1 88.62 170 ARG B N 1
ATOM 2916 C CA . ARG B 1 170 ? -9.445 7.895 -5.477 1 88.62 170 ARG B CA 1
ATOM 2917 C C . ARG B 1 170 ? -10.461 7.031 -4.738 1 88.62 170 ARG B C 1
ATOM 2919 O O . ARG B 1 170 ? -11.109 6.176 -5.344 1 88.62 170 ARG B O 1
ATOM 2926 N N . MET B 1 171 ? -10.633 7.363 -3.488 1 90.88 171 MET B N 1
ATOM 2927 C CA . MET B 1 171 ? -11.523 6.555 -2.664 1 90.88 171 MET B CA 1
ATOM 2928 C C . MET B 1 171 ? -12.93 7.152 -2.641 1 90.88 171 MET B C 1
ATOM 2930 O O . MET B 1 171 ? -13.828 6.605 -2.002 1 90.88 171 MET B O 1
ATOM 2934 N N . GLY B 1 172 ? -13.094 8.258 -3.299 1 91.25 172 GLY B N 1
ATOM 2935 C CA . GLY B 1 172 ? -14.406 8.898 -3.354 1 91.25 172 GLY B CA 1
ATOM 2936 C C . GLY B 1 172 ? -14.742 9.68 -2.1 1 91.25 172 GLY B C 1
ATOM 2937 O O . GLY B 1 172 ? -15.906 9.797 -1.73 1 91.25 172 GLY B O 1
ATOM 2938 N N . VAL B 1 173 ? -13.734 10.125 -1.416 1 95.38 173 VAL B N 1
ATOM 2939 C CA . VAL B 1 173 ? -13.906 10.938 -0.213 1 95.38 173 VAL B CA 1
ATOM 2940 C C . VAL B 1 173 ? -14.117 12.398 -0.597 1 95.38 173 VAL B C 1
ATOM 2942 O O . VAL B 1 173 ? -13.438 12.914 -1.487 1 95.38 173 VAL B O 1
ATOM 2945 N N . LYS B 1 174 ? -15.102 12.977 0.041 1 97.5 174 LYS B N 1
ATOM 2946 C CA . LYS B 1 174 ? -15.258 14.422 -0.136 1 97.5 174 LYS B CA 1
ATOM 2947 C C . LYS B 1 174 ? -14.008 15.172 0.324 1 97.5 174 LYS B C 1
ATOM 2949 O O . LYS B 1 174 ? -13.422 14.836 1.356 1 97.5 174 LYS B O 1
ATOM 2954 N N . LEU B 1 175 ? -13.664 16.188 -0.553 1 97.75 175 LEU B N 1
ATOM 2955 C CA . LEU B 1 175 ? -12.469 16.953 -0.233 1 97.75 175 LEU B CA 1
ATOM 2956 C C . LEU B 1 175 ? -12.789 18.438 -0.079 1 97.75 175 LEU B C 1
ATOM 2958 O O . LEU B 1 175 ? -13.594 18.984 -0.841 1 97.75 175 LEU B O 1
ATOM 2962 N N . LEU B 1 176 ? -12.188 19.031 0.915 1 97.44 176 LEU B N 1
ATOM 2963 C CA . LEU B 1 176 ? -12.195 20.484 1.059 1 97.44 176 LEU B CA 1
ATOM 2964 C C . LEU B 1 176 ? -10.773 21.031 1.045 1 97.44 176 LEU B C 1
ATOM 2966 O O . LEU B 1 176 ? -9.906 20.531 1.758 1 97.44 176 LEU B O 1
ATOM 2970 N N . THR B 1 177 ? -10.609 22.031 0.197 1 94.69 177 THR B N 1
ATOM 2971 C CA . THR B 1 177 ? -9.312 22.703 0.184 1 94.69 177 THR B CA 1
ATOM 2972 C C . THR B 1 177 ? -9.031 23.359 1.531 1 94.69 177 THR B C 1
ATOM 2974 O O . THR B 1 177 ? -9.852 24.141 2.025 1 94.69 177 THR B O 1
ATOM 2977 N N . ALA B 1 178 ? -7.879 23.016 2.033 1 96.25 178 ALA B N 1
ATOM 2978 C CA . ALA B 1 178 ? -7.555 23.438 3.395 1 96.25 178 ALA B CA 1
ATOM 2979 C C . ALA B 1 178 ? -7.574 24.953 3.514 1 96.25 178 ALA B C 1
ATOM 2981 O O . ALA B 1 178 ? -8.008 25.5 4.531 1 96.25 178 ALA B O 1
ATOM 2982 N N . ASP B 1 179 ? -7.277 25.656 2.459 1 94.88 179 ASP B N 1
ATOM 2983 C CA . ASP B 1 179 ? -7.18 27.109 2.445 1 94.88 179 ASP B CA 1
ATOM 2984 C C . ASP B 1 179 ? -8.555 27.75 2.619 1 94.88 179 ASP B C 1
ATOM 2986 O O . ASP B 1 179 ? -8.648 28.922 2.979 1 94.88 179 ASP B O 1
ATOM 2990 N N . TYR B 1 180 ? -9.547 27.062 2.381 1 96.06 180 TYR B N 1
ATOM 2991 C CA . TYR B 1 180 ? -10.883 27.656 2.334 1 96.06 180 TYR B CA 1
ATOM 2992 C C . TYR B 1 180 ? -11.688 27.281 3.576 1 96.06 180 TYR B C 1
ATOM 2994 O O . TYR B 1 180 ? -12.859 27.656 3.693 1 96.06 180 TYR B O 1
ATOM 3002 N N . LEU B 1 181 ? -11.102 26.562 4.484 1 97.5 181 LEU B N 1
ATOM 3003 C CA . LEU B 1 181 ? -11.859 26.031 5.613 1 97.5 181 LEU B CA 1
ATOM 3004 C C . LEU B 1 181 ? -12.523 27.156 6.395 1 97.5 181 LEU B C 1
ATOM 3006 O O . LEU B 1 181 ? -13.727 27.094 6.684 1 97.5 181 LEU B O 1
ATOM 3010 N N . ARG B 1 182 ? -11.766 28.172 6.648 1 97.12 182 ARG B N 1
ATOM 3011 C CA . ARG B 1 182 ? -12.312 29.266 7.438 1 97.12 182 ARG B CA 1
ATOM 3012 C C . ARG B 1 182 ? -13.531 29.875 6.75 1 97.12 182 ARG B C 1
ATOM 3014 O O . ARG B 1 182 ? -14.586 30.047 7.375 1 97.12 182 ARG B O 1
ATOM 3021 N N . GLN B 1 183 ? -13.359 30.219 5.535 1 96.5 183 GLN B N 1
ATOM 3022 C CA . GLN B 1 183 ? -14.445 30.844 4.793 1 96.5 183 GLN B CA 1
ATOM 3023 C C . GLN B 1 183 ? -15.656 29.922 4.711 1 96.5 183 GLN B C 1
ATOM 3025 O O . GLN B 1 183 ? -16.797 30.375 4.805 1 96.5 183 GLN B O 1
ATOM 3030 N N . VAL B 1 184 ? -15.469 28.688 4.512 1 96.5 184 VAL B N 1
ATOM 3031 C CA . VAL B 1 184 ? -16.547 27.719 4.453 1 96.5 184 VAL B CA 1
ATOM 3032 C C . VAL B 1 184 ? -17.297 27.688 5.785 1 96.5 184 VAL B C 1
ATOM 3034 O O . VAL B 1 184 ? -18.531 27.672 5.816 1 96.5 184 VAL B O 1
ATOM 3037 N N . MET B 1 185 ? -16.5 27.656 6.848 1 97 185 MET B N 1
ATOM 3038 C CA . MET B 1 185 ? -17.109 27.672 8.172 1 97 185 MET B CA 1
ATOM 3039 C C . MET B 1 185 ? -17.953 28.922 8.375 1 97 185 MET B C 1
ATOM 3041 O O . MET B 1 185 ? -19.078 28.844 8.898 1 97 185 MET B O 1
ATOM 3045 N N . GLU B 1 186 ? -17.453 30.031 7.941 1 96.56 186 GLU B N 1
ATOM 3046 C CA . GLU B 1 186 ? -18.172 31.297 8.062 1 96.56 186 GLU B CA 1
ATOM 3047 C C . GLU B 1 186 ? -19.453 31.281 7.23 1 96.56 186 GLU B C 1
ATOM 3049 O O . GLU B 1 186 ? -20.5 31.75 7.688 1 96.56 186 GLU B O 1
ATOM 3054 N N . ASN B 1 187 ? -19.312 30.781 6.062 1 95.62 187 ASN B N 1
ATOM 3055 C CA . ASN B 1 187 ? -20.484 30.672 5.195 1 95.62 187 ASN B CA 1
ATOM 3056 C C . ASN B 1 187 ? -21.562 29.797 5.828 1 95.62 187 ASN B C 1
ATOM 3058 O O . ASN B 1 187 ? -22.75 30.125 5.777 1 95.62 187 ASN B O 1
ATOM 3062 N N . LEU B 1 188 ? -21.156 28.719 6.34 1 94.5 188 LEU B N 1
ATOM 3063 C CA . LEU B 1 188 ? -22.094 27.812 6.98 1 94.5 188 LEU B CA 1
ATOM 3064 C C . LEU B 1 188 ? -22.734 28.469 8.203 1 94.5 188 LEU B C 1
ATOM 3066 O O . LEU B 1 188 ? -23.938 28.312 8.43 1 94.5 188 LEU B O 1
ATOM 3070 N N . GLY B 1 189 ? -21.906 29.156 8.969 1 93 189 GLY B N 1
ATOM 3071 C CA . GLY B 1 189 ? -22.406 29.828 10.148 1 93 189 GLY B CA 1
ATOM 3072 C C . GLY B 1 189 ? -23.391 30.953 9.828 1 93 189 GLY B C 1
ATOM 3073 O O . GLY B 1 189 ? -24.281 31.25 10.633 1 93 189 GLY B O 1
ATOM 3074 N N . ALA B 1 190 ? -23.219 31.531 8.711 1 90.75 190 ALA B N 1
ATOM 3075 C CA . ALA B 1 190 ? -24.078 32.625 8.297 1 90.75 190 ALA B CA 1
ATOM 3076 C C . ALA B 1 190 ? -25.344 32.125 7.621 1 90.75 190 ALA B C 1
ATOM 3078 O O . ALA B 1 190 ? -26.219 32.938 7.262 1 90.75 190 ALA B O 1
ATOM 3079 N N . GLY B 1 191 ? -25.594 30.969 7.496 1 83.31 191 GLY B N 1
ATOM 3080 C CA . GLY B 1 191 ? -26.812 30.391 6.918 1 83.31 191 GLY B CA 1
ATOM 3081 C C . GLY B 1 191 ? -26.766 30.312 5.406 1 83.31 191 GLY B C 1
ATOM 3082 O O . GLY B 1 191 ? -27.812 30.391 4.746 1 83.31 191 GLY B O 1
ATOM 3083 N N . HIS B 1 192 ? -25.656 30.359 4.809 1 71.69 192 HIS B N 1
ATOM 3084 C CA . HIS B 1 192 ? -25.531 30.141 3.371 1 71.69 192 HIS B CA 1
ATOM 3085 C C . HIS B 1 192 ? -25.578 28.656 3.029 1 71.69 192 HIS B C 1
ATOM 3087 O O . HIS B 1 192 ? -25.141 27.812 3.822 1 71.69 192 HIS B O 1
#

Foldseek 3Di:
DAEEEEALCCQPVCLNLPLQHDDSVSSVVSVLVLLVLFPYAAEYEPVRVVVNCVVNVCVVCVVSCCVSYPHHWAPVVPDDADPVVVVQVVVLQVQLVVQLVVLVVVLVVVCVVDPDRDPVSVVVNVVSNVVSRCPAADDDPRLVRRLNVQVVVLHEYEHPDPNSVVSNVVRVGHYDDSNCVSVVSVVRSVPD/DAEEEEALCCQPVCLNQPLQHDDSVSSVVSVLVLLVLFPYAAEYEPVRVVVNCVVNVCVVCVVSCCVSYPHHWAPVVPDDADPVVVVQVVVLQVQLVVQLVVLVVVLVVVCVVDPDRDPVSVVVNVVSNVVSRCPAADDDPRLVRRLNVQVVVLHEYEHPDPNSVVSNVVRVGHYDDSNCVSVVSVVSSVPD

Radius of gyration: 26.06 Å; Cα contacts (8 Å, |Δi|>4): 636; chains: 2; bounding box: 68×75×57 Å

Nearest PDB structures (foldseek):
  8ssg-assembly1_G-2  TM=8.166E-01  e=1.580E-18  Hydrogenobacter thermophilus TK-6
  8ssg-assembly1_A-2  TM=8.138E-01  e=2.128E-18  Hydrogenobacter thermophilus TK-6
  8ssf-assembly1_B-2  TM=7.636E-01  e=5.748E-19  Hydrogenobacter thermophilus TK-6
  8ssg-assembly1_C-2  TM=7.915E-01  e=1.580E-18  Hydrogenobacter thermophilus TK-6
  7e8j-assembly1_B  TM=7.604E-01  e=3.675E-14  Thermococcus celer Vu 13 = JCM 8558

InterPro domains:
  IPR014856 RNA-free ribonuclease P [MF_01078] (2-192)
  IPR014856 RNA-free ribonuclease P [PF08745] (3-188)
  IPR014856 RNA-free ribonuclease P [PTHR41173] (2-187)
  IPR014856 RNA-free ribonuclease P [TIGR03875] (3-188)